Protein AF-A0AAF0DR30-F1 (afdb_monomer_lite)

Structure (mmCIF, N/CA/C/O backbone):
data_AF-A0AAF0DR30-F1
#
_entry.id   AF-A0AAF0DR30-F1
#
loop_
_atom_site.group_PDB
_atom_site.id
_atom_site.type_symbol
_atom_site.label_atom_id
_atom_site.label_alt_id
_atom_site.label_comp_id
_atom_site.label_asym_id
_atom_site.label_entity_id
_atom_site.label_seq_id
_atom_site.pdbx_PDB_ins_code
_atom_site.Cartn_x
_atom_site.Cartn_y
_atom_site.Cartn_z
_atom_site.occupancy
_atom_site.B_iso_or_equiv
_atom_site.auth_seq_id
_atom_site.auth_comp_id
_atom_site.auth_asym_id
_atom_site.auth_atom_id
_atom_site.pdbx_PDB_model_num
ATOM 1 N N . MET A 1 1 ? -73.013 -29.302 33.902 1.00 30.89 1 MET A N 1
ATOM 2 C CA . MET A 1 1 ? -73.041 -30.742 34.226 1.00 30.89 1 MET A CA 1
ATOM 3 C C . MET A 1 1 ? -72.125 -30.954 35.414 1.00 30.89 1 MET A C 1
ATOM 5 O O . MET A 1 1 ? -71.038 -30.400 35.420 1.00 30.89 1 MET A O 1
ATOM 9 N N . SER A 1 2 ? -72.616 -31.635 36.446 1.00 33.06 2 SER A N 1
ATOM 10 C CA . SER A 1 2 ? -71.866 -31.968 37.660 1.00 33.06 2 SER A CA 1
ATOM 11 C C . SER A 1 2 ? -70.740 -32.944 37.306 1.00 33.06 2 SER A C 1
ATOM 13 O O . SER A 1 2 ? -71.018 -34.083 36.943 1.00 33.06 2 SER A O 1
ATOM 15 N N . GLY A 1 3 ? -69.491 -32.479 37.360 1.00 29.33 3 GLY A N 1
ATOM 16 C CA . GLY A 1 3 ? -68.295 -33.319 37.367 1.00 29.33 3 GLY A CA 1
ATOM 17 C C . GLY A 1 3 ? -67.741 -33.325 38.786 1.00 29.33 3 GLY A C 1
ATOM 18 O O . GLY A 1 3 ? -67.396 -32.271 39.313 1.00 29.33 3 GLY A O 1
ATOM 19 N N . GLY A 1 4 ? -67.761 -34.481 39.445 1.00 30.45 4 GLY A N 1
ATOM 20 C CA . GLY A 1 4 ? -67.255 -34.628 40.805 1.00 30.45 4 GLY A CA 1
ATOM 21 C C . GLY A 1 4 ? -65.745 -34.409 40.849 1.00 30.45 4 GLY A C 1
ATOM 22 O O . GLY A 1 4 ? -65.004 -35.081 40.142 1.00 30.45 4 GLY A O 1
ATOM 23 N N . VAL A 1 5 ? -65.296 -33.489 41.701 1.00 34.53 5 VAL A N 1
ATOM 24 C CA . VAL A 1 5 ? -63.887 -33.377 42.085 1.00 34.53 5 VAL A CA 1
ATOM 25 C C . VAL A 1 5 ? -63.547 -34.632 42.885 1.00 34.53 5 VAL A C 1
ATOM 27 O O . VAL A 1 5 ? -64.049 -34.812 43.998 1.00 34.53 5 VAL A O 1
ATOM 30 N N . ALA A 1 6 ? -62.746 -35.525 42.306 1.00 36.72 6 ALA A N 1
ATOM 31 C CA . ALA A 1 6 ? -62.194 -36.666 43.021 1.00 36.72 6 ALA A CA 1
ATOM 32 C C . ALA A 1 6 ? -61.318 -36.129 44.163 1.00 36.72 6 ALA A C 1
ATOM 34 O O . ALA A 1 6 ? -60.255 -35.557 43.933 1.00 36.72 6 ALA A O 1
ATOM 35 N N . ARG A 1 7 ? -61.800 -36.241 45.406 1.00 40.59 7 ARG A N 1
ATOM 36 C CA . ARG A 1 7 ? -60.987 -35.933 46.583 1.00 40.59 7 ARG A CA 1
ATOM 37 C C . ARG A 1 7 ? -59.874 -36.966 46.664 1.00 40.59 7 ARG A C 1
ATOM 39 O O . ARG A 1 7 ? -60.142 -38.161 46.701 1.00 40.59 7 ARG A O 1
ATOM 46 N N . PHE A 1 8 ? -58.644 -36.477 46.692 1.00 44.00 8 PHE A N 1
ATOM 47 C CA . PHE A 1 8 ? -57.459 -37.284 46.914 1.00 44.00 8 PHE A CA 1
ATOM 48 C C . PHE A 1 8 ? -57.500 -37.841 48.348 1.00 44.00 8 PHE A C 1
ATOM 50 O O . PHE A 1 8 ? -57.301 -37.095 49.307 1.00 44.00 8 PHE A O 1
ATOM 57 N N . GLU A 1 9 ? -57.830 -39.123 48.521 1.00 47.66 9 GLU A N 1
ATOM 58 C CA . GLU A 1 9 ? -57.750 -39.804 49.818 1.00 47.66 9 GLU A CA 1
ATOM 59 C C . GLU A 1 9 ? -56.450 -40.608 49.888 1.00 47.66 9 GLU A C 1
ATOM 61 O O . GLU A 1 9 ? -56.255 -41.584 49.169 1.00 47.66 9 GLU A O 1
ATOM 66 N N . VAL A 1 10 ? -55.539 -40.169 50.756 1.00 53.50 10 VAL A N 1
ATOM 67 C CA . VAL A 1 10 ? -54.255 -40.836 51.002 1.00 53.50 10 VAL A CA 1
ATOM 68 C C . VAL A 1 10 ? -54.504 -42.143 51.770 1.00 53.50 10 VAL A C 1
ATOM 70 O O . VAL A 1 10 ? -55.245 -42.118 52.762 1.00 53.50 10 VAL A O 1
ATOM 73 N N . PRO A 1 11 ? -53.892 -43.279 51.380 1.00 56.31 11 PRO A N 1
ATOM 74 C CA . PRO A 1 11 ? -54.056 -44.540 52.097 1.00 56.31 11 PRO A CA 1
ATOM 75 C C . PRO A 1 11 ? -53.540 -44.419 53.541 1.00 56.31 11 PRO A C 1
ATOM 77 O O . PRO A 1 11 ? -52.452 -43.904 53.791 1.00 56.31 11 PRO A O 1
ATOM 80 N N . ARG A 1 12 ? -54.328 -44.871 54.524 1.00 55.47 12 ARG A N 1
ATOM 81 C CA . ARG A 1 12 ? -53.966 -44.868 55.953 1.00 55.47 12 ARG A CA 1
ATOM 82 C C . ARG A 1 12 ? -53.625 -46.290 56.390 1.00 55.47 12 ARG A C 1
ATOM 84 O O . ARG A 1 12 ? -54.527 -47.117 56.458 1.00 55.47 12 ARG A O 1
ATOM 91 N N . TYR A 1 13 ? -52.358 -46.556 56.697 1.00 64.31 13 TYR A N 1
ATOM 92 C CA . TYR A 1 13 ? -51.909 -47.834 57.254 1.00 64.31 13 TYR A CA 1
ATOM 93 C C . TYR A 1 13 ? -51.649 -47.697 58.753 1.00 64.31 13 TYR A C 1
ATOM 95 O O . TYR A 1 13 ? -51.146 -46.676 59.226 1.00 64.31 13 TYR A O 1
ATOM 103 N N . THR A 1 14 ? -51.995 -48.731 59.508 1.00 63.53 14 THR A N 1
ATOM 104 C CA . THR A 1 14 ? -51.695 -48.811 60.940 1.00 63.53 14 THR A CA 1
ATOM 105 C C . THR A 1 14 ? -50.257 -49.284 61.178 1.00 63.53 14 THR A C 1
ATOM 107 O O . THR A 1 14 ? -49.627 -49.907 60.323 1.00 63.53 14 THR A O 1
ATOM 110 N N . LEU A 1 15 ? -49.711 -48.998 62.364 1.00 51.44 15 LEU A N 1
ATOM 111 C CA . LEU A 1 15 ? -48.322 -49.325 62.710 1.00 51.44 15 LEU A CA 1
ATOM 112 C C . LEU A 1 15 ? -48.035 -50.841 62.681 1.00 51.44 15 LEU A C 1
ATOM 114 O O . LEU A 1 15 ? -46.914 -51.259 62.392 1.00 51.44 15 LEU A O 1
ATOM 118 N N . GLU A 1 16 ? -49.047 -51.665 62.958 1.00 56.34 16 GLU A N 1
ATOM 119 C CA . GLU A 1 16 ? -48.952 -53.128 62.879 1.00 56.34 16 GLU A CA 1
ATOM 120 C C . GLU A 1 16 ? -48.874 -53.619 61.423 1.00 56.34 16 GLU A C 1
ATOM 122 O O . GLU A 1 16 ? -48.091 -54.520 61.122 1.00 56.34 16 GLU A O 1
ATOM 127 N N . GLU A 1 17 ? -49.595 -52.978 60.498 1.00 55.78 17 GLU A N 1
ATOM 128 C CA . GLU A 1 17 ? -49.573 -53.307 59.065 1.00 55.78 17 GLU A CA 1
ATOM 129 C C . GLU A 1 17 ? -48.248 -52.914 58.401 1.00 55.78 17 GLU A C 1
ATOM 131 O O . GLU A 1 17 ? -47.719 -53.667 57.584 1.00 55.78 17 GLU A O 1
ATOM 136 N N . LEU A 1 18 ? -47.672 -51.773 58.788 1.00 57.28 18 LEU A N 1
ATOM 137 C CA . LEU A 1 18 ? -46.373 -51.316 58.282 1.00 57.28 18 LEU A CA 1
ATOM 138 C C . LEU A 1 18 ? -45.200 -52.156 58.808 1.00 57.28 18 LEU A C 1
ATOM 140 O O . LEU A 1 18 ? -44.188 -52.291 58.125 1.00 57.28 18 LEU A O 1
ATOM 144 N N . ARG A 1 19 ? -45.330 -52.762 59.998 1.00 50.75 19 ARG A N 1
ATOM 145 C CA . ARG A 1 19 ? -44.341 -53.724 60.516 1.00 50.75 19 ARG A CA 1
ATOM 146 C C . ARG A 1 19 ? -44.406 -55.076 59.806 1.00 50.75 19 ARG A C 1
ATOM 148 O O . ARG A 1 19 ? -43.373 -55.727 59.677 1.00 50.75 19 ARG A O 1
ATOM 155 N N . ALA A 1 20 ? -45.592 -55.500 59.370 1.00 56.09 20 ALA A N 1
ATOM 156 C CA . ALA A 1 20 ? -45.780 -56.757 58.648 1.00 56.09 20 ALA A CA 1
ATOM 157 C C . ALA A 1 20 ? -45.328 -56.664 57.180 1.00 56.09 20 ALA A C 1
ATOM 159 O O . ALA A 1 20 ? -44.703 -57.592 56.671 1.00 56.09 20 ALA A O 1
ATOM 160 N N . GLU A 1 21 ? -45.601 -55.538 56.514 1.00 59.81 21 GLU A N 1
ATOM 161 C CA . GLU A 1 21 ? -45.215 -55.287 55.121 1.00 59.81 21 GLU A CA 1
ATOM 162 C C . GLU A 1 21 ? -44.540 -53.907 54.975 1.00 59.81 21 GLU A C 1
ATOM 164 O O . GLU A 1 21 ? -45.190 -52.925 54.602 1.00 59.81 21 GLU A O 1
ATOM 169 N N . PRO A 1 22 ? -43.217 -53.811 55.213 1.00 54.94 22 PRO A N 1
ATOM 170 C CA . PRO A 1 22 ? -42.495 -52.535 55.193 1.00 54.94 22 PRO A CA 1
ATOM 171 C C . PRO A 1 22 ? -42.439 -51.881 53.804 1.00 54.94 22 PRO A C 1
ATOM 173 O O . PRO A 1 22 ? -42.227 -50.678 53.700 1.00 54.94 22 PRO A O 1
ATOM 176 N N . GLN A 1 23 ? -42.694 -52.634 52.729 1.00 49.94 23 GLN A N 1
ATOM 177 C CA . GLN A 1 23 ? -42.765 -52.102 51.361 1.00 49.94 23 GLN A CA 1
ATOM 178 C C . GLN A 1 23 ? -43.919 -51.104 51.170 1.00 49.94 23 GLN A C 1
ATOM 180 O O . GLN A 1 23 ? -43.841 -50.240 50.300 1.00 49.94 23 GLN A O 1
ATOM 185 N N . ARG A 1 24 ? -44.958 -51.152 52.017 1.00 58.44 24 ARG A N 1
ATOM 186 C CA . ARG A 1 24 ? -46.098 -50.221 51.955 1.00 58.44 24 ARG A CA 1
ATOM 187 C C . ARG A 1 24 ? -45.740 -48.786 52.352 1.00 58.44 24 ARG A C 1
ATOM 189 O O . ARG A 1 24 ? -46.488 -47.877 52.006 1.00 58.44 24 ARG A O 1
ATOM 196 N N . LEU A 1 25 ? -44.591 -48.553 53.000 1.00 55.22 25 LEU A N 1
ATOM 197 C CA . LEU A 1 25 ? -44.050 -47.199 53.208 1.00 55.22 25 LEU A CA 1
ATOM 198 C C . LEU A 1 25 ? -43.800 -46.473 51.879 1.00 55.22 25 LEU A C 1
ATOM 200 O O . LEU A 1 25 ? -43.984 -45.261 51.806 1.00 55.22 25 LEU A O 1
ATOM 204 N N . MET A 1 26 ? -43.476 -47.210 50.810 1.00 50.91 26 MET A N 1
ATOM 205 C CA . MET A 1 26 ? -43.267 -46.634 49.479 1.00 50.91 26 MET A CA 1
ATOM 206 C C . MET A 1 26 ? -44.543 -46.011 48.900 1.00 50.91 26 MET A C 1
ATOM 208 O O . MET A 1 26 ? -44.446 -45.087 48.102 1.00 50.91 26 MET A O 1
ATOM 212 N N . HIS A 1 27 ? -45.735 -46.430 49.344 1.00 57.84 27 HIS A N 1
ATOM 213 C CA . HIS A 1 27 ? -47.003 -45.830 48.909 1.00 57.84 27 HIS A CA 1
ATOM 214 C C . HIS A 1 27 ? -47.213 -44.407 49.454 1.00 57.84 27 HIS A C 1
ATOM 216 O O . HIS A 1 27 ? -48.002 -43.658 48.890 1.00 57.84 27 HIS A O 1
ATOM 222 N N . TYR A 1 28 ? -46.516 -44.017 50.528 1.00 52.78 28 TYR A N 1
ATOM 223 C CA . TYR A 1 28 ? -46.492 -42.626 51.003 1.00 52.78 28 TYR A CA 1
ATOM 224 C C . TYR A 1 28 ? -45.469 -41.758 50.261 1.00 52.78 28 TYR A C 1
ATOM 226 O O . TYR A 1 28 ? -45.569 -40.535 50.306 1.00 52.78 28 TYR A O 1
ATOM 234 N N . LEU A 1 29 ? -44.483 -42.386 49.613 1.00 45.81 29 LEU A N 1
ATOM 235 C CA . LEU A 1 29 ? -43.401 -41.726 48.876 1.00 45.81 29 LEU A CA 1
ATOM 236 C C . LEU A 1 29 ? -43.689 -41.619 47.372 1.00 45.81 29 LEU A C 1
ATOM 238 O O . LEU A 1 29 ? -43.042 -40.841 46.676 1.00 45.81 29 LEU A O 1
ATOM 242 N N . GLN A 1 30 ? -44.649 -42.390 46.863 1.00 45.62 30 GLN A N 1
ATOM 243 C CA . GLN A 1 30 ? -45.113 -42.285 45.486 1.00 45.62 30 GLN A CA 1
ATOM 244 C C . GLN A 1 30 ? -45.965 -41.025 45.319 1.00 45.62 30 GLN A C 1
ATOM 246 O O . GLN A 1 30 ? -46.898 -40.772 46.085 1.00 45.62 30 GLN A O 1
ATOM 251 N N . ALA A 1 31 ? -45.626 -40.219 44.311 1.00 41.88 31 ALA A N 1
ATOM 252 C CA . ALA A 1 31 ? -46.432 -39.070 43.931 1.00 41.88 31 ALA A CA 1
ATOM 253 C C . ALA A 1 31 ? -47.857 -39.525 43.549 1.00 41.88 31 ALA A C 1
ATOM 255 O O . ALA A 1 31 ? -48.016 -40.624 43.014 1.00 41.88 31 ALA A O 1
ATOM 256 N N . PRO A 1 32 ? -48.883 -38.691 43.798 1.00 41.97 32 PRO A N 1
ATOM 257 C CA . PRO A 1 32 ? -50.234 -38.914 43.308 1.00 41.97 32 PRO A CA 1
ATOM 258 C C . PRO A 1 32 ? -50.289 -39.398 41.858 1.00 41.97 32 PRO A C 1
ATOM 260 O O . PRO A 1 32 ? -49.682 -38.769 40.992 1.00 41.97 32 PRO A O 1
ATOM 263 N N . ASP A 1 33 ? -51.040 -40.472 41.600 1.00 39.34 33 ASP A N 1
ATOM 264 C CA . ASP A 1 33 ? -51.274 -41.011 40.257 1.00 39.34 33 ASP A CA 1
ATOM 265 C C . ASP A 1 33 ? -51.603 -39.895 39.246 1.00 39.34 33 ASP A C 1
ATOM 267 O O . ASP A 1 33 ? -52.500 -39.068 39.439 1.00 39.34 33 ASP A O 1
ATOM 271 N N . THR A 1 34 ? -50.864 -39.903 38.140 1.00 39.28 34 THR A N 1
ATOM 272 C CA . THR A 1 34 ? -50.725 -38.860 37.109 1.00 39.28 34 THR A CA 1
ATOM 273 C C . THR A 1 34 ? -51.947 -38.658 36.205 1.00 39.28 34 THR A C 1
ATOM 275 O O . THR A 1 34 ? -51.828 -38.118 35.108 1.00 39.28 34 THR A O 1
ATOM 278 N N . GLN A 1 35 ? -53.148 -39.057 36.630 1.00 39.78 35 GLN A N 1
ATOM 279 C CA . GLN A 1 35 ? -54.361 -38.901 35.813 1.00 39.78 35 GLN A CA 1
ATOM 280 C C . GLN A 1 35 ? -55.170 -37.630 36.114 1.00 39.78 35 GLN A C 1
ATOM 282 O O . GLN A 1 35 ? -56.075 -37.304 35.352 1.00 39.78 35 GLN A O 1
ATOM 287 N N . CYS A 1 36 ? -54.828 -36.877 37.165 1.00 36.03 36 CYS A N 1
ATOM 288 C CA . CYS A 1 36 ? -55.499 -35.614 37.520 1.00 36.03 36 CYS A CA 1
ATOM 289 C C . CYS A 1 36 ? -54.529 -34.463 37.840 1.00 36.03 36 CYS A C 1
ATOM 291 O O . CYS A 1 36 ? -54.885 -33.534 38.563 1.00 36.03 36 CYS A O 1
ATOM 293 N N . THR A 1 37 ? -53.304 -34.497 37.320 1.00 37.19 37 THR A N 1
ATOM 294 C CA . THR A 1 37 ? -52.398 -33.347 37.402 1.00 37.19 37 THR A CA 1
ATOM 295 C C . THR A 1 37 ? -52.617 -32.460 36.181 1.00 37.19 37 THR A C 1
ATOM 297 O O . THR A 1 37 ? -51.987 -32.665 35.143 1.00 37.19 37 THR A O 1
ATOM 300 N N . GLU A 1 38 ? -53.499 -31.462 36.288 1.00 40.81 38 GLU A N 1
ATOM 301 C CA . GLU A 1 38 ? -53.266 -30.243 35.504 1.00 40.81 38 GLU A CA 1
ATOM 302 C C . GLU A 1 38 ? -51.844 -29.748 35.838 1.00 40.81 38 GLU A C 1
ATOM 304 O O . GLU A 1 38 ? -51.431 -29.837 37.000 1.00 40.81 38 GLU A O 1
ATOM 309 N N . PRO A 1 39 ? -51.052 -29.346 34.829 1.00 41.47 39 PRO A N 1
ATOM 310 C CA . PRO A 1 39 ? -49.608 -29.192 34.954 1.00 41.47 39 PRO A CA 1
ATOM 311 C C . PRO A 1 39 ? -49.240 -28.250 36.102 1.00 41.47 39 PRO A C 1
ATOM 313 O O . PRO A 1 39 ? -49.689 -27.106 36.179 1.00 41.47 39 PRO A O 1
ATOM 316 N N . ASN A 1 40 ? -48.414 -28.769 37.007 1.00 34.97 40 ASN A N 1
ATOM 317 C CA . ASN A 1 40 ? -47.938 -28.063 38.183 1.00 34.97 40 ASN A CA 1
ATOM 318 C C . ASN A 1 40 ? -47.172 -26.785 37.802 1.00 34.97 40 ASN A C 1
ATOM 320 O O . ASN A 1 40 ? -46.192 -26.833 37.064 1.00 34.97 40 ASN A O 1
ATOM 324 N N . ALA A 1 41 ? -47.587 -25.682 38.426 1.00 38.81 41 ALA A N 1
ATOM 325 C CA . ALA A 1 41 ? -46.754 -24.555 38.841 1.00 38.81 41 ALA A CA 1
ATOM 326 C C . ALA A 1 41 ? -45.900 -23.863 37.755 1.00 38.81 41 ALA A C 1
ATOM 328 O O . ALA A 1 41 ? -44.675 -23.951 37.751 1.00 38.81 41 ALA A O 1
ATOM 329 N N . TYR A 1 42 ? -46.552 -23.057 36.916 1.00 45.38 42 TYR A N 1
ATOM 330 C CA . TYR A 1 42 ? -45.896 -22.005 36.133 1.00 45.38 42 TYR A CA 1
ATOM 331 C C . TYR A 1 42 ? -45.377 -20.894 37.061 1.00 45.38 42 TYR A C 1
ATOM 333 O O . TYR A 1 42 ? -46.111 -20.394 37.919 1.00 45.38 42 TYR A O 1
ATOM 341 N N . THR A 1 43 ? -44.114 -20.491 36.912 1.00 53.06 43 THR A N 1
ATOM 342 C CA . THR A 1 43 ? -43.588 -19.300 37.593 1.00 53.06 43 THR A CA 1
ATOM 343 C C . THR A 1 43 ? -44.163 -18.024 36.962 1.00 53.06 43 THR A C 1
ATOM 345 O O . THR A 1 43 ? -44.629 -18.029 35.825 1.00 53.06 43 THR A O 1
ATOM 348 N N . SER A 1 44 ? -44.120 -16.891 37.677 1.00 43.09 44 SER A N 1
ATOM 349 C CA . SER A 1 44 ? -44.564 -15.576 37.159 1.00 43.09 44 SER A CA 1
ATOM 350 C C . SER A 1 44 ? -43.913 -15.205 35.809 1.00 43.09 44 SER A C 1
ATOM 352 O O . SER A 1 44 ? -44.528 -14.534 34.982 1.00 43.09 44 SER A O 1
ATOM 354 N N . ALA A 1 45 ? -42.689 -15.690 35.566 1.00 43.62 45 ALA A N 1
ATOM 355 C CA . ALA A 1 45 ? -41.960 -15.516 34.312 1.00 43.62 45 ALA A CA 1
ATOM 356 C C . ALA A 1 45 ? -42.509 -16.384 33.163 1.00 43.62 45 ALA A C 1
ATOM 358 O O . ALA A 1 45 ? -42.490 -15.955 32.016 1.00 43.62 45 ALA A O 1
ATOM 359 N N . ASP A 1 46 ? -43.058 -17.565 33.451 1.00 45.72 46 ASP A N 1
ATOM 360 C CA . ASP A 1 46 ? -43.683 -18.420 32.432 1.00 45.72 46 ASP A CA 1
ATOM 361 C C . ASP A 1 46 ? -45.032 -17.838 31.970 1.00 45.72 46 ASP A C 1
ATOM 363 O O . ASP A 1 46 ? -45.403 -17.936 30.800 1.00 45.72 46 ASP A O 1
ATOM 367 N N . LEU A 1 47 ? -45.741 -17.145 32.871 1.00 48.56 47 LEU A N 1
ATOM 368 C CA . LEU A 1 47 ? -47.015 -16.482 32.575 1.00 48.56 47 LEU A CA 1
ATOM 369 C C . LEU A 1 47 ? -46.865 -15.246 31.670 1.00 48.56 47 LEU A C 1
ATOM 371 O O . LEU A 1 47 ? -47.779 -14.938 30.905 1.00 48.56 47 LEU A O 1
ATOM 375 N N . SER A 1 48 ? -45.728 -14.543 31.719 1.00 48.06 48 SER A N 1
ATOM 376 C CA . SER A 1 48 ? -45.453 -13.400 30.833 1.00 48.06 48 SER A CA 1
ATOM 377 C C . SER A 1 48 ? -45.001 -13.819 29.430 1.00 48.06 48 SER A C 1
ATOM 379 O O . SER A 1 48 ? -45.072 -13.012 28.502 1.00 48.06 48 SER A O 1
ATOM 381 N N . LEU A 1 49 ? -44.585 -15.079 29.264 1.00 46.72 49 LEU A N 1
ATOM 382 C CA . LEU A 1 49 ? -44.137 -15.662 27.997 1.00 46.72 49 LEU A CA 1
ATOM 383 C C . LEU A 1 49 ? -45.259 -16.370 27.220 1.00 46.72 49 LEU A C 1
ATOM 385 O O . LEU A 1 49 ? -45.121 -16.581 26.016 1.00 46.72 49 LEU A O 1
ATOM 389 N N . LEU A 1 50 ? -46.395 -16.671 27.860 1.00 45.59 50 LEU A N 1
ATOM 390 C CA . LEU A 1 50 ? -47.574 -17.282 27.224 1.00 45.59 50 LEU A CA 1
ATOM 391 C C . LEU A 1 50 ? -48.077 -16.561 25.952 1.00 45.59 50 LEU A C 1
ATOM 393 O O . LEU A 1 50 ? -48.368 -17.253 24.978 1.00 45.59 50 LEU A O 1
ATOM 397 N N . PRO A 1 51 ? -48.129 -15.213 25.874 1.00 46.97 51 PRO A N 1
ATOM 398 C CA . PRO A 1 51 ? -48.579 -14.518 24.662 1.00 46.97 51 PRO A CA 1
ATOM 399 C C . PRO A 1 51 ? -47.638 -14.682 23.460 1.00 46.97 51 PRO A C 1
ATOM 401 O O . PRO A 1 51 ? -48.035 -14.407 22.332 1.00 46.97 51 PRO A O 1
ATOM 404 N N . LEU A 1 52 ? -46.385 -15.082 23.697 1.00 46.78 52 LEU A N 1
ATOM 405 C CA . LEU A 1 52 ? -45.364 -15.268 22.662 1.00 46.78 52 LEU A CA 1
ATOM 406 C C . LEU A 1 52 ? -45.298 -16.713 22.152 1.00 46.78 52 LEU A C 1
ATOM 408 O O . LEU A 1 52 ? -44.638 -16.963 21.144 1.00 46.78 52 LEU A O 1
ATOM 412 N N . LEU A 1 53 ? -45.942 -17.657 22.847 1.00 46.50 53 LEU A N 1
ATOM 413 C CA . LEU A 1 53 ? -45.794 -19.090 22.598 1.00 46.50 53 LEU A CA 1
ATOM 414 C C . LEU A 1 53 ? -46.992 -19.748 21.905 1.00 46.50 53 LEU A C 1
ATOM 416 O O . LEU A 1 53 ? -46.827 -20.882 21.459 1.00 46.50 53 LEU A O 1
ATOM 420 N N . ASP A 1 54 ? -48.149 -19.090 21.756 1.00 44.81 54 ASP A N 1
ATOM 421 C CA . ASP A 1 54 ? -49.313 -19.774 21.179 1.00 44.81 54 ASP A CA 1
ATOM 422 C C . ASP A 1 54 ? -50.195 -18.910 20.255 1.00 44.81 54 ASP A C 1
ATOM 424 O O . ASP A 1 54 ? -50.942 -18.038 20.694 1.00 44.81 54 ASP A O 1
ATOM 428 N N . GLU A 1 55 ? -50.155 -19.205 18.950 1.00 45.38 55 GLU A N 1
ATOM 429 C CA . GLU A 1 55 ? -51.158 -18.759 17.967 1.00 45.38 55 GLU A CA 1
ATOM 430 C C . GLU A 1 55 ? -52.395 -19.694 17.929 1.00 45.38 55 GLU A C 1
ATOM 432 O O . GLU A 1 55 ? -53.266 -19.519 17.073 1.00 45.38 55 GLU A O 1
ATOM 437 N N . ARG A 1 56 ? -52.503 -20.717 18.800 1.00 43.81 56 ARG A N 1
ATOM 438 C CA . ARG A 1 56 ? -53.534 -21.774 18.708 1.00 43.81 56 ARG A CA 1
ATOM 439 C C . ARG A 1 56 ? -54.148 -22.262 20.037 1.00 43.81 56 ARG A C 1
ATOM 441 O O . ARG A 1 56 ? -54.598 -23.406 20.095 1.00 43.81 56 ARG A O 1
ATOM 448 N N . ALA A 1 57 ? -54.284 -21.427 21.068 1.00 46.53 57 ALA A N 1
ATOM 449 C CA . ALA A 1 57 ? -55.026 -21.817 22.278 1.00 46.53 57 ALA A CA 1
ATOM 450 C C . ALA A 1 57 ? -56.543 -21.527 22.173 1.00 46.53 57 ALA A C 1
ATOM 452 O O . ALA A 1 57 ? -56.960 -20.384 22.006 1.00 46.53 57 ALA A O 1
ATOM 453 N N . GLU A 1 58 ? -57.383 -22.558 22.335 1.00 46.44 58 GLU A N 1
ATOM 454 C CA . GLU A 1 58 ? -58.862 -22.507 22.310 1.00 46.44 58 GLU A CA 1
ATOM 455 C C . GLU A 1 58 ? -59.520 -22.001 23.624 1.00 46.44 58 GLU A C 1
ATOM 457 O O . GLU A 1 58 ? -60.700 -22.263 23.862 1.00 46.44 58 GLU A O 1
ATOM 462 N N . HIS A 1 59 ? -58.808 -21.270 24.495 1.00 48.22 59 HIS A N 1
ATOM 463 C CA . HIS A 1 59 ? -59.385 -20.717 25.734 1.00 48.22 59 HIS A CA 1
ATOM 464 C C . HIS A 1 59 ? -59.714 -19.215 25.612 1.00 48.22 59 HIS A C 1
ATOM 466 O O . HIS A 1 59 ? -58.863 -18.441 25.177 1.00 48.22 59 HIS A O 1
ATOM 472 N N . PRO A 1 60 ? -60.931 -18.772 26.001 1.00 48.03 60 PRO A N 1
ATOM 473 C CA . PRO A 1 60 ? -61.446 -17.452 25.632 1.00 48.03 60 PRO A CA 1
ATOM 474 C C . PRO A 1 60 ? -60.870 -16.270 26.427 1.00 48.03 60 PRO A C 1
ATOM 476 O O . PRO A 1 60 ? -61.093 -15.135 26.013 1.00 48.03 60 PRO A O 1
ATOM 479 N N . ASP A 1 61 ? -60.128 -16.489 27.520 1.00 57.41 61 ASP A N 1
ATOM 480 C CA . ASP A 1 61 ? -59.452 -15.398 28.234 1.00 57.41 61 ASP A CA 1
ATOM 481 C C . ASP A 1 61 ? -58.202 -15.900 29.002 1.00 57.41 61 ASP A C 1
ATOM 483 O O . ASP A 1 61 ? -58.327 -16.714 29.924 1.00 57.41 61 ASP A O 1
ATOM 487 N N . PRO A 1 62 ? -56.979 -15.450 28.658 1.00 52.59 62 PRO A N 1
ATOM 488 C CA . PRO A 1 62 ? -55.736 -15.916 29.285 1.00 52.59 62 PRO A CA 1
ATOM 489 C C . PRO A 1 62 ? -55.613 -15.548 30.773 1.00 52.59 62 PRO A C 1
ATOM 491 O O . PRO A 1 62 ? -54.840 -16.176 31.498 1.00 52.59 62 PRO A O 1
ATOM 494 N N . LYS A 1 63 ? -56.374 -14.558 31.262 1.00 51.59 63 LYS A N 1
ATOM 495 C CA . LYS A 1 63 ? -56.365 -14.180 32.685 1.00 51.59 63 LYS A CA 1
ATOM 496 C C . LYS A 1 63 ? -57.077 -15.187 33.584 1.00 51.59 63 LYS A C 1
ATOM 498 O O . LYS A 1 63 ? -56.557 -15.509 34.648 1.00 51.59 63 LYS A O 1
ATOM 503 N N . GLU A 1 64 ? -58.227 -15.708 33.162 1.00 55.53 64 GLU A N 1
ATOM 504 C CA . GLU A 1 64 ? -58.991 -16.672 33.969 1.00 55.53 64 GLU A CA 1
ATOM 505 C C . GLU A 1 64 ? -58.253 -18.013 34.092 1.00 55.53 64 GLU A C 1
ATOM 507 O O . GLU A 1 64 ? -58.246 -18.625 35.162 1.00 55.53 64 GLU A O 1
ATOM 512 N N . ALA A 1 65 ? -57.553 -18.434 33.033 1.00 51.91 65 ALA A N 1
ATOM 513 C CA . ALA A 1 65 ? -56.706 -19.626 33.061 1.00 51.91 65 ALA A CA 1
ATOM 514 C C . ALA A 1 65 ? -55.550 -19.491 34.074 1.00 51.91 65 ALA A C 1
ATOM 516 O O . ALA A 1 65 ? -55.255 -20.434 34.811 1.00 51.91 65 ALA A O 1
ATOM 517 N N . ALA A 1 66 ? -54.938 -18.304 34.164 1.00 50.94 66 ALA A N 1
ATOM 518 C CA . ALA A 1 66 ? -53.866 -18.029 35.119 1.00 50.94 66 ALA A CA 1
ATOM 519 C C . ALA A 1 66 ? -54.362 -18.021 36.578 1.00 50.94 66 ALA A C 1
ATOM 521 O O . ALA A 1 66 ? -53.689 -18.547 37.467 1.00 50.94 66 ALA A O 1
ATOM 522 N N . GLU A 1 67 ? -55.547 -17.464 36.839 1.00 55.44 67 GLU A N 1
ATOM 523 C CA . GLU A 1 67 ? -56.140 -17.445 38.182 1.00 55.44 67 GLU A CA 1
ATOM 524 C C . GLU A 1 67 ? -56.553 -18.848 38.652 1.00 55.44 67 GLU A C 1
ATOM 526 O O . GLU A 1 67 ? -56.280 -19.221 39.798 1.00 55.44 67 GLU A O 1
ATOM 531 N N . HIS A 1 68 ? -57.133 -19.658 37.761 1.00 56.97 68 HIS A N 1
ATOM 532 C CA . HIS A 1 68 ? -57.514 -21.038 38.067 1.00 56.97 68 HIS A CA 1
ATOM 533 C C . HIS A 1 68 ? -56.290 -21.913 38.385 1.00 56.97 68 HIS A C 1
ATOM 535 O O . HIS A 1 68 ? -56.278 -22.618 39.399 1.00 56.97 68 HIS A O 1
ATOM 541 N N . ALA A 1 69 ? -55.220 -21.790 37.592 1.00 51.00 69 ALA A N 1
ATOM 542 C CA . ALA A 1 69 ? -53.964 -22.503 37.821 1.00 51.00 69 ALA A CA 1
ATOM 543 C C . ALA A 1 69 ? -53.300 -22.108 39.155 1.00 51.00 69 ALA A C 1
ATOM 545 O O . ALA A 1 69 ? -52.797 -22.966 39.885 1.00 51.00 69 ALA A O 1
ATOM 546 N N . ASN A 1 70 ? -53.342 -20.823 39.525 1.00 52.12 70 ASN A N 1
ATOM 547 C CA . ASN A 1 70 ? -52.779 -20.354 40.793 1.00 52.12 70 ASN A CA 1
ATOM 548 C C . ASN A 1 70 ? -53.544 -20.919 42.005 1.00 52.12 70 ASN A C 1
ATOM 550 O O . ASN A 1 70 ? -52.940 -21.327 42.999 1.00 52.12 70 ASN A O 1
ATOM 554 N N . HIS A 1 71 ? -54.875 -21.008 41.915 1.00 61.38 71 HIS A N 1
ATOM 555 C CA . HIS A 1 71 ? -55.691 -21.568 42.992 1.00 61.38 71 HIS A CA 1
ATOM 556 C C . HIS A 1 71 ? -55.510 -23.089 43.143 1.00 61.38 71 HIS A C 1
ATOM 558 O O . HIS A 1 71 ? -55.413 -23.593 44.266 1.00 61.38 71 HIS A O 1
ATOM 564 N N . ALA A 1 72 ? -55.391 -23.819 42.030 1.00 55.19 72 ALA A N 1
ATOM 565 C CA . ALA A 1 72 ? -55.072 -25.246 42.040 1.00 55.19 72 ALA A CA 1
ATOM 566 C C . ALA A 1 72 ? -53.704 -25.522 42.693 1.00 55.19 72 ALA A C 1
ATOM 568 O O . ALA A 1 72 ? -53.588 -26.420 43.530 1.00 55.19 72 ALA A O 1
ATOM 569 N N . ASN A 1 73 ? -52.700 -24.689 42.396 1.00 51.53 73 ASN A N 1
ATOM 570 C CA . ASN A 1 73 ? -51.361 -24.799 42.975 1.00 51.53 73 ASN A CA 1
ATOM 571 C C . ASN A 1 73 ? -51.362 -24.576 44.501 1.00 51.53 73 ASN A C 1
ATOM 573 O O . ASN A 1 73 ? -50.773 -25.353 45.252 1.00 51.53 73 ASN A O 1
ATOM 577 N N . GLN A 1 74 ? -52.093 -23.568 44.991 1.00 56.66 74 GLN A N 1
ATOM 578 C CA . GLN A 1 74 ? -52.234 -23.326 46.435 1.00 56.66 74 GLN A CA 1
ATOM 579 C C . GLN A 1 74 ? -52.896 -24.505 47.166 1.00 56.66 74 GLN A C 1
ATOM 581 O O . GLN A 1 74 ? -52.462 -24.881 48.257 1.00 56.66 74 GLN A O 1
ATOM 586 N N . ASN A 1 75 ? -53.912 -25.125 46.557 1.00 60.69 75 ASN A N 1
ATOM 587 C CA . ASN A 1 75 ? -54.572 -26.300 47.126 1.00 60.69 75 ASN A CA 1
ATOM 588 C C . ASN A 1 75 ? -53.650 -27.530 47.149 1.00 60.69 75 ASN A C 1
ATOM 590 O O . ASN A 1 75 ? -53.625 -28.246 48.151 1.00 60.69 75 ASN A O 1
ATOM 594 N N . ALA A 1 76 ? -52.860 -27.760 46.095 1.00 54.09 76 ALA A N 1
ATOM 595 C CA . ALA A 1 76 ? -51.881 -28.847 46.051 1.00 54.09 76 ALA A CA 1
ATOM 596 C C . ALA A 1 76 ? -50.794 -28.682 47.129 1.00 54.09 76 ALA A C 1
ATOM 598 O O . ALA A 1 76 ? -50.478 -29.638 47.841 1.00 54.09 76 ALA A O 1
ATOM 599 N N . LEU A 1 77 ? -50.295 -27.455 47.323 1.00 53.97 77 LEU A N 1
ATOM 600 C CA . LEU A 1 77 ? -49.315 -27.136 48.364 1.00 53.97 77 LEU A CA 1
ATOM 601 C C . LEU A 1 77 ? -49.859 -27.441 49.771 1.00 53.97 77 LEU A C 1
ATOM 603 O O . LEU A 1 77 ? -49.165 -28.027 50.600 1.00 53.97 77 LEU A O 1
ATOM 607 N N . HIS A 1 78 ? -51.127 -27.105 50.021 1.00 61.22 78 HIS A N 1
ATOM 608 C CA . HIS A 1 78 ? -51.788 -27.373 51.298 1.00 61.22 78 HIS A CA 1
ATOM 609 C C . HIS A 1 78 ? -51.993 -28.879 51.554 1.00 61.22 78 HIS A C 1
ATOM 611 O O . HIS A 1 78 ? -51.879 -29.349 52.688 1.00 61.22 78 HIS A O 1
ATOM 617 N N . VAL A 1 79 ? -52.275 -29.668 50.511 1.00 61.12 79 VAL A N 1
ATOM 618 C CA . VAL A 1 79 ? -52.381 -31.133 50.628 1.00 61.12 79 VAL A CA 1
ATOM 619 C C . VAL A 1 79 ? -51.019 -31.754 50.946 1.00 61.12 79 VAL A C 1
ATOM 621 O O . VAL A 1 79 ? -50.944 -32.589 51.845 1.00 61.12 79 VAL A O 1
ATOM 624 N N . LEU A 1 80 ? -49.945 -31.311 50.287 1.00 55.62 80 LEU A N 1
ATOM 625 C CA . LEU A 1 80 ? -48.586 -31.801 50.549 1.00 55.62 80 LEU A CA 1
ATOM 626 C C . LEU A 1 80 ? -48.128 -31.494 51.982 1.00 55.62 80 LEU A C 1
ATOM 628 O O . LEU A 1 80 ? -47.644 -32.391 52.669 1.00 55.62 80 LEU A O 1
ATOM 632 N N . GLN A 1 81 ? -48.390 -30.282 52.480 1.00 60.94 81 GLN A N 1
ATOM 633 C CA . GLN A 1 81 ? -48.105 -29.912 53.874 1.00 60.94 81 GLN A CA 1
ATOM 634 C C . GLN A 1 81 ? -48.876 -30.786 54.884 1.00 60.94 81 GLN A C 1
ATOM 636 O O . GLN A 1 81 ? -48.343 -31.172 55.930 1.00 60.94 81 GLN A O 1
ATOM 641 N N . ASN A 1 82 ? -50.120 -31.163 54.572 1.00 64.69 82 ASN A N 1
ATOM 642 C CA . ASN A 1 82 ? -50.905 -32.082 55.404 1.00 64.69 82 ASN A CA 1
ATOM 643 C C . ASN A 1 82 ? -50.381 -33.528 55.373 1.00 64.69 82 ASN A C 1
ATOM 645 O O . ASN A 1 82 ? -50.493 -34.249 56.365 1.00 64.69 82 ASN A O 1
ATOM 649 N N . VAL A 1 83 ? -49.823 -33.986 54.252 1.00 62.12 83 VAL A N 1
ATOM 650 C CA . VAL A 1 83 ? -49.200 -35.317 54.160 1.00 62.12 83 VAL A CA 1
ATOM 651 C C . VAL A 1 83 ? -47.906 -35.354 54.967 1.00 62.12 83 VAL A C 1
ATOM 653 O O . VAL A 1 83 ? -47.697 -36.272 55.758 1.00 62.12 83 VAL A O 1
ATOM 656 N N . GLU A 1 84 ? -47.085 -34.317 54.837 1.00 62.16 84 GLU A N 1
ATOM 657 C CA . GLU A 1 84 ? -45.816 -34.171 55.546 1.00 62.16 84 GLU A CA 1
ATOM 658 C C . GLU A 1 84 ? -46.007 -34.137 57.073 1.00 62.16 84 GLU A C 1
ATOM 660 O O . GLU A 1 84 ? -45.319 -34.838 57.815 1.00 62.16 84 GLU A O 1
ATOM 665 N N . THR A 1 85 ? -46.996 -33.382 57.559 1.00 66.25 85 THR A N 1
ATOM 666 C CA . THR A 1 85 ? -47.336 -33.324 58.993 1.00 66.25 85 THR A CA 1
ATOM 667 C C . THR A 1 85 ? -47.849 -34.662 59.534 1.00 66.25 85 THR A C 1
ATOM 669 O O . THR A 1 85 ? -47.463 -35.061 60.634 1.00 66.25 85 THR A O 1
ATOM 672 N N . ASN A 1 86 ? -48.653 -35.402 58.764 1.00 62.47 86 ASN A N 1
ATOM 673 C CA . ASN A 1 86 ? -49.113 -36.737 59.159 1.00 62.47 86 ASN A CA 1
ATOM 674 C C . ASN A 1 86 ? -47.980 -37.776 59.162 1.00 62.47 86 ASN A C 1
ATOM 676 O O . ASN A 1 86 ? -47.910 -38.593 60.080 1.00 62.47 86 ASN A O 1
ATOM 680 N N . LEU A 1 87 ? -47.068 -37.731 58.185 1.00 61.72 87 LEU A N 1
ATOM 681 C CA . LEU A 1 87 ? -45.874 -38.584 58.155 1.00 61.72 87 LEU A CA 1
ATOM 682 C C . LEU A 1 87 ? -44.987 -38.343 59.379 1.00 61.72 87 LEU A C 1
ATOM 684 O O . LEU A 1 87 ? -44.583 -39.304 60.036 1.00 61.72 87 LEU A O 1
ATOM 688 N N . ARG A 1 88 ? -44.759 -37.075 59.746 1.00 64.06 88 ARG A N 1
ATOM 689 C CA . ARG A 1 88 ? -44.039 -36.720 60.980 1.00 64.06 88 ARG A CA 1
ATOM 690 C C . ARG A 1 88 ? -44.715 -37.287 62.230 1.00 64.06 88 ARG A C 1
ATOM 692 O O . ARG A 1 88 ? -44.029 -37.834 63.089 1.00 64.06 88 ARG A O 1
ATOM 699 N N . ALA A 1 89 ? -46.045 -37.217 62.319 1.00 65.38 89 ALA A N 1
ATOM 700 C CA . ALA A 1 89 ? -46.793 -37.756 63.458 1.00 65.38 89 ALA A CA 1
ATOM 701 C C . ALA A 1 89 ? -46.677 -39.289 63.575 1.00 65.38 89 ALA A C 1
ATOM 703 O O . ALA A 1 89 ? -46.498 -39.820 64.672 1.00 65.38 89 ALA A O 1
ATOM 704 N N . ILE A 1 90 ? -46.729 -40.009 62.448 1.00 64.31 90 ILE A N 1
ATOM 705 C CA . ILE A 1 90 ? -46.579 -41.472 62.424 1.00 64.31 90 ILE A CA 1
ATOM 706 C C . ILE A 1 90 ? -45.150 -41.873 62.809 1.00 64.31 90 ILE A C 1
ATOM 708 O O . ILE A 1 90 ? -44.977 -42.754 63.653 1.00 64.31 90 ILE A O 1
ATOM 712 N N . LEU A 1 91 ? -44.137 -41.198 62.256 1.00 61.72 91 LEU A N 1
ATOM 713 C CA . LEU A 1 91 ? -42.724 -41.439 62.570 1.00 61.72 91 LEU A CA 1
ATOM 714 C C . LEU A 1 91 ? -42.408 -41.162 64.047 1.00 61.72 91 LEU A C 1
ATOM 716 O O . LEU A 1 91 ? -41.764 -41.985 64.696 1.00 61.72 91 LEU A O 1
ATOM 720 N N . SER A 1 92 ? -42.945 -40.071 64.600 1.00 62.88 92 SER A N 1
ATOM 721 C CA . SER A 1 92 ? -42.858 -39.741 66.029 1.00 62.88 92 SER A CA 1
ATOM 722 C C . SER A 1 92 ? -43.450 -40.849 66.913 1.00 62.88 92 SER A C 1
ATOM 724 O O . SER A 1 92 ? -42.835 -41.251 67.899 1.00 62.88 92 SER A O 1
ATOM 726 N N . SER A 1 93 ? -44.600 -41.416 66.527 1.00 62.28 93 SER A N 1
ATOM 727 C CA . SER A 1 93 ? -45.228 -42.516 67.276 1.00 62.28 93 SER A CA 1
ATOM 728 C C . SER A 1 93 ? -44.464 -43.846 67.183 1.00 62.28 93 SER A C 1
ATOM 730 O O . SER A 1 93 ? -44.516 -44.656 68.108 1.00 62.28 93 SER A O 1
ATOM 732 N N . ALA A 1 94 ? -43.755 -44.082 66.074 1.00 60.12 94 ALA A N 1
ATOM 733 C CA . ALA A 1 94 ? -43.045 -45.330 65.807 1.00 60.12 94 ALA A CA 1
ATOM 734 C C . ALA A 1 94 ? -41.705 -45.435 66.549 1.00 60.12 94 ALA A C 1
ATOM 736 O O . ALA A 1 94 ? -41.288 -46.546 66.886 1.00 60.12 94 ALA A O 1
ATOM 737 N N . LEU A 1 95 ? -41.042 -44.298 66.779 1.00 61.91 95 LEU A N 1
ATOM 738 C CA . LEU A 1 95 ? -39.679 -44.228 67.314 1.00 61.91 95 LEU A CA 1
ATOM 739 C C . LEU A 1 95 ? -39.608 -43.912 68.822 1.00 61.91 95 LEU A C 1
ATOM 741 O O . LEU A 1 95 ? -38.560 -44.141 69.420 1.00 61.91 95 LEU A O 1
ATOM 745 N N . GLY A 1 96 ? -40.713 -43.502 69.462 1.00 55.62 96 GLY A N 1
ATOM 746 C CA . GLY A 1 96 ? -40.729 -43.126 70.886 1.00 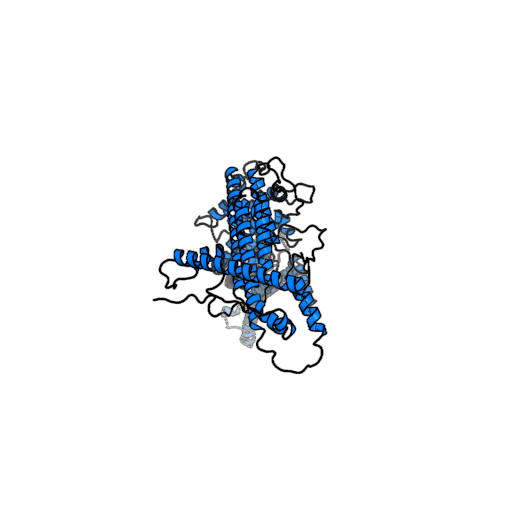55.62 96 GLY A CA 1
ATOM 747 C C . GLY A 1 96 ? -40.118 -41.738 71.147 1.00 55.62 96 GLY A C 1
ATOM 748 O O . GLY A 1 96 ? -39.368 -41.233 70.323 1.00 55.62 96 GLY A O 1
ATOM 749 N N . GLU A 1 97 ? -40.510 -41.108 72.261 1.00 48.62 97 GLU A N 1
ATOM 750 C CA . GLU A 1 97 ? -40.559 -39.646 72.486 1.00 48.62 97 GLU A CA 1
ATOM 751 C C . GLU A 1 97 ? -39.324 -38.783 72.123 1.00 48.62 97 GLU A C 1
ATOM 753 O O . GLU A 1 97 ? -38.175 -39.162 72.340 1.00 48.62 97 GLU A O 1
ATOM 758 N N . ASP A 1 98 ? -39.654 -37.567 71.651 1.00 54.19 98 ASP A N 1
ATOM 759 C CA . ASP A 1 98 ? -38.837 -36.379 71.343 1.00 54.19 98 ASP A CA 1
ATOM 760 C C . ASP A 1 98 ? -37.752 -36.510 70.263 1.00 54.19 98 ASP A C 1
ATOM 762 O O . ASP A 1 98 ? -36.552 -36.396 70.508 1.00 54.19 98 ASP A O 1
ATOM 766 N N . TYR A 1 99 ? -38.209 -36.628 69.012 1.00 47.88 99 TYR A N 1
ATOM 767 C CA . TYR A 1 99 ? -37.392 -36.413 67.817 1.00 47.88 99 TYR A CA 1
ATOM 768 C C . TYR A 1 99 ? -37.689 -35.034 67.210 1.00 47.88 99 TYR A C 1
ATOM 770 O O . TYR A 1 99 ? -38.672 -34.851 66.495 1.00 47.88 99 TYR A O 1
ATOM 778 N N . ASN A 1 100 ? -36.828 -34.065 67.511 1.00 55.88 100 ASN A N 1
ATOM 779 C CA . ASN A 1 100 ? -36.709 -32.807 66.778 1.00 55.88 100 ASN A CA 1
ATOM 780 C C . ASN A 1 100 ? -35.426 -32.904 65.951 1.00 55.88 100 ASN A C 1
ATOM 782 O O . ASN A 1 100 ? -34.338 -32.727 66.495 1.00 55.88 100 ASN A O 1
ATOM 786 N N . ASP A 1 101 ? -35.555 -33.214 64.666 1.00 54.59 101 ASP A N 1
ATOM 787 C CA . ASP A 1 101 ? -34.475 -33.001 63.706 1.00 54.59 101 ASP A CA 1
ATOM 788 C C . ASP A 1 101 ? -35.083 -32.532 62.379 1.00 54.59 101 ASP A C 1
ATOM 790 O O . ASP A 1 101 ? -36.095 -33.075 61.926 1.00 54.59 101 ASP A O 1
ATOM 794 N N . ASP A 1 102 ? -34.499 -31.482 61.803 1.00 55.12 102 ASP A N 1
ATOM 795 C CA . ASP A 1 102 ? -35.051 -30.700 60.686 1.00 55.12 102 ASP A CA 1
ATOM 796 C C . ASP A 1 102 ? -34.952 -31.409 59.319 1.00 55.12 102 ASP A C 1
ATOM 798 O O . ASP A 1 102 ? -35.401 -30.859 58.313 1.00 55.12 102 ASP A O 1
ATOM 802 N N . ASP A 1 103 ? -34.448 -32.649 59.257 1.00 62.06 103 ASP A N 1
ATOM 803 C CA . ASP A 1 103 ? -34.255 -33.376 57.997 1.00 62.06 103 ASP A CA 1
ATOM 804 C C . ASP A 1 103 ? -35.019 -34.716 57.938 1.00 62.06 103 ASP A C 1
ATOM 806 O O . ASP A 1 103 ? -34.549 -35.803 58.300 1.00 62.06 103 ASP A O 1
ATOM 810 N N . LEU A 1 104 ? -36.255 -34.636 57.428 1.00 60.12 104 LEU A N 1
ATOM 811 C CA . LEU A 1 104 ? -37.144 -35.782 57.181 1.00 60.12 104 LEU A CA 1
ATOM 812 C C . LEU A 1 104 ? -36.517 -36.803 56.209 1.00 60.12 104 LEU A C 1
ATOM 814 O O . LEU A 1 104 ? -36.801 -37.998 56.267 1.00 60.12 104 LEU A O 1
ATOM 818 N N . VAL A 1 105 ? -35.649 -36.328 55.312 1.00 56.38 105 VAL A N 1
ATOM 819 C CA . VAL A 1 105 ? -34.963 -37.147 54.305 1.00 56.38 105 VAL A CA 1
ATOM 820 C C . VAL A 1 105 ? -33.911 -38.045 54.957 1.00 56.38 105 VAL A C 1
ATOM 822 O O . VAL A 1 105 ? -33.834 -39.233 54.641 1.00 56.38 105 VAL A O 1
ATOM 825 N N . GLU A 1 106 ? -33.150 -37.517 55.916 1.00 57.12 106 GLU A N 1
ATOM 826 C CA . GLU A 1 106 ? -32.072 -38.256 56.579 1.00 57.12 106 GLU A CA 1
ATOM 827 C C . GLU A 1 106 ? -32.623 -39.343 57.522 1.00 57.12 106 GLU A C 1
ATOM 829 O O . GLU A 1 106 ? -32.093 -40.453 57.610 1.00 57.12 106 GLU A O 1
ATOM 834 N N . THR A 1 107 ? -33.750 -39.069 58.187 1.00 59.72 107 THR A N 1
ATOM 835 C CA . THR A 1 107 ? -34.458 -40.056 59.023 1.00 59.72 107 THR A CA 1
ATOM 836 C C . THR A 1 107 ? -35.079 -41.182 58.196 1.00 59.72 107 THR A C 1
ATOM 838 O O . THR A 1 107 ? -34.980 -42.348 58.590 1.00 59.72 107 THR A O 1
ATOM 841 N N . LEU A 1 108 ? -35.640 -40.870 57.022 1.00 59.81 108 LEU A N 1
ATOM 842 C CA . LEU A 1 108 ? -36.098 -41.877 56.062 1.00 59.81 108 LEU A CA 1
ATOM 843 C C . LEU A 1 108 ? -34.930 -42.713 55.520 1.00 59.81 108 LEU A C 1
ATOM 845 O O . LEU A 1 108 ? -35.046 -43.938 55.462 1.00 59.81 108 LEU A O 1
ATOM 849 N N . GLN A 1 109 ? -33.783 -42.105 55.205 1.00 57.97 109 GLN A N 1
ATOM 850 C CA . GLN A 1 109 ? -32.586 -42.835 54.770 1.00 57.97 109 GLN A CA 1
ATOM 851 C C . GLN A 1 109 ? -32.077 -43.816 55.833 1.00 57.97 109 GLN A C 1
ATOM 853 O O . GLN A 1 109 ? -31.892 -44.990 55.517 1.00 57.97 109 GLN A O 1
ATOM 858 N N . ARG A 1 110 ? -31.959 -43.406 57.105 1.00 58.50 110 ARG A N 1
ATOM 859 C CA . ARG A 1 110 ? -31.515 -44.303 58.196 1.00 58.50 110 ARG A CA 1
ATOM 860 C C . ARG A 1 110 ? -32.455 -45.496 58.409 1.00 58.50 110 ARG A C 1
ATOM 862 O O . ARG A 1 110 ? -31.995 -46.610 58.655 1.00 58.50 110 ARG A O 1
ATOM 869 N N . LEU A 1 111 ? -33.769 -45.287 58.297 1.00 58.44 111 LEU A N 1
ATOM 870 C CA . LEU A 1 111 ? -34.770 -46.362 58.378 1.00 58.44 111 LEU A CA 1
ATOM 871 C C . LEU A 1 111 ? -34.659 -47.325 57.189 1.00 58.44 111 LEU A C 1
ATOM 873 O O . LEU A 1 111 ? -34.753 -48.541 57.359 1.00 58.44 111 LEU A O 1
ATOM 877 N N . THR A 1 112 ? -34.396 -46.786 55.999 1.00 55.59 112 THR A N 1
ATOM 878 C CA . THR A 1 112 ? -34.195 -47.575 54.780 1.00 55.59 112 THR A CA 1
ATOM 879 C C . THR A 1 112 ? -32.906 -48.402 54.863 1.00 55.59 112 THR A C 1
ATOM 881 O O . THR A 1 112 ? -32.921 -49.585 54.534 1.00 55.59 112 THR A O 1
ATOM 884 N N . GLU A 1 113 ? -31.819 -47.842 55.400 1.00 54.66 113 GLU A N 1
ATOM 885 C CA . GLU A 1 113 ? -30.547 -48.546 55.628 1.00 54.66 113 GLU A CA 1
ATOM 886 C C . GLU A 1 113 ? -30.676 -49.675 56.666 1.00 54.66 113 GLU A C 1
ATOM 888 O O . GLU A 1 113 ? -30.179 -50.782 56.442 1.00 54.66 113 GLU A O 1
ATOM 893 N N . GLN A 1 114 ? -31.404 -49.457 57.769 1.00 52.25 114 GLN A N 1
ATOM 894 C CA . GLN A 1 114 ? -31.667 -50.511 58.764 1.00 52.25 114 GLN A CA 1
ATOM 895 C C . GLN A 1 114 ? -32.525 -51.659 58.204 1.00 52.25 114 GLN A C 1
ATOM 897 O O . GLN A 1 114 ? -32.337 -52.820 58.580 1.00 52.25 114 GLN A O 1
ATOM 902 N N . LEU A 1 115 ? -33.430 -51.361 57.268 1.00 51.81 115 LEU A N 1
ATOM 903 C CA . LEU A 1 115 ? -34.243 -52.361 56.572 1.00 51.81 115 LEU A CA 1
ATOM 904 C C . LEU A 1 115 ? -33.457 -53.094 55.461 1.00 51.81 115 LEU A C 1
ATOM 906 O O . LEU A 1 115 ? -33.697 -54.282 55.225 1.00 51.81 115 LEU A O 1
ATOM 910 N N . GLN A 1 116 ? -32.469 -52.446 54.830 1.00 49.53 116 GLN A N 1
ATOM 911 C CA . GLN A 1 116 ? -31.618 -53.040 53.786 1.00 49.53 116 GLN A CA 1
ATOM 912 C C . GLN A 1 116 ? -30.608 -54.077 54.318 1.00 49.53 116 GLN A C 1
ATOM 914 O O . GLN A 1 116 ? -30.321 -55.056 53.626 1.00 49.53 116 GLN A O 1
ATOM 919 N N . VAL A 1 117 ? -30.131 -53.964 55.567 1.00 44.69 117 VAL A N 1
ATOM 920 C CA . VAL A 1 117 ? -29.230 -54.977 56.175 1.00 44.69 117 VAL A CA 1
ATOM 921 C C . VAL A 1 117 ? -29.917 -56.348 56.338 1.00 44.69 117 VAL A C 1
ATOM 923 O O . VAL A 1 117 ? -29.251 -57.384 56.362 1.00 44.69 117 VAL A O 1
ATOM 926 N N . SER A 1 118 ? -31.253 -56.386 56.359 1.00 44.09 118 SER A N 1
ATOM 927 C CA . SER A 1 118 ? -32.038 -57.605 56.613 1.00 44.09 118 SER A CA 1
ATOM 928 C C . SER A 1 118 ? -32.421 -58.407 55.357 1.00 44.09 118 SER A C 1
ATOM 930 O O . SER A 1 118 ? -33.008 -59.479 55.485 1.00 44.09 118 SER A O 1
ATOM 932 N N . THR A 1 119 ? -32.097 -57.936 54.145 1.00 40.03 119 THR A N 1
ATOM 933 C CA . THR A 1 119 ? -32.598 -58.531 52.882 1.00 40.03 119 THR A CA 1
ATOM 934 C C . THR A 1 119 ? -31.514 -58.971 51.889 1.00 40.03 119 THR A C 1
ATOM 936 O O . THR A 1 119 ? -31.811 -59.317 50.745 1.00 40.03 119 THR A O 1
ATOM 939 N N . SER A 1 120 ? -30.254 -59.094 52.323 1.00 39.84 120 SER A N 1
ATOM 940 C CA . SER A 1 120 ? -29.202 -59.723 51.510 1.00 39.84 120 SER A CA 1
ATOM 941 C C . SER A 1 120 ? -29.327 -61.256 51.497 1.00 39.84 120 SER A C 1
ATOM 943 O O . SER A 1 120 ? -28.641 -61.959 52.234 1.00 39.84 120 SER A O 1
ATOM 945 N N . LYS A 1 121 ? -30.222 -61.785 50.650 1.00 38.78 121 LYS A N 1
ATOM 946 C CA . LYS A 1 121 ? -30.144 -63.126 50.024 1.00 38.78 121 LYS A CA 1
ATOM 947 C C . LYS A 1 121 ? -31.315 -63.329 49.055 1.00 38.78 121 LYS A C 1
ATOM 949 O O . LYS A 1 121 ? -32.369 -63.799 49.463 1.00 38.78 121 LYS A O 1
ATOM 954 N N . SER A 1 122 ? -31.103 -63.006 47.779 1.00 32.97 122 SER A N 1
ATOM 955 C CA . SER A 1 122 ? -31.559 -63.783 46.608 1.00 32.97 122 SER A CA 1
ATOM 956 C C . SER A 1 122 ? -31.465 -62.924 45.345 1.00 32.97 122 SER A C 1
ATOM 958 O O . SER A 1 122 ? -32.402 -62.229 44.966 1.00 32.97 122 SER A O 1
ATOM 960 N N . THR A 1 123 ? -30.322 -62.995 44.674 1.00 32.97 123 THR A N 1
ATOM 961 C CA . THR A 1 123 ? -30.152 -62.552 43.288 1.00 32.97 123 THR A CA 1
ATOM 962 C C . THR A 1 123 ? -30.830 -63.563 42.362 1.00 32.97 123 THR A C 1
ATOM 964 O O . THR A 1 123 ? -30.689 -64.764 42.599 1.00 32.97 123 THR A O 1
ATOM 967 N N . THR A 1 124 ? -31.496 -63.118 41.289 1.00 30.84 124 THR A N 1
ATOM 968 C CA . THR A 1 124 ? -31.091 -63.364 39.880 1.00 30.84 124 THR A CA 1
ATOM 969 C C . THR A 1 124 ? -32.200 -62.935 38.899 1.00 30.84 124 THR A C 1
ATOM 971 O O . THR A 1 124 ? -33.229 -63.588 38.806 1.00 30.84 124 THR A O 1
ATOM 974 N N . GLN A 1 125 ? -31.885 -61.870 38.146 1.00 37.28 125 GLN A N 1
ATOM 975 C CA . GLN A 1 125 ? -32.242 -61.558 36.748 1.00 37.28 125 GLN A CA 1
ATOM 976 C C . GLN A 1 125 ? -33.717 -61.386 36.340 1.00 37.28 125 GLN A C 1
ATOM 978 O O . GLN A 1 125 ? -34.460 -62.354 36.235 1.00 37.28 125 GLN A O 1
ATOM 983 N N . GLN A 1 126 ? -34.054 -60.154 35.931 1.00 31.98 126 GLN A N 1
ATOM 984 C CA . GLN A 1 126 ? -34.469 -59.743 34.569 1.00 31.98 126 GLN A CA 1
ATOM 985 C C . GLN A 1 126 ? -35.329 -58.471 34.670 1.00 31.98 126 GLN A C 1
ATOM 987 O O . GLN A 1 126 ? -36.424 -58.563 35.214 1.00 31.98 126 GLN A O 1
ATOM 992 N N . HIS A 1 127 ? -34.830 -57.343 34.138 1.00 34.38 127 HIS A N 1
ATOM 993 C CA . HIS A 1 127 ? -35.518 -56.142 33.603 1.00 34.38 127 HIS A CA 1
ATOM 994 C C . HIS A 1 127 ? -34.674 -54.885 33.883 1.00 34.38 127 HIS A C 1
ATOM 996 O O . HIS A 1 127 ? -34.908 -54.169 34.847 1.00 34.38 127 HIS A O 1
ATOM 1002 N N . GLU A 1 128 ? -33.696 -54.615 33.023 1.00 38.78 128 GLU A N 1
ATOM 1003 C CA . GLU A 1 128 ? -33.059 -53.299 32.890 1.00 38.78 128 GLU A CA 1
ATOM 1004 C C . GLU A 1 128 ? -33.283 -52.876 31.440 1.00 38.78 128 GLU A C 1
ATOM 1006 O O . GLU A 1 128 ? -32.548 -53.314 30.567 1.00 38.78 128 GLU A O 1
ATOM 1011 N N . GLU A 1 129 ? -34.361 -52.139 31.168 1.00 35.56 129 GLU A N 1
ATOM 1012 C CA . GLU A 1 129 ? -34.543 -51.426 29.885 1.00 35.56 129 GLU A CA 1
ATOM 1013 C C . GLU A 1 129 ? -35.666 -50.360 29.926 1.00 35.56 129 GLU A C 1
ATOM 1015 O O . GLU A 1 129 ? -35.854 -49.646 28.948 1.00 35.56 129 GLU A O 1
ATOM 1020 N N . ALA A 1 130 ? -36.400 -50.187 31.041 1.00 38.31 130 ALA A N 1
ATOM 1021 C CA . ALA A 1 130 ? -37.544 -49.260 31.120 1.00 38.31 130 ALA A CA 1
ATOM 1022 C C . ALA A 1 130 ? -37.385 -48.059 32.084 1.00 38.31 130 ALA A C 1
ATOM 1024 O O . ALA A 1 130 ? -38.263 -47.200 32.096 1.00 38.31 130 ALA A O 1
ATOM 1025 N N . ASP A 1 131 ? -36.290 -47.957 32.851 1.00 41.19 131 ASP A N 1
ATOM 1026 C CA . ASP A 1 131 ? -36.145 -46.964 33.940 1.00 41.19 131 ASP A CA 1
ATOM 1027 C C . ASP A 1 131 ? -35.301 -45.708 33.603 1.00 41.19 131 ASP A C 1
ATOM 1029 O O . ASP A 1 131 ? -35.211 -44.798 34.424 1.00 41.19 131 ASP A O 1
ATOM 1033 N N . ASP A 1 132 ? -34.729 -45.584 32.397 1.00 42.97 132 ASP A N 1
ATOM 1034 C CA . ASP A 1 132 ? -33.845 -44.447 32.038 1.00 42.97 132 ASP A CA 1
ATOM 1035 C C . ASP A 1 132 ? -34.578 -43.190 31.506 1.00 42.97 132 ASP A C 1
ATOM 1037 O O . ASP A 1 132 ? -34.042 -42.080 31.536 1.00 42.97 132 ASP A O 1
ATOM 1041 N N . ALA A 1 133 ? -35.832 -43.314 31.059 1.00 43.56 133 ALA A N 1
ATOM 1042 C CA . ALA A 1 133 ? -36.598 -42.206 30.469 1.00 43.56 133 ALA A CA 1
ATOM 1043 C C . ALA A 1 133 ? -36.917 -41.019 31.423 1.00 43.56 133 ALA A C 1
ATOM 1045 O O . ALA A 1 133 ? -36.792 -39.861 31.000 1.00 43.56 133 ALA A O 1
ATOM 1046 N N . PRO A 1 134 ? -37.319 -41.218 32.700 1.00 46.59 134 PRO A N 1
ATOM 1047 C CA . PRO A 1 134 ? -37.565 -40.095 33.611 1.00 46.59 134 PRO A CA 1
ATOM 1048 C C . PRO A 1 134 ? -36.272 -39.366 34.015 1.00 46.59 134 PRO A C 1
ATOM 1050 O O . PRO A 1 134 ? -36.307 -38.157 34.250 1.00 46.59 134 PRO A O 1
ATOM 1053 N N . SER A 1 135 ? -35.133 -40.069 34.028 1.00 57.81 135 SER A N 1
ATOM 1054 C CA . SER A 1 135 ? -33.806 -39.500 34.297 1.00 57.81 135 SER A CA 1
ATOM 1055 C C . SER A 1 135 ? -33.374 -38.534 33.188 1.00 57.81 135 SER A C 1
ATOM 1057 O O . SER A 1 135 ? -33.009 -37.388 33.455 1.00 57.81 135 SER A O 1
ATOM 1059 N N . GLU A 1 136 ? -33.537 -38.939 31.925 1.00 58.75 136 GLU A N 1
ATOM 1060 C CA . GLU A 1 136 ? -33.206 -38.100 30.768 1.00 58.75 136 GLU A CA 1
ATOM 1061 C C . GLU A 1 136 ? -34.091 -36.843 30.690 1.00 58.75 136 GLU A C 1
ATOM 1063 O O . GLU A 1 136 ? -33.613 -35.748 30.394 1.00 58.75 136 GLU A O 1
ATOM 1068 N N . THR A 1 137 ? -35.377 -36.965 31.029 1.00 63.59 137 THR A N 1
ATOM 1069 C CA . THR A 1 137 ? -36.315 -35.828 31.022 1.00 63.59 137 THR A CA 1
ATOM 1070 C C . THR A 1 137 ? -35.979 -34.802 32.115 1.00 63.59 137 THR A C 1
ATOM 1072 O O . THR A 1 137 ? -36.034 -33.593 31.881 1.00 63.59 137 THR A O 1
ATOM 1075 N N . LEU A 1 138 ? -35.578 -35.267 33.305 1.00 68.00 138 LEU A N 1
ATOM 1076 C CA . LEU A 1 138 ? -35.106 -34.405 34.392 1.00 68.00 138 LEU A CA 1
ATOM 1077 C C . LEU A 1 138 ? -33.813 -33.676 34.016 1.00 68.00 138 LEU A C 1
ATOM 1079 O O . LEU A 1 138 ? -33.718 -32.466 34.228 1.00 68.00 138 LEU A O 1
ATOM 1083 N N . GLU A 1 139 ? -32.847 -34.367 33.408 1.00 67.38 139 GLU A N 1
ATOM 1084 C CA . GLU A 1 139 ? -31.622 -33.739 32.901 1.00 67.38 139 GLU A CA 1
ATOM 1085 C C . GLU A 1 139 ? -31.930 -32.612 31.905 1.00 67.38 139 GLU A C 1
ATOM 1087 O O . GLU A 1 139 ? -31.356 -31.528 32.007 1.00 67.38 139 GLU A O 1
ATOM 1092 N N . GLN A 1 140 ? -32.879 -32.813 30.984 1.00 69.50 140 GLN A N 1
ATOM 1093 C CA . GLN A 1 140 ? -33.292 -31.780 30.026 1.00 69.50 140 GLN A CA 1
ATOM 1094 C C . GLN A 1 140 ? -33.905 -30.548 30.706 1.00 69.50 140 GLN A C 1
ATOM 1096 O O . GLN A 1 140 ? -33.634 -29.419 30.289 1.00 69.50 140 GLN A O 1
ATOM 1101 N N . LEU A 1 141 ? -34.687 -30.737 31.773 1.00 70.31 141 LEU A N 1
ATOM 1102 C CA . LEU A 1 141 ? -35.256 -29.636 32.555 1.00 70.31 141 LEU A CA 1
ATOM 1103 C C . LEU A 1 141 ? -34.189 -28.879 33.354 1.00 70.31 141 LEU A C 1
ATOM 1105 O O . LEU A 1 141 ? -34.226 -27.649 33.397 1.00 70.31 141 LEU A O 1
ATOM 1109 N N . TYR A 1 142 ? -33.208 -29.574 33.937 1.00 76.31 142 TYR A N 1
ATOM 1110 C CA . TYR A 1 142 ? -32.058 -28.922 34.576 1.00 76.31 142 TYR A CA 1
ATOM 1111 C C . TYR A 1 142 ? -31.234 -28.125 33.568 1.00 76.31 142 TYR A C 1
ATOM 1113 O O . TYR A 1 142 ? -30.835 -26.995 33.848 1.00 76.31 142 TYR A O 1
ATOM 1121 N N . ILE A 1 143 ? -31.031 -28.681 32.373 1.00 74.00 143 ILE A N 1
ATOM 1122 C CA . ILE A 1 143 ? -30.359 -27.996 31.272 1.00 74.00 143 ILE A CA 1
ATOM 1123 C C . ILE A 1 143 ? -31.110 -26.719 30.900 1.00 74.00 143 ILE A C 1
ATOM 1125 O O . ILE A 1 143 ? -30.500 -25.651 30.847 1.00 74.00 143 ILE A O 1
ATOM 1129 N N . ALA A 1 144 ? -32.429 -26.816 30.718 1.00 75.12 144 ALA A N 1
ATOM 1130 C CA . ALA A 1 144 ? -33.270 -25.678 30.384 1.00 75.12 144 ALA A CA 1
ATOM 1131 C C . ALA A 1 144 ? -33.250 -24.602 31.478 1.00 75.12 144 ALA A C 1
ATOM 1133 O O . ALA A 1 144 ? -33.046 -23.427 31.183 1.00 75.12 144 ALA A O 1
ATOM 1134 N N . ARG A 1 145 ? -33.368 -25.001 32.748 1.00 79.19 145 ARG A N 1
ATOM 1135 C CA . ARG A 1 145 ? -33.271 -24.090 33.894 1.00 79.19 145 ARG A CA 1
ATOM 1136 C C . ARG A 1 145 ? -31.924 -23.373 33.951 1.00 79.19 145 ARG A C 1
ATOM 1138 O O . ARG A 1 145 ? -31.877 -22.178 34.222 1.00 79.19 145 ARG A O 1
ATOM 1145 N N . ASN A 1 146 ? -30.832 -24.082 33.685 1.00 80.50 146 ASN A N 1
ATOM 1146 C CA . ASN A 1 146 ? -29.510 -23.470 33.685 1.00 80.50 146 ASN A CA 1
ATOM 1147 C C . ASN A 1 146 ? -29.376 -22.449 32.547 1.00 80.50 146 ASN A C 1
ATOM 1149 O O . ASN A 1 146 ? -28.879 -21.352 32.788 1.00 80.50 146 ASN A O 1
ATOM 1153 N N . CYS A 1 147 ? -29.850 -22.736 31.323 1.00 79.38 147 CYS A N 1
ATOM 1154 C CA . CYS A 1 147 ? -29.757 -21.719 30.270 1.00 79.38 147 CYS A CA 1
ATOM 1155 C C . CYS A 1 147 ? -30.710 -20.534 30.498 1.00 79.38 147 CYS A C 1
ATOM 1157 O O . CYS A 1 147 ? -30.349 -19.420 30.132 1.00 79.38 147 CYS A O 1
ATOM 1159 N N . THR A 1 148 ? -31.891 -20.721 31.107 1.00 80.50 148 THR A N 1
ATOM 1160 C CA . THR A 1 148 ? -32.759 -19.580 31.458 1.00 80.50 148 THR A CA 1
ATOM 1161 C C . THR A 1 148 ? -32.137 -18.703 32.540 1.00 80.50 148 THR A C 1
ATOM 1163 O O . THR A 1 148 ? -32.234 -17.484 32.443 1.00 80.50 148 THR A O 1
ATOM 1166 N N . GLN A 1 149 ? -31.436 -19.290 33.516 1.00 85.06 149 GLN A N 1
ATOM 1167 C CA . GLN A 1 149 ? -30.655 -18.535 34.501 1.00 85.06 149 GLN A CA 1
ATOM 1168 C C . GLN A 1 149 ? -29.542 -17.717 33.836 1.00 85.06 149 GLN A C 1
ATOM 1170 O O . GLN A 1 149 ? -29.450 -16.520 34.085 1.00 85.06 149 GLN A O 1
ATOM 1175 N N . LEU A 1 150 ? -28.766 -18.315 32.924 1.00 85.00 150 LEU A N 1
ATOM 1176 C CA . LEU A 1 150 ? -27.719 -17.595 32.186 1.00 85.00 150 LEU A CA 1
ATOM 1177 C C . LEU A 1 150 ? -28.280 -16.441 31.335 1.00 85.00 150 LEU A C 1
ATOM 1179 O O . LEU A 1 150 ? -27.652 -15.389 31.230 1.00 85.00 150 LEU A O 1
ATOM 1183 N N . LEU A 1 151 ? -29.462 -16.615 30.733 1.00 84.94 151 LEU A N 1
ATOM 1184 C CA . LEU A 1 151 ? -30.137 -15.551 29.981 1.00 84.94 151 LEU A CA 1
ATOM 1185 C C . LEU A 1 151 ? -30.643 -14.424 30.896 1.00 84.94 151 LEU A C 1
ATOM 1187 O O . LEU A 1 151 ? -30.491 -13.256 30.545 1.00 84.94 151 LEU A O 1
ATOM 1191 N N . ALA A 1 152 ? -31.178 -14.755 32.074 1.00 84.06 152 ALA A N 1
ATOM 1192 C CA . ALA A 1 152 ? -31.588 -13.761 33.065 1.00 84.06 152 ALA A CA 1
ATOM 1193 C C . ALA A 1 152 ? -30.385 -12.969 33.612 1.00 84.06 152 ALA A C 1
ATOM 1195 O O . ALA A 1 152 ? -30.442 -11.746 33.720 1.00 84.06 152 ALA A O 1
ATOM 1196 N N . GLU A 1 153 ? -29.260 -13.640 33.881 1.00 88.56 153 GLU A N 1
ATOM 1197 C CA . GLU A 1 153 ? -28.008 -12.975 34.262 1.00 88.56 153 GLU A CA 1
ATOM 1198 C C . GLU A 1 153 ? -27.500 -12.040 33.154 1.00 88.56 153 GLU A C 1
ATOM 1200 O O . GLU A 1 153 ? -27.011 -10.945 33.439 1.00 88.56 153 GLU A O 1
ATOM 1205 N N . ALA A 1 154 ? -27.649 -12.428 31.883 1.00 86.56 154 ALA A N 1
ATOM 1206 C CA . ALA A 1 154 ? -27.307 -11.563 30.759 1.00 86.56 154 ALA A CA 1
ATOM 1207 C C . ALA A 1 154 ? -28.188 -10.300 30.703 1.00 86.56 154 ALA A C 1
ATOM 1209 O O . ALA A 1 154 ? -27.648 -9.214 30.484 1.00 86.56 154 ALA A O 1
ATOM 1210 N N . ASP A 1 155 ? -29.500 -10.412 30.955 1.00 85.94 155 ASP A N 1
ATOM 1211 C CA . ASP A 1 155 ? -30.409 -9.254 31.037 1.00 85.94 155 ASP A CA 1
ATOM 1212 C C . ASP A 1 155 ? -29.965 -8.270 32.135 1.00 85.94 155 ASP A C 1
ATOM 1214 O O . ASP A 1 155 ? -29.930 -7.054 31.925 1.00 85.94 155 ASP A O 1
ATOM 1218 N N . GLU A 1 156 ? -29.574 -8.782 33.306 1.00 87.44 156 GLU A N 1
ATOM 1219 C CA . GLU A 1 156 ? -29.084 -7.950 34.409 1.00 87.44 156 GLU A CA 1
ATOM 1220 C C . GLU A 1 156 ? -27.767 -7.243 34.066 1.00 87.44 156 GLU A C 1
ATOM 1222 O O . GLU A 1 156 ? -27.600 -6.056 34.367 1.00 87.44 156 GLU A O 1
ATOM 1227 N N . VAL A 1 157 ? -26.828 -7.951 33.431 1.00 86.56 157 VAL A N 1
ATOM 1228 C CA . VAL A 1 157 ? -25.531 -7.394 33.020 1.00 86.56 157 VAL A CA 1
ATOM 1229 C C . VAL A 1 157 ? -25.714 -6.286 31.981 1.00 86.56 157 VAL A C 1
ATOM 1231 O O . VAL A 1 157 ? -25.103 -5.221 32.112 1.00 86.56 157 VAL A O 1
ATOM 1234 N N . GLU A 1 158 ? -26.576 -6.489 30.985 1.00 83.12 158 GLU A N 1
ATOM 1235 C CA . GLU A 1 158 ? -26.891 -5.469 29.981 1.00 83.12 158 GLU A CA 1
ATOM 1236 C C . GLU A 1 158 ? -27.587 -4.257 30.600 1.00 83.12 158 GLU A C 1
ATOM 1238 O O . GLU A 1 158 ? -27.185 -3.118 30.345 1.00 83.12 158 GLU A O 1
ATOM 1243 N N . ALA A 1 159 ? -28.571 -4.477 31.477 1.00 82.88 159 ALA A N 1
ATOM 1244 C CA . ALA A 1 159 ? -29.257 -3.398 32.180 1.00 82.88 159 ALA A CA 1
ATOM 1245 C C . ALA A 1 159 ? -28.283 -2.562 33.029 1.00 82.88 159 ALA A C 1
ATOM 1247 O O . ALA A 1 159 ? -28.360 -1.331 33.039 1.00 82.88 159 ALA A O 1
ATOM 1248 N N . GLN A 1 160 ? -27.321 -3.203 33.700 1.00 80.69 160 GLN A N 1
ATOM 1249 C CA . GLN A 1 160 ? -26.281 -2.518 34.472 1.00 80.69 160 GLN A CA 1
ATOM 1250 C C . GLN A 1 160 ? -25.324 -1.714 33.579 1.00 80.69 160 GLN A C 1
ATOM 1252 O O . GLN A 1 160 ? -24.972 -0.582 33.927 1.00 80.69 160 GLN A O 1
ATOM 1257 N N . ALA A 1 161 ? -24.932 -2.262 32.424 1.00 78.62 161 ALA A N 1
ATOM 1258 C CA . ALA A 1 161 ? -24.095 -1.571 31.443 1.00 78.62 161 ALA A CA 1
ATOM 1259 C C . ALA A 1 161 ? -24.804 -0.344 30.846 1.00 78.62 161 ALA A C 1
ATOM 1261 O O . ALA A 1 161 ? -24.193 0.715 30.687 1.00 78.62 161 ALA A O 1
ATOM 1262 N N . MET A 1 162 ? -26.104 -0.473 30.562 1.00 74.81 162 MET A N 1
ATOM 1263 C CA . MET A 1 162 ? -26.941 0.606 30.038 1.00 74.81 162 MET A CA 1
ATOM 1264 C C . MET A 1 162 ? -27.248 1.681 31.083 1.00 74.81 162 MET A C 1
ATOM 1266 O O . MET A 1 162 ? -27.287 2.858 30.739 1.00 74.81 162 MET A O 1
ATOM 1270 N N . ALA A 1 163 ? -27.428 1.315 32.353 1.00 79.88 163 ALA A N 1
ATOM 1271 C CA . ALA A 1 163 ? -27.673 2.279 33.425 1.00 79.88 163 ALA A CA 1
ATOM 1272 C C . ALA A 1 163 ? -26.436 3.140 33.737 1.00 79.88 163 ALA A C 1
ATOM 1274 O O . ALA A 1 163 ? -26.564 4.307 34.105 1.00 79.88 163 ALA A O 1
ATOM 1275 N N . ARG A 1 164 ? -25.228 2.579 33.588 1.00 78.69 164 ARG A N 1
ATOM 1276 C CA . ARG A 1 164 ? -23.954 3.279 33.815 1.00 78.69 164 ARG A CA 1
ATOM 1277 C C . ARG A 1 164 ? -23.331 3.712 32.496 1.00 78.69 164 ARG A C 1
ATOM 1279 O O . ARG A 1 164 ? -22.258 3.255 32.105 1.00 78.69 164 ARG A O 1
ATOM 1286 N N . THR A 1 165 ? -24.002 4.631 31.806 1.00 74.81 165 THR A N 1
ATOM 1287 C CA . THR A 1 165 ? -23.557 5.108 30.492 1.00 74.81 165 THR A CA 1
ATOM 1288 C C . THR A 1 165 ? -22.173 5.752 30.515 1.00 74.81 165 THR A C 1
ATOM 1290 O O . THR A 1 165 ? -21.503 5.721 29.487 1.00 74.81 165 THR A O 1
ATOM 1293 N N . ASP A 1 166 ? -21.733 6.310 31.639 1.00 75.88 166 ASP A N 1
ATOM 1294 C CA . ASP A 1 166 ? -20.506 7.118 31.701 1.00 75.88 166 ASP A CA 1
ATOM 1295 C C . ASP A 1 166 ? -19.294 6.340 32.244 1.00 75.88 166 ASP A C 1
ATOM 1297 O O . ASP A 1 166 ? -18.162 6.833 32.211 1.00 75.88 166 ASP A O 1
ATOM 1301 N N . ASP A 1 167 ? -19.512 5.101 32.695 1.00 85.19 167 ASP A N 1
ATOM 1302 C CA . ASP A 1 167 ? -18.477 4.232 33.250 1.00 85.19 167 ASP A CA 1
ATOM 1303 C C . ASP A 1 167 ? -18.016 3.190 32.221 1.00 85.19 167 ASP A C 1
ATOM 1305 O O . ASP A 1 167 ? -18.610 2.125 32.041 1.00 85.19 167 ASP A O 1
ATOM 1309 N N . VAL A 1 168 ? -16.908 3.505 31.554 1.00 85.75 168 VAL A N 1
ATOM 1310 C CA . VAL A 1 168 ? -16.272 2.637 30.553 1.00 85.75 168 VAL A CA 1
ATOM 1311 C C . VAL A 1 168 ? -15.800 1.325 31.171 1.00 85.75 168 VAL A C 1
ATOM 1313 O O . VAL A 1 168 ? -15.921 0.283 30.535 1.00 85.75 168 VAL A O 1
ATOM 1316 N N . HIS A 1 169 ? -15.332 1.330 32.425 1.00 85.00 169 HIS A N 1
ATOM 1317 C CA . HIS A 1 169 ? -14.902 0.097 33.085 1.00 85.00 169 HIS A CA 1
ATOM 1318 C C . HIS A 1 169 ? -16.098 -0.827 33.332 1.00 85.00 169 HIS A C 1
ATOM 1320 O O . HIS A 1 169 ? -15.994 -2.030 33.108 1.00 85.00 169 HIS A O 1
ATOM 1326 N N . ALA A 1 170 ? -17.251 -0.284 33.741 1.00 86.81 170 ALA A N 1
ATOM 1327 C CA . ALA A 1 170 ? -18.480 -1.069 33.860 1.00 86.81 170 ALA A CA 1
ATOM 1328 C C . ALA A 1 170 ? -18.925 -1.653 32.510 1.00 86.81 170 ALA A C 1
ATOM 1330 O O . ALA A 1 170 ? -19.319 -2.815 32.458 1.00 86.81 170 ALA A O 1
ATOM 1331 N N . GLN A 1 171 ? -18.807 -0.886 31.422 1.00 89.69 171 GLN A N 1
ATOM 1332 C CA . GLN A 1 171 ? -19.146 -1.343 30.069 1.00 89.69 171 GLN A CA 1
ATOM 1333 C C . GLN A 1 171 ? -18.198 -2.448 29.571 1.00 89.69 171 GLN A C 1
ATOM 1335 O O . GLN A 1 171 ? -18.673 -3.458 29.053 1.00 89.69 171 GLN A O 1
ATOM 1340 N N . MET A 1 172 ? -16.882 -2.318 29.794 1.00 89.94 172 MET A N 1
ATOM 1341 C CA . MET A 1 172 ? -15.912 -3.378 29.473 1.00 89.94 172 MET A CA 1
ATOM 1342 C C . MET A 1 172 ? -16.154 -4.638 30.314 1.00 89.94 172 MET A C 1
ATOM 1344 O O . MET A 1 172 ? -16.171 -5.744 29.780 1.00 89.94 172 MET A O 1
ATOM 1348 N N . ASN A 1 173 ? -16.414 -4.483 31.617 1.00 89.75 173 ASN A N 1
ATOM 1349 C CA . ASN A 1 173 ? -16.725 -5.604 32.508 1.00 89.75 173 ASN A CA 1
ATOM 1350 C C . ASN A 1 173 ? -18.015 -6.326 32.098 1.00 89.75 173 ASN A C 1
ATOM 1352 O O . ASN A 1 173 ? -18.086 -7.549 32.193 1.00 89.75 173 ASN A O 1
ATOM 1356 N N . ALA A 1 174 ? -19.035 -5.595 31.642 1.00 89.75 174 ALA A N 1
ATOM 1357 C CA . ALA A 1 174 ? -20.265 -6.195 31.136 1.00 89.75 174 ALA A CA 1
ATOM 1358 C C . ALA A 1 174 ? -20.005 -7.044 29.885 1.00 89.75 174 ALA A C 1
ATOM 1360 O O . ALA A 1 174 ? -20.480 -8.174 29.804 1.00 89.75 174 ALA A O 1
ATOM 1361 N N . LEU A 1 175 ? -19.178 -6.547 28.959 1.00 91.50 175 LEU A N 1
ATOM 1362 C CA . LEU A 1 175 ? -18.769 -7.296 27.773 1.00 91.50 175 LEU A CA 1
ATOM 1363 C C . LEU A 1 175 ? -17.999 -8.577 28.141 1.00 91.50 175 LEU A C 1
ATOM 1365 O O . LEU A 1 175 ? -18.303 -9.649 27.623 1.00 91.50 175 LEU A O 1
ATOM 1369 N N . GLN A 1 176 ? -17.052 -8.488 29.081 1.00 92.00 176 GLN A N 1
ATOM 1370 C CA . GLN A 1 176 ? -16.316 -9.651 29.590 1.00 92.00 176 GLN A CA 1
ATOM 1371 C C . GLN A 1 176 ? -17.252 -10.676 30.246 1.00 92.00 176 GLN A C 1
ATOM 1373 O O . GLN A 1 176 ? -17.140 -11.870 29.976 1.00 92.00 176 GLN A O 1
ATOM 1378 N N . ARG A 1 177 ? -18.208 -10.222 31.067 1.00 90.88 177 ARG A N 1
ATOM 1379 C CA . ARG A 1 177 ? -19.213 -11.092 31.697 1.00 90.88 177 ARG A CA 1
ATOM 1380 C C . ARG A 1 177 ? -20.091 -11.795 30.667 1.00 90.88 177 ARG A C 1
ATOM 1382 O O . ARG A 1 177 ? -20.277 -12.999 30.787 1.00 90.88 177 ARG A O 1
ATOM 1389 N N . LEU A 1 178 ? -20.575 -11.090 29.643 1.00 89.94 178 LEU A N 1
ATOM 1390 C CA . LEU A 1 178 ? -21.349 -11.712 28.563 1.00 89.94 178 LEU A CA 1
ATOM 1391 C C . LEU A 1 178 ? -20.538 -12.788 27.829 1.00 89.94 178 LEU A C 1
ATOM 1393 O O . LEU A 1 178 ? -21.076 -13.853 27.538 1.00 89.94 178 LEU A O 1
ATOM 1397 N N . THR A 1 179 ? -19.242 -12.568 27.585 1.00 90.75 179 THR A N 1
ATOM 1398 C CA . THR A 1 179 ? -18.371 -13.606 27.007 1.00 90.75 179 THR A CA 1
ATOM 1399 C C . THR A 1 179 ? -18.236 -14.821 27.930 1.00 90.75 179 THR A C 1
ATOM 1401 O O . THR A 1 179 ? -18.382 -15.947 27.464 1.00 90.75 179 THR A O 1
ATOM 1404 N N . ILE A 1 180 ? -18.059 -14.614 29.240 1.00 90.00 180 ILE A N 1
ATOM 1405 C CA . ILE A 1 180 ? -18.019 -15.711 30.224 1.00 90.00 180 ILE A CA 1
ATOM 1406 C C . ILE A 1 180 ? -19.336 -16.505 30.220 1.00 90.00 180 ILE A C 1
ATOM 1408 O O . ILE A 1 180 ? -19.308 -17.733 30.273 1.00 90.00 180 ILE A O 1
ATOM 1412 N N . LEU A 1 181 ? -20.488 -15.832 30.113 1.00 88.19 181 LEU A N 1
ATOM 1413 C CA . LEU A 1 181 ? -21.795 -16.493 30.017 1.00 88.19 181 LEU A CA 1
ATOM 1414 C C . LEU A 1 181 ? -21.924 -17.324 28.729 1.00 88.19 181 LEU A C 1
ATOM 1416 O O . LEU A 1 181 ? -22.418 -18.450 28.780 1.00 88.19 181 LEU A O 1
ATOM 1420 N N . VAL A 1 182 ? -21.437 -16.817 27.587 1.00 86.75 182 VAL A N 1
ATOM 1421 C CA . VAL A 1 182 ? -21.374 -17.572 26.318 1.00 86.75 182 VAL A CA 1
ATOM 1422 C C . VAL A 1 182 ? -20.530 -18.842 26.475 1.00 86.75 182 VAL A C 1
ATOM 1424 O O . VAL A 1 182 ? -20.938 -19.923 26.034 1.00 86.75 182 VAL A O 1
ATOM 1427 N N . ASP A 1 183 ? -19.373 -18.736 27.127 1.00 84.19 183 ASP A N 1
ATOM 1428 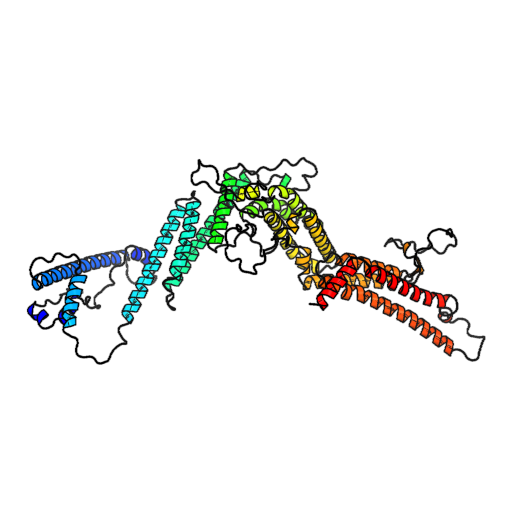C CA . ASP A 1 183 ? -18.482 -19.873 27.363 1.00 84.19 183 ASP A CA 1
ATOM 1429 C C . ASP A 1 183 ? -19.079 -20.875 28.366 1.00 84.19 183 ASP A C 1
ATOM 1431 O O . ASP A 1 183 ? -18.932 -22.087 28.186 1.00 84.19 183 ASP A O 1
ATOM 1435 N N . GLY A 1 184 ? -19.851 -20.400 29.348 1.00 77.12 184 GLY A N 1
ATOM 1436 C CA . GLY A 1 184 ? -20.560 -21.222 30.335 1.00 77.12 184 GLY A CA 1
ATOM 1437 C C . GLY A 1 184 ? -21.569 -22.210 29.732 1.00 77.12 184 GLY A C 1
ATOM 1438 O O . GLY A 1 184 ? -21.731 -23.319 30.250 1.00 77.12 184 GLY A O 1
ATOM 1439 N N . VAL A 1 185 ? -22.178 -21.874 28.587 1.00 72.38 185 VAL A N 1
ATOM 1440 C CA . VAL A 1 185 ? -23.066 -22.792 27.839 1.00 72.38 185 VAL A CA 1
ATOM 1441 C C . VAL A 1 185 ? -22.275 -23.916 27.147 1.00 72.38 185 VAL A C 1
ATOM 1443 O O . VAL A 1 185 ? -22.809 -24.989 26.872 1.00 72.38 185 VAL A O 1
ATOM 1446 N N . SER A 1 186 ? -20.982 -23.703 26.878 1.00 61.62 186 SER A N 1
ATOM 1447 C CA . SER A 1 186 ? -20.135 -24.628 26.106 1.00 61.62 186 SER A CA 1
ATOM 1448 C C . SER A 1 186 ? -19.654 -25.841 26.899 1.00 61.62 186 SER A C 1
ATOM 1450 O O . SER A 1 186 ? -19.376 -26.877 26.302 1.00 61.62 186 SER A O 1
ATOM 1452 N N . LEU A 1 187 ? -19.535 -25.720 28.223 1.00 52.47 187 LEU A N 1
ATOM 1453 C CA . LEU A 1 187 ? -18.853 -26.713 29.062 1.00 52.47 187 LEU A CA 1
ATOM 1454 C C . LEU A 1 187 ? -19.790 -27.731 29.725 1.00 52.47 187 LEU A C 1
ATOM 1456 O O . LEU A 1 187 ? -19.321 -28.768 30.180 1.00 52.47 187 LEU A O 1
ATOM 1460 N N . SER A 1 188 ? -21.096 -27.467 29.787 1.00 51.94 188 SER A N 1
ATOM 1461 C CA . SER A 1 188 ? -22.016 -28.258 30.617 1.00 51.94 188 SER A CA 1
ATOM 1462 C C . SER A 1 188 ? -22.993 -29.153 29.839 1.00 51.94 188 SER A C 1
ATOM 1464 O O . SER A 1 188 ? -23.669 -29.969 30.461 1.00 51.94 188 SER A O 1
ATOM 1466 N N . GLN A 1 189 ? -23.136 -28.997 28.510 1.00 53.69 189 GLN A N 1
ATOM 1467 C CA . GLN A 1 189 ? -24.358 -29.447 27.806 1.00 53.69 189 GLN A CA 1
ATOM 1468 C C . GLN A 1 189 ? -24.159 -29.936 26.355 1.00 53.69 189 GLN A C 1
ATOM 1470 O O . GLN A 1 189 ? -25.095 -29.911 25.554 1.00 53.69 189 GLN A O 1
ATOM 1475 N N . GLN A 1 190 ? -22.967 -30.415 25.984 1.00 51.34 190 GLN A N 1
ATOM 1476 C CA . GLN A 1 190 ? -22.751 -31.071 24.684 1.00 51.34 190 GLN A CA 1
ATOM 1477 C C . GLN A 1 190 ? -23.244 -32.532 24.701 1.00 51.34 190 GLN A C 1
ATOM 1479 O O . GLN A 1 190 ? -22.457 -33.467 24.603 1.00 51.34 190 GLN A O 1
ATOM 1484 N N . LYS A 1 191 ? -24.561 -32.740 24.826 1.00 54.06 191 LYS A N 1
ATOM 1485 C CA . LYS A 1 191 ? -25.207 -33.973 24.344 1.00 54.06 191 LYS A CA 1
ATOM 1486 C C . LYS A 1 191 ? -25.796 -33.678 22.963 1.00 54.06 191 LYS A C 1
ATOM 1488 O O . LYS A 1 191 ? -26.585 -32.742 22.802 1.00 54.06 191 LYS A O 1
ATOM 1493 N N . ASP A 1 192 ? -25.377 -34.444 21.958 1.00 46.03 192 ASP A N 1
ATOM 1494 C CA . ASP A 1 192 ? -25.879 -34.333 20.588 1.00 46.03 192 ASP A CA 1
ATOM 1495 C C . ASP A 1 192 ? -27.400 -34.562 20.564 1.00 46.03 192 ASP A C 1
ATOM 1497 O O . ASP A 1 192 ? -27.874 -35.668 20.790 1.00 46.03 192 ASP A O 1
ATOM 1501 N N . GLY A 1 193 ? -28.174 -33.497 20.317 1.00 55.47 193 GLY A N 1
ATOM 1502 C CA . GLY A 1 193 ? -29.633 -33.573 20.137 1.00 55.47 193 GLY A CA 1
ATOM 1503 C C . GLY A 1 193 ? -30.441 -32.409 20.722 1.00 55.47 193 GLY A C 1
ATOM 1504 O O . GLY A 1 193 ? -31.518 -32.100 20.214 1.00 55.47 193 GLY A O 1
ATOM 1505 N N . LEU A 1 194 ? -29.925 -31.699 21.732 1.00 62.34 194 LEU A N 1
ATOM 1506 C CA . LEU A 1 194 ? -30.686 -30.657 22.440 1.00 62.34 194 LEU A CA 1
ATOM 1507 C C . LEU A 1 194 ? -30.619 -29.287 21.736 1.00 62.34 194 LEU A C 1
ATOM 1509 O O . LEU A 1 194 ? -29.552 -28.691 21.588 1.00 62.34 194 LEU A O 1
ATOM 1513 N N . GLN A 1 195 ? -31.777 -28.765 21.304 1.00 68.44 195 GLN A N 1
ATOM 1514 C CA . GLN A 1 195 ? -31.883 -27.465 20.614 1.00 68.44 195 GLN A CA 1
ATOM 1515 C C . GLN A 1 195 ? -31.792 -26.258 21.561 1.00 68.44 195 GLN A C 1
ATOM 1517 O O . GLN A 1 195 ? -31.325 -25.197 21.156 1.00 68.44 195 GLN A O 1
ATOM 1522 N N . PHE A 1 196 ? -32.239 -26.404 22.809 1.00 72.62 196 PHE A N 1
ATOM 1523 C CA . PHE A 1 196 ? -32.318 -25.308 23.778 1.00 72.62 196 PHE A CA 1
ATOM 1524 C C . PHE A 1 196 ? -30.958 -24.667 24.129 1.00 72.62 196 PHE A C 1
ATOM 1526 O O . PHE A 1 196 ? -30.839 -23.454 23.955 1.00 72.62 196 PHE A O 1
ATOM 1533 N N . PRO A 1 197 ? -29.903 -25.420 24.511 1.00 77.25 197 PRO A N 1
ATOM 1534 C CA . PRO A 1 197 ? -28.588 -24.832 24.790 1.00 77.25 197 PRO A CA 1
ATOM 1535 C C . PRO A 1 197 ? -27.958 -24.172 23.560 1.00 77.25 197 PRO A C 1
ATOM 1537 O O . PRO A 1 197 ? -27.301 -23.139 23.677 1.00 77.25 197 PRO A O 1
ATOM 1540 N N . LYS A 1 198 ? -28.207 -24.713 22.358 1.00 79.88 198 LYS A N 1
ATOM 1541 C CA . LYS A 1 198 ? -27.767 -24.092 21.101 1.00 79.88 198 LYS A CA 1
ATOM 1542 C C . LYS A 1 198 ? -28.425 -22.723 20.905 1.00 79.88 198 LYS A C 1
ATOM 1544 O O . LYS A 1 198 ? -27.714 -21.746 20.698 1.00 79.88 198 LYS A O 1
ATOM 1549 N N . ARG A 1 199 ? -29.752 -22.632 21.063 1.00 82.31 199 ARG A N 1
ATOM 1550 C CA . ARG A 1 199 ? -30.497 -21.363 20.962 1.00 82.31 199 ARG A CA 1
ATOM 1551 C C . ARG A 1 199 ? -30.087 -20.356 22.036 1.00 82.31 199 ARG A C 1
ATOM 1553 O O . ARG A 1 199 ? -29.936 -19.179 21.730 1.00 82.31 199 ARG A O 1
ATOM 1560 N N . ALA A 1 200 ? -29.879 -20.806 23.273 1.00 83.50 200 ALA A N 1
ATOM 1561 C CA . ALA A 1 200 ? -29.423 -19.938 24.355 1.00 83.50 200 ALA A CA 1
ATOM 1562 C C . ALA A 1 200 ? -28.021 -19.377 24.075 1.00 83.50 200 ALA A C 1
ATOM 1564 O O . ALA A 1 200 ? -27.800 -18.178 24.225 1.00 83.50 200 ALA A O 1
ATOM 1565 N N . ARG A 1 201 ? -27.090 -20.209 23.588 1.00 86.69 201 ARG A N 1
ATOM 1566 C CA . ARG A 1 201 ? -25.767 -19.746 23.146 1.00 86.69 201 ARG A CA 1
ATOM 1567 C C . ARG A 1 201 ? -25.869 -18.744 21.997 1.00 86.69 201 ARG A C 1
ATOM 1569 O O . ARG A 1 201 ? -25.195 -17.722 22.038 1.00 86.69 201 ARG A O 1
ATOM 1576 N N . GLU A 1 202 ? -26.675 -19.034 20.978 1.00 87.44 202 GLU A N 1
ATOM 1577 C CA . GLU A 1 202 ? -26.893 -18.130 19.840 1.00 87.44 202 GLU A CA 1
ATOM 1578 C C . GLU A 1 202 ? -27.432 -16.768 20.294 1.00 87.44 202 GLU A C 1
ATOM 1580 O O . GLU A 1 202 ? -26.974 -15.735 19.808 1.00 87.44 202 GLU A O 1
ATOM 1585 N N . GLU A 1 203 ? -28.362 -16.756 21.251 1.00 88.94 203 GLU A N 1
ATOM 1586 C CA . GLU A 1 203 ? -28.903 -15.527 21.830 1.00 88.94 203 GLU A CA 1
ATOM 1587 C C . GLU A 1 203 ? -27.854 -14.764 22.651 1.00 88.94 203 GLU A C 1
ATOM 1589 O O . GLU A 1 203 ? -27.697 -13.561 22.463 1.00 88.94 203 GLU A O 1
ATOM 1594 N N . LEU A 1 204 ? -27.074 -15.442 23.498 1.00 89.12 204 LEU A N 1
ATOM 1595 C CA . LEU A 1 204 ? -25.994 -14.805 24.263 1.00 89.12 204 LEU A CA 1
ATOM 1596 C C . LEU A 1 204 ? -24.897 -14.228 23.352 1.00 89.12 204 LEU A C 1
ATOM 1598 O O . LEU A 1 204 ? -24.413 -13.124 23.596 1.00 89.12 204 LEU A O 1
ATOM 1602 N N . VAL A 1 205 ? -24.535 -14.934 22.273 1.00 91.44 205 VAL A N 1
ATOM 1603 C CA . VAL A 1 205 ? -23.601 -14.429 21.251 1.00 91.44 205 VAL A CA 1
ATOM 1604 C C . VAL A 1 205 ? -24.185 -13.196 20.565 1.00 91.44 205 VAL A C 1
ATOM 1606 O O . VAL A 1 205 ? -23.510 -12.173 20.480 1.00 91.44 205 VAL A O 1
ATOM 1609 N N . ARG A 1 206 ? -25.455 -13.253 20.143 1.00 92.44 206 ARG A N 1
ATOM 1610 C CA . ARG A 1 206 ? -26.157 -12.118 19.525 1.00 92.44 206 ARG A CA 1
ATOM 1611 C C . ARG A 1 206 ? -26.151 -10.892 20.435 1.00 92.44 206 ARG A C 1
ATOM 1613 O O . ARG A 1 206 ? -25.878 -9.794 19.962 1.00 92.44 206 ARG A O 1
ATOM 1620 N N . ARG A 1 207 ? -26.437 -11.081 21.721 1.00 91.12 207 ARG A N 1
ATOM 1621 C CA . ARG A 1 207 ? -26.454 -10.041 22.759 1.00 91.12 207 ARG A CA 1
ATOM 1622 C C . ARG A 1 207 ? -25.085 -9.407 22.979 1.00 91.12 207 ARG A C 1
ATOM 1624 O O . ARG A 1 207 ? -24.936 -8.194 22.847 1.00 91.12 207 ARG A O 1
ATOM 1631 N N . ARG A 1 208 ? -24.056 -10.232 23.185 1.00 93.12 208 ARG A N 1
ATOM 1632 C CA . ARG A 1 208 ? -22.655 -9.798 23.299 1.00 93.12 208 ARG A CA 1
ATOM 1633 C C . ARG A 1 208 ? -22.210 -8.984 22.082 1.00 93.12 208 ARG A C 1
ATOM 1635 O O . ARG A 1 208 ? -21.665 -7.892 22.241 1.00 93.12 208 ARG A O 1
ATOM 1642 N N . ASP A 1 209 ? -22.462 -9.492 20.879 1.00 93.50 209 ASP A N 1
ATOM 1643 C CA . ASP A 1 209 ? -22.049 -8.842 19.632 1.00 93.50 209 ASP A CA 1
ATOM 1644 C C . ASP A 1 209 ? -22.847 -7.546 19.392 1.00 93.50 209 ASP A C 1
ATOM 1646 O O . ASP A 1 209 ? -22.297 -6.542 18.930 1.00 93.50 209 ASP A O 1
ATOM 1650 N N . ALA A 1 210 ? -24.129 -7.520 19.775 1.00 92.62 210 ALA A N 1
ATOM 1651 C CA . ALA A 1 210 ? -24.954 -6.317 19.742 1.00 92.62 210 ALA A CA 1
ATOM 1652 C C . ALA A 1 210 ? -24.448 -5.245 20.719 1.00 92.62 210 ALA A C 1
ATOM 1654 O O . ALA A 1 210 ? -24.370 -4.076 20.331 1.00 92.62 210 ALA A O 1
ATOM 1655 N N . LEU A 1 211 ? -24.073 -5.619 21.949 1.00 91.75 211 LEU A N 1
ATOM 1656 C CA . LEU A 1 211 ? -23.481 -4.701 22.923 1.00 91.75 211 LEU A CA 1
ATOM 1657 C C . LEU A 1 211 ? -22.151 -4.144 22.403 1.00 91.75 211 LEU A C 1
ATOM 1659 O O . LEU A 1 211 ? -21.961 -2.927 22.403 1.00 91.75 211 LEU A O 1
ATOM 1663 N N . TYR A 1 212 ? -21.266 -5.005 21.891 1.00 94.38 212 TYR A N 1
ATOM 1664 C CA . TYR A 1 212 ? -19.995 -4.586 21.296 1.00 94.38 212 TYR A CA 1
ATOM 1665 C C . TYR A 1 212 ? -20.207 -3.568 20.165 1.00 94.38 212 TYR A C 1
ATOM 1667 O O . TYR A 1 212 ? -19.654 -2.469 20.210 1.00 94.38 212 TYR A O 1
ATOM 1675 N N . GLY A 1 213 ? -21.091 -3.867 19.207 1.00 94.38 213 GLY A N 1
ATOM 1676 C CA . GLY A 1 213 ? -21.393 -2.963 18.092 1.00 94.38 213 GLY A CA 1
ATOM 1677 C C . GLY A 1 213 ? -22.119 -1.670 18.501 1.00 94.38 213 GLY A C 1
ATOM 1678 O O . GLY A 1 213 ? -22.077 -0.670 17.777 1.00 94.38 213 GLY A O 1
ATOM 1679 N N . GLN A 1 214 ? -22.814 -1.645 19.642 1.00 92.75 214 GLN A N 1
ATOM 1680 C CA . GLN A 1 214 ? -23.356 -0.408 20.221 1.00 92.75 214 GLN A CA 1
ATOM 1681 C C . GLN A 1 214 ? -22.248 0.455 20.838 1.00 92.75 214 GLN A C 1
ATOM 1683 O O . GLN A 1 214 ? -22.190 1.655 20.553 1.00 92.75 214 GLN A O 1
ATOM 1688 N N . LEU A 1 215 ? -21.357 -0.147 21.633 1.00 93.62 215 LEU A N 1
ATOM 1689 C CA . LEU A 1 215 ? -20.218 0.543 22.248 1.00 93.62 215 LEU A CA 1
ATOM 1690 C C . LEU A 1 215 ? -19.260 1.097 21.190 1.00 93.62 215 LEU A C 1
ATOM 1692 O O . LEU A 1 215 ? -18.861 2.257 21.277 1.00 93.62 215 LEU A O 1
ATOM 1696 N N . GLU A 1 216 ? -18.976 0.319 20.145 1.00 95.44 216 GLU A N 1
ATOM 1697 C CA . GLU A 1 216 ? -18.140 0.732 19.018 1.00 95.44 216 GLU A CA 1
ATOM 1698 C C . GLU A 1 216 ? -18.694 2.000 18.354 1.00 95.44 216 GLU A C 1
ATOM 1700 O O . GLU A 1 216 ? -18.017 3.028 18.278 1.00 95.44 216 GLU A O 1
ATOM 1705 N N . ARG A 1 217 ? -19.969 1.977 17.942 1.00 95.56 217 ARG A N 1
ATOM 1706 C CA . ARG A 1 217 ? -20.627 3.145 17.335 1.00 95.56 217 ARG A CA 1
ATOM 1707 C C . ARG A 1 217 ? -20.599 4.359 18.256 1.00 95.56 217 ARG A C 1
ATOM 1709 O O . ARG A 1 217 ? -20.353 5.471 17.781 1.00 95.56 217 ARG A O 1
ATOM 1716 N N . ARG A 1 218 ? -20.826 4.155 19.554 1.00 94.25 218 ARG A N 1
ATOM 1717 C CA . ARG A 1 218 ? -20.833 5.226 20.550 1.00 94.25 218 ARG A CA 1
ATOM 1718 C C . ARG A 1 218 ? -19.456 5.867 20.696 1.00 94.25 218 ARG A C 1
ATOM 1720 O O . ARG A 1 218 ? -19.348 7.080 20.533 1.00 94.25 218 ARG A O 1
ATOM 1727 N N . TYR A 1 219 ? -18.412 5.087 20.965 1.00 95.56 219 TYR A N 1
ATOM 1728 C CA . TYR A 1 219 ? -17.068 5.630 21.172 1.00 95.56 219 TYR A CA 1
ATOM 1729 C C . TYR A 1 219 ? -16.469 6.199 19.887 1.00 95.56 219 TYR A C 1
ATOM 1731 O O . TYR A 1 219 ? -15.815 7.238 19.926 1.00 95.56 219 TYR A O 1
ATOM 1739 N N . HIS A 1 220 ? -16.758 5.600 18.728 1.00 97.12 220 HIS A N 1
ATOM 1740 C CA . HIS A 1 220 ? -16.352 6.170 17.443 1.00 97.12 220 HIS A CA 1
ATOM 1741 C C . HIS A 1 220 ? -17.002 7.532 17.199 1.00 97.12 220 HIS A C 1
ATOM 1743 O O . HIS A 1 220 ? -16.349 8.448 16.704 1.00 97.12 220 HIS A O 1
ATOM 1749 N N . THR A 1 221 ? -18.286 7.676 17.532 1.00 97.00 221 THR A N 1
ATOM 1750 C CA . THR A 1 221 ? -18.993 8.959 17.414 1.00 97.00 221 THR A CA 1
ATOM 1751 C C . THR A 1 221 ? -18.420 9.988 18.382 1.00 97.00 221 THR A C 1
ATOM 1753 O O . THR A 1 221 ? -18.061 11.074 17.940 1.00 97.00 221 THR A O 1
ATOM 1756 N N . ALA A 1 222 ? -18.210 9.617 19.647 1.00 95.88 222 ALA A N 1
ATOM 1757 C CA . ALA A 1 222 ? -17.616 10.499 20.650 1.00 95.88 222 ALA A CA 1
ATOM 1758 C C . ALA A 1 222 ? -16.208 10.983 20.253 1.00 95.88 222 ALA A C 1
ATOM 1760 O O . ALA A 1 222 ? -15.895 12.163 20.394 1.00 95.88 222 ALA A O 1
ATOM 1761 N N . LEU A 1 223 ? -15.368 10.101 19.693 1.00 97.31 223 LEU A N 1
ATOM 1762 C CA . LEU A 1 223 ? -14.044 10.484 19.197 1.00 97.31 223 LEU A CA 1
ATOM 1763 C C . LEU A 1 223 ? -14.140 11.451 18.010 1.00 97.31 223 LEU A C 1
ATOM 1765 O O . LEU A 1 223 ? -13.410 12.439 17.966 1.00 97.31 223 LEU A O 1
ATOM 1769 N N . ARG A 1 224 ? -15.059 11.214 17.065 1.00 97.31 224 ARG A N 1
ATOM 1770 C CA . ARG A 1 224 ? -15.287 12.145 15.946 1.00 97.31 224 ARG A CA 1
ATOM 1771 C C . ARG A 1 224 ? -15.785 13.504 16.425 1.00 97.31 224 ARG A C 1
ATOM 1773 O O . ARG A 1 224 ? -15.303 14.514 15.926 1.00 97.31 224 ARG A O 1
ATOM 1780 N N . GLU A 1 225 ? -16.703 13.540 17.384 1.00 96.56 225 GLU A N 1
ATOM 1781 C CA . GLU A 1 225 ? -17.210 14.782 17.975 1.00 96.56 225 GLU A CA 1
ATOM 1782 C C . GLU A 1 225 ? -16.102 15.552 18.706 1.00 96.56 225 GLU A C 1
ATOM 1784 O O . GLU A 1 225 ? -15.978 16.761 18.518 1.00 96.56 225 GLU A O 1
ATOM 1789 N N . ALA A 1 226 ? -15.237 14.865 19.462 1.00 95.88 226 ALA A N 1
ATOM 1790 C CA . ALA A 1 226 ? -14.086 15.484 20.124 1.00 95.88 226 ALA A CA 1
ATOM 1791 C C . ALA A 1 226 ? -13.094 16.091 19.114 1.00 95.88 226 ALA A C 1
ATOM 1793 O O . ALA A 1 226 ? -12.633 17.222 19.287 1.00 95.88 226 ALA A O 1
ATOM 1794 N N . LEU A 1 227 ? -12.810 15.374 18.021 1.00 94.88 227 LEU A N 1
ATOM 1795 C CA . LEU A 1 227 ? -11.982 15.876 16.920 1.00 94.88 227 LEU A CA 1
ATOM 1796 C C . LEU A 1 227 ? -12.635 17.087 16.232 1.00 94.88 227 LEU A C 1
ATOM 1798 O O . LEU A 1 227 ? -11.968 18.093 15.989 1.00 94.88 227 LEU A O 1
ATOM 1802 N N . GLN A 1 228 ? -13.943 17.039 15.971 1.00 93.44 228 GLN A N 1
ATOM 1803 C CA . GLN A 1 228 ? -14.688 18.152 15.374 1.00 93.44 228 GLN A CA 1
ATOM 1804 C C . GLN A 1 228 ? -14.716 19.390 16.276 1.00 93.44 228 GLN A C 1
ATOM 1806 O O . GLN A 1 228 ? -14.513 20.498 15.785 1.00 93.44 228 GLN A O 1
ATOM 1811 N N . ALA A 1 229 ? -14.903 19.224 17.588 1.00 94.00 229 ALA A N 1
ATOM 1812 C CA . ALA A 1 229 ? -14.871 20.325 18.553 1.00 94.00 229 ALA A CA 1
ATOM 1813 C C . ALA A 1 229 ? -13.506 21.038 18.568 1.00 94.00 229 ALA A C 1
ATOM 1815 O O . ALA A 1 229 ? -13.424 22.256 18.734 1.00 94.00 229 ALA A O 1
ATOM 1816 N N . MET A 1 230 ? -12.430 20.289 18.319 1.00 91.75 230 MET A N 1
ATOM 1817 C CA . MET A 1 230 ? -11.077 20.819 18.144 1.00 91.75 230 MET A CA 1
ATOM 1818 C C . MET A 1 230 ? -10.799 21.407 16.757 1.00 91.75 230 MET A C 1
ATOM 1820 O O . MET A 1 230 ? -9.702 21.915 16.538 1.00 91.75 230 MET A O 1
ATOM 1824 N N . HIS A 1 231 ? -11.762 21.356 15.833 1.00 90.12 231 HIS A N 1
ATOM 1825 C CA . HIS A 1 231 ? -11.568 21.712 14.426 1.00 90.12 231 HIS A CA 1
ATOM 1826 C C . HIS A 1 231 ? -10.432 20.899 13.782 1.00 90.12 231 HIS A C 1
ATOM 1828 O O . HIS A 1 231 ? -9.635 21.423 13.005 1.00 90.12 231 HIS A O 1
ATOM 1834 N N . TRP A 1 232 ? -10.333 19.616 14.143 1.00 90.69 232 TRP A N 1
ATOM 1835 C CA . TRP A 1 232 ? -9.370 18.697 13.553 1.00 90.69 232 TRP A CA 1
ATOM 1836 C C . TRP A 1 232 ? -9.820 18.244 12.157 1.00 90.69 232 TRP A C 1
ATOM 1838 O O . TRP A 1 232 ? -10.993 17.891 11.988 1.00 90.69 232 TRP A O 1
ATOM 1848 N N . PRO A 1 233 ? -8.895 18.139 11.190 1.00 89.94 233 PRO A N 1
ATOM 1849 C CA . PRO A 1 233 ? -7.484 18.496 11.255 1.00 89.94 233 PRO A CA 1
ATOM 1850 C C . PRO A 1 233 ? -7.280 19.978 10.903 1.00 89.94 233 PRO A C 1
ATOM 1852 O O . PRO A 1 233 ? -8.064 20.562 10.154 1.00 89.94 233 PRO A O 1
ATOM 1855 N N . PRO A 1 234 ? -6.219 20.613 11.421 1.00 85.44 234 PRO A N 1
ATOM 1856 C CA . PRO A 1 234 ? -5.861 21.957 10.992 1.00 85.44 234 PRO A CA 1
ATOM 1857 C C . PRO A 1 234 ? -5.583 21.976 9.472 1.00 85.44 234 PRO A C 1
ATOM 1859 O O . PRO A 1 234 ? -5.029 21.003 8.947 1.00 85.44 234 PRO A O 1
ATOM 1862 N N . PRO A 1 235 ? -5.914 23.068 8.751 1.00 79.00 235 PRO A N 1
ATOM 1863 C CA . PRO A 1 235 ? -5.766 23.144 7.292 1.00 79.00 235 PRO A CA 1
ATOM 1864 C C . PRO A 1 235 ? -4.350 22.843 6.786 1.00 79.00 235 PRO A C 1
ATOM 1866 O O . PRO A 1 235 ? -4.171 22.389 5.654 1.00 79.00 235 PRO A O 1
ATOM 1869 N N . GLU A 1 236 ? -3.340 23.099 7.618 1.00 75.88 236 GLU A N 1
ATOM 1870 C CA . GLU A 1 236 ? -1.946 22.771 7.349 1.00 75.88 236 GLU A CA 1
ATOM 1871 C C . GLU A 1 236 ? -1.746 21.263 7.167 1.00 75.88 236 GLU A C 1
ATOM 1873 O O . GLU A 1 236 ? -1.051 20.877 6.235 1.00 75.88 236 GLU A O 1
ATOM 1878 N N . LEU A 1 237 ? -2.392 20.421 7.986 1.00 77.25 237 LEU A N 1
ATOM 1879 C CA . LEU A 1 237 ? -2.268 18.960 7.919 1.00 77.25 237 LEU A CA 1
ATOM 1880 C C . LEU A 1 237 ? -3.084 18.326 6.782 1.00 77.25 237 LEU A C 1
ATOM 1882 O O . LEU A 1 237 ? -2.778 17.212 6.359 1.00 77.25 237 LEU A O 1
ATOM 1886 N N . GLU A 1 238 ? -4.091 19.023 6.251 1.00 73.69 238 GLU A N 1
ATOM 1887 C CA . GLU A 1 238 ? -4.846 18.559 5.078 1.00 73.69 238 GLU A CA 1
ATOM 1888 C C . GLU A 1 238 ? -4.132 18.862 3.762 1.00 73.69 238 GLU A C 1
ATOM 1890 O O . GLU A 1 238 ? -4.316 18.147 2.776 1.00 73.69 238 GLU A O 1
ATOM 1895 N N . ASN A 1 239 ? -3.368 19.958 3.704 1.00 79.19 239 ASN A N 1
ATOM 1896 C CA . ASN A 1 239 ? -2.831 20.478 2.455 1.00 79.19 239 ASN A CA 1
ATOM 1897 C C . ASN A 1 239 ? -1.299 20.617 2.475 1.00 79.19 239 ASN A C 1
ATOM 1899 O O . ASN A 1 239 ? -0.786 21.716 2.719 1.00 79.19 239 ASN A O 1
ATOM 1903 N N . PRO A 1 240 ? -0.565 19.558 2.087 1.00 74.75 240 PRO A N 1
ATOM 1904 C CA . PRO A 1 240 ? 0.894 19.604 2.012 1.00 74.75 240 PRO A CA 1
ATOM 1905 C C . PRO A 1 240 ? 1.439 20.641 1.010 1.00 74.75 240 PRO A C 1
ATOM 1907 O O . PRO A 1 240 ? 2.596 21.046 1.095 1.00 74.75 240 PRO A O 1
ATOM 1910 N N . ASP A 1 241 ? 0.631 21.114 0.053 1.00 69.31 241 ASP A N 1
ATOM 1911 C CA . ASP A 1 241 ? 1.064 22.138 -0.906 1.00 69.31 241 ASP A CA 1
ATOM 1912 C C . ASP A 1 241 ? 1.001 23.564 -0.327 1.00 69.31 241 ASP A C 1
ATOM 1914 O O . ASP A 1 241 ? 1.702 24.461 -0.804 1.00 69.31 241 ASP A O 1
ATOM 1918 N N . ALA A 1 242 ? 0.178 23.797 0.703 1.00 61.75 242 ALA A N 1
ATOM 1919 C CA . ALA A 1 242 ? 0.049 25.106 1.348 1.00 61.75 242 ALA A CA 1
ATOM 1920 C C . ALA A 1 242 ? 1.178 25.389 2.353 1.00 61.75 242 ALA A C 1
ATOM 1922 O O . ALA A 1 242 ? 1.538 26.551 2.564 1.00 61.75 242 ALA A O 1
ATOM 1923 N N . THR A 1 243 ? 1.760 24.343 2.939 1.00 56.56 243 THR A N 1
ATOM 1924 C CA . THR A 1 243 ? 2.775 24.430 3.999 1.00 56.56 243 THR A CA 1
ATOM 1925 C C . THR A 1 243 ? 4.170 24.789 3.486 1.00 56.56 243 THR A C 1
ATOM 1927 O O . THR A 1 243 ? 4.941 25.395 4.219 1.00 56.56 243 THR A O 1
ATOM 1930 N N . LYS A 1 244 ? 4.471 24.602 2.190 1.00 57.31 244 LYS A N 1
ATOM 1931 C CA . LYS A 1 244 ? 5.736 25.064 1.567 1.00 57.31 244 LYS A CA 1
ATOM 1932 C C . LYS A 1 244 ? 5.986 26.580 1.675 1.00 57.31 244 LYS A C 1
ATOM 1934 O O . LYS A 1 244 ? 7.081 27.039 1.367 1.00 57.31 244 LYS A O 1
ATOM 1939 N N . LYS A 1 245 ? 4.972 27.372 2.048 1.00 50.91 245 LYS A N 1
ATOM 1940 C CA . LYS A 1 245 ? 5.023 28.845 2.100 1.00 50.91 245 LYS A CA 1
ATOM 1941 C C . LYS A 1 245 ? 4.864 29.436 3.509 1.00 50.91 245 LYS A C 1
ATOM 1943 O O . LYS A 1 245 ? 4.891 30.659 3.632 1.00 50.91 245 LYS A O 1
ATOM 1948 N N . ARG A 1 246 ? 4.663 28.627 4.558 1.00 53.06 246 ARG A N 1
ATOM 1949 C CA . ARG A 1 246 ? 4.424 29.102 5.936 1.00 53.06 246 ARG A CA 1
ATOM 1950 C C . ARG A 1 246 ? 5.130 28.211 6.954 1.00 53.06 246 ARG A C 1
ATOM 1952 O O . ARG A 1 246 ? 5.127 26.998 6.799 1.00 53.06 246 ARG A O 1
ATOM 1959 N N . GLU A 1 247 ? 5.673 28.814 8.011 1.00 54.25 247 GLU A N 1
ATOM 1960 C CA . GLU A 1 247 ? 6.115 28.077 9.200 1.00 54.25 247 GLU A CA 1
ATOM 1961 C C . GLU A 1 247 ? 4.924 27.294 9.773 1.00 54.25 247 GLU A C 1
ATOM 1963 O O . GLU A 1 247 ? 3.914 27.883 10.172 1.00 54.25 247 GLU A O 1
ATOM 1968 N N . VAL A 1 248 ? 5.018 25.963 9.761 1.00 58.44 248 VAL A N 1
ATOM 1969 C CA . VAL A 1 248 ? 3.992 25.083 10.327 1.00 58.44 248 VAL A CA 1
ATOM 1970 C C . VAL A 1 248 ? 4.147 25.126 11.840 1.00 58.44 248 VAL A C 1
ATOM 1972 O O . VAL A 1 248 ? 5.179 24.732 12.379 1.00 58.44 248 VAL A O 1
ATOM 1975 N N . LYS A 1 249 ? 3.136 25.640 12.545 1.00 64.81 249 LYS A N 1
ATOM 1976 C CA . LYS A 1 249 ? 3.125 25.571 14.009 1.00 64.81 249 LYS A CA 1
ATOM 1977 C C . LYS A 1 249 ? 2.996 24.105 14.431 1.00 64.81 249 LYS A C 1
ATOM 1979 O O . LYS A 1 249 ? 2.177 23.402 13.836 1.00 64.81 249 LYS A O 1
ATOM 1984 N N . PRO A 1 250 ? 3.737 23.653 15.459 1.00 67.25 250 PRO A N 1
ATOM 1985 C CA . PRO A 1 250 ? 3.582 22.302 15.973 1.00 67.25 250 PRO A CA 1
ATOM 1986 C C . PRO A 1 250 ? 2.137 22.121 16.436 1.00 67.25 250 PRO A C 1
ATOM 1988 O O . PRO A 1 250 ? 1.632 22.867 17.279 1.00 67.25 250 PRO A O 1
ATOM 1991 N N . VAL A 1 251 ? 1.449 21.162 15.825 1.00 77.62 251 VAL A N 1
ATOM 1992 C CA . VAL A 1 251 ? 0.057 20.852 16.140 1.00 77.62 251 VAL A CA 1
ATOM 1993 C C . VAL A 1 251 ? 0.044 20.143 17.480 1.00 77.62 251 VAL A C 1
ATOM 1995 O O . VAL A 1 251 ? 0.684 19.111 17.593 1.00 77.62 251 VAL A O 1
ATOM 1998 N N . HIS A 1 252 ? -0.652 20.669 18.485 1.00 83.88 252 HIS A N 1
ATOM 1999 C CA . HIS A 1 252 ? -0.720 20.062 19.815 1.00 83.88 252 HIS A CA 1
ATOM 2000 C C . HIS A 1 252 ? -2.141 19.549 20.087 1.00 83.88 252 HIS A C 1
ATOM 2002 O O . HIS A 1 252 ? -3.063 20.344 20.250 1.00 83.88 252 HIS A O 1
ATOM 2008 N N . ILE A 1 253 ? -2.319 18.228 20.109 1.00 88.88 253 ILE A N 1
ATOM 2009 C CA . ILE A 1 253 ? -3.582 17.535 20.404 1.00 88.88 253 ILE A CA 1
ATOM 2010 C C . ILE A 1 253 ? -3.672 17.044 21.854 1.00 88.88 253 ILE A C 1
ATOM 2012 O O . ILE A 1 253 ? -4.770 16.792 22.343 1.00 88.88 253 ILE A O 1
ATOM 2016 N N . LEU A 1 254 ? -2.541 16.935 22.559 1.00 88.12 254 LEU A N 1
ATOM 2017 C CA . LEU A 1 254 ? -2.523 16.592 23.985 1.00 88.12 254 LEU A CA 1
ATOM 2018 C C . LEU A 1 254 ? -3.088 17.740 24.842 1.00 88.12 254 LEU A C 1
ATOM 2020 O O . LEU A 1 254 ? -3.016 18.911 24.464 1.00 88.12 254 LEU A O 1
ATOM 2024 N N . GLY A 1 255 ? -3.627 17.415 26.017 1.00 84.62 255 GLY A N 1
ATOM 2025 C CA . GLY A 1 255 ? -4.195 18.374 26.969 1.00 84.62 255 GLY A CA 1
ATOM 2026 C C . GLY A 1 255 ? -5.684 18.674 26.775 1.00 84.62 255 GLY A C 1
ATOM 2027 O O . GLY A 1 255 ? -6.268 19.383 27.594 1.00 84.62 255 GLY A O 1
ATOM 2028 N N . ASN A 1 256 ? -6.323 18.130 25.733 1.00 90.31 256 ASN A N 1
ATOM 2029 C CA . ASN A 1 256 ? -7.778 18.149 25.616 1.00 90.31 256 ASN A CA 1
ATOM 2030 C C . ASN A 1 256 ? -8.375 16.900 26.279 1.00 90.31 256 ASN A C 1
ATOM 2032 O O . ASN A 1 256 ? -8.333 15.810 25.711 1.00 90.31 256 ASN A O 1
ATOM 2036 N N . SER A 1 257 ? -8.989 17.077 27.449 1.00 88.94 257 SER A N 1
ATOM 2037 C CA . SER A 1 257 ? -9.571 15.980 28.232 1.00 88.94 257 SER A CA 1
ATOM 2038 C C . SER A 1 257 ? -10.666 15.200 27.495 1.00 88.94 257 SER A C 1
ATOM 2040 O O . SER A 1 257 ? -10.805 13.998 27.719 1.00 88.94 257 SER A O 1
ATOM 2042 N N . GLN A 1 258 ? -11.422 15.844 26.596 1.00 91.50 258 GLN A N 1
ATOM 2043 C CA . GLN A 1 258 ? -12.447 15.168 25.794 1.00 91.50 258 GLN A CA 1
ATOM 2044 C C . GLN A 1 258 ? -11.816 14.235 24.759 1.00 91.50 258 GLN A C 1
ATOM 2046 O O . GLN A 1 258 ? -12.255 13.094 24.621 1.00 91.50 258 GLN A O 1
ATOM 2051 N N . LEU A 1 259 ? -10.766 14.693 24.068 1.00 94.38 259 LEU A N 1
ATOM 2052 C CA . LEU A 1 259 ? -10.036 13.869 23.103 1.00 94.38 259 LEU A CA 1
ATOM 2053 C C . LEU A 1 259 ? -9.291 12.732 23.804 1.00 94.38 259 LEU A C 1
ATOM 2055 O O . LEU A 1 259 ? -9.390 11.590 23.372 1.00 94.38 259 LEU A O 1
ATOM 2059 N N . GLU A 1 260 ? -8.575 13.027 24.890 1.00 94.00 260 GLU A N 1
ATOM 2060 C CA . GLU A 1 260 ? -7.837 12.027 25.670 1.00 94.00 260 GLU A CA 1
ATOM 2061 C C . GLU A 1 260 ? -8.771 10.939 26.219 1.00 94.00 260 GLU A C 1
ATOM 2063 O O . GLU A 1 260 ? -8.445 9.750 26.155 1.00 94.00 260 GLU A O 1
ATOM 2068 N N . GLY A 1 261 ? -9.956 11.335 26.698 1.00 92.88 261 GLY A N 1
ATOM 2069 C CA . GLY A 1 261 ? -11.010 10.423 27.133 1.00 92.88 261 GLY A CA 1
ATOM 2070 C C . GLY A 1 261 ? -11.520 9.550 25.990 1.00 92.88 261 GLY A C 1
ATOM 2071 O O . GLY A 1 261 ? -11.398 8.331 26.059 1.00 92.88 261 GLY A O 1
ATOM 2072 N N . ALA A 1 262 ? -12.017 10.163 24.911 1.00 94.69 262 ALA A N 1
ATOM 2073 C CA . ALA A 1 262 ? -12.585 9.428 23.781 1.00 94.69 262 ALA A CA 1
ATOM 2074 C C . ALA A 1 262 ? -11.559 8.513 23.087 1.00 94.69 262 ALA A C 1
ATOM 2076 O O . ALA A 1 262 ? -11.886 7.394 22.699 1.00 94.69 262 ALA A O 1
ATOM 2077 N N . TRP A 1 263 ? -10.303 8.956 22.965 1.00 95.69 263 TRP A N 1
ATOM 2078 C CA . TRP A 1 263 ? -9.207 8.143 22.435 1.00 95.69 263 TRP A CA 1
ATOM 2079 C C . TRP A 1 263 ? -8.946 6.916 23.311 1.00 95.69 263 TRP A C 1
ATOM 2081 O O . TRP A 1 263 ? -8.845 5.798 22.798 1.00 95.69 263 TRP A O 1
ATOM 2091 N N . SER A 1 264 ? -8.857 7.122 24.630 1.00 93.75 264 SER A N 1
ATOM 2092 C CA . SER A 1 264 ? -8.651 6.040 25.597 1.00 93.75 264 SER A CA 1
ATOM 2093 C C . SER A 1 264 ? -9.778 5.009 25.523 1.00 93.75 264 SER A C 1
ATOM 2095 O O . SER A 1 264 ? -9.494 3.817 25.521 1.00 93.75 264 SER A O 1
ATOM 2097 N N . ASP A 1 265 ? -11.034 5.446 25.402 1.00 93.94 265 ASP A N 1
ATOM 2098 C CA . ASP A 1 265 ? -12.194 4.548 25.355 1.00 93.94 265 ASP A CA 1
ATOM 2099 C C . ASP A 1 265 ? -12.197 3.665 24.100 1.00 93.94 265 ASP A C 1
ATOM 2101 O O . ASP A 1 265 ? -12.453 2.464 24.187 1.00 93.94 265 ASP A O 1
ATOM 2105 N N . VAL A 1 266 ? -11.865 4.236 22.935 1.00 96.00 266 VAL A N 1
ATOM 2106 C CA . VAL A 1 266 ? -11.742 3.471 21.681 1.00 96.00 266 VAL A CA 1
ATOM 2107 C C . VAL A 1 266 ? -10.609 2.448 21.783 1.00 96.00 266 VAL A C 1
ATOM 2109 O O . VAL A 1 266 ? -10.785 1.298 21.382 1.00 96.00 266 VAL A O 1
ATOM 2112 N N . CYS A 1 267 ? -9.462 2.841 22.346 1.00 94.06 267 CYS A N 1
ATOM 2113 C CA . CYS A 1 267 ? -8.332 1.929 22.526 1.00 94.06 267 CYS A CA 1
ATOM 2114 C C . CYS A 1 267 ? -8.671 0.792 23.500 1.00 94.06 267 CYS A C 1
ATOM 2116 O O . CYS A 1 267 ? -8.362 -0.361 23.216 1.00 94.06 267 CYS A O 1
ATOM 2118 N N . GLU A 1 268 ? -9.322 1.093 24.625 1.00 91.88 268 GLU A N 1
ATOM 2119 C CA . GLU A 1 268 ? -9.727 0.083 25.607 1.00 91.88 268 GLU A CA 1
ATOM 2120 C C . GLU A 1 268 ? -10.780 -0.875 25.048 1.00 91.88 268 GLU A C 1
ATOM 2122 O O . GLU A 1 268 ? -10.661 -2.080 25.264 1.00 91.88 268 GLU A O 1
ATOM 2127 N N . LEU A 1 269 ? -11.755 -0.386 24.272 1.00 94.69 269 LEU A N 1
ATOM 2128 C CA . LEU A 1 269 ? -12.726 -1.253 23.603 1.00 94.69 269 LEU A CA 1
ATOM 2129 C C . LEU A 1 269 ? -12.052 -2.191 22.597 1.00 94.69 269 LEU A C 1
ATOM 2131 O O . LEU A 1 269 ? -12.372 -3.377 22.570 1.00 94.69 269 LEU A O 1
ATOM 2135 N N . GLN A 1 270 ? -11.123 -1.686 21.779 1.00 94.94 270 GLN A N 1
ATOM 2136 C CA . GLN A 1 270 ? -10.427 -2.511 20.788 1.00 94.94 270 GLN A CA 1
ATOM 2137 C C . GLN A 1 270 ? -9.527 -3.558 21.456 1.00 94.94 270 GLN A C 1
ATOM 2139 O O . GLN A 1 270 ? -9.527 -4.716 21.048 1.00 94.94 270 GLN A O 1
ATOM 2144 N N . LEU A 1 271 ? -8.791 -3.176 22.503 1.00 91.38 271 LEU A N 1
ATOM 2145 C CA . LEU A 1 271 ? -7.953 -4.101 23.268 1.00 91.38 271 LEU A CA 1
ATOM 2146 C C . LEU A 1 271 ? -8.792 -5.175 23.969 1.00 91.38 271 LEU A C 1
ATOM 2148 O O . LEU A 1 271 ? -8.494 -6.357 23.837 1.00 91.38 271 LEU A O 1
ATOM 2152 N N . THR A 1 272 ? -9.880 -4.779 24.635 1.00 91.50 272 THR A N 1
ATOM 2153 C CA . THR A 1 272 ? -10.802 -5.716 25.295 1.00 91.50 272 THR A CA 1
ATOM 2154 C C . THR A 1 272 ? -11.471 -6.633 24.271 1.00 91.50 272 THR A C 1
ATOM 2156 O O . THR A 1 272 ? -11.565 -7.837 24.479 1.00 91.50 272 THR A O 1
ATOM 2159 N N . GLY A 1 273 ? -11.899 -6.093 23.127 1.00 92.94 273 GLY A N 1
ATOM 2160 C CA . GLY A 1 273 ? -12.466 -6.879 22.033 1.00 92.94 273 GLY A CA 1
ATOM 2161 C C . GLY A 1 273 ? -11.479 -7.906 21.476 1.00 92.94 273 GLY A C 1
ATOM 2162 O O . GLY A 1 273 ? -11.879 -9.034 21.202 1.00 92.94 273 GLY A O 1
ATOM 2163 N N . ALA A 1 274 ? -10.196 -7.555 21.366 1.00 91.88 274 ALA A N 1
ATOM 2164 C CA . ALA A 1 274 ? -9.154 -8.474 20.924 1.00 91.88 274 ALA A CA 1
ATOM 2165 C C . ALA A 1 274 ? -8.868 -9.579 21.951 1.00 91.88 274 ALA A C 1
ATOM 2167 O O . ALA A 1 274 ? -8.771 -10.745 21.576 1.00 91.88 274 ALA A O 1
ATOM 2168 N N . GLU A 1 275 ? -8.799 -9.236 23.241 1.00 90.62 275 GLU A N 1
ATOM 2169 C CA . GLU A 1 275 ? -8.652 -10.209 24.336 1.00 90.62 275 GLU A CA 1
ATOM 2170 C C . GLU A 1 275 ? -9.825 -11.204 24.385 1.00 90.62 275 GLU A C 1
ATOM 2172 O O . GLU A 1 275 ? -9.628 -12.380 24.681 1.00 90.62 275 GLU A O 1
ATOM 2177 N N . LEU A 1 276 ? -11.036 -10.751 24.044 1.00 90.31 276 LEU A N 1
ATOM 2178 C CA . LEU A 1 276 ? -12.255 -11.567 23.997 1.00 90.31 276 LEU A CA 1
ATOM 2179 C C . LEU A 1 276 ? -12.486 -12.280 22.650 1.00 90.31 276 LEU A C 1
ATOM 2181 O O . LEU A 1 276 ? -13.490 -12.976 22.500 1.00 90.31 276 LEU A O 1
ATOM 2185 N N . GLY A 1 277 ? -11.610 -12.098 21.656 1.00 89.62 277 GLY A N 1
ATOM 2186 C CA . GLY A 1 277 ? -11.751 -12.701 20.324 1.00 89.62 277 GLY A CA 1
ATOM 2187 C C . GLY A 1 277 ? -12.882 -12.124 19.457 1.00 89.62 277 GLY A C 1
ATOM 2188 O O . GLY A 1 277 ? -13.322 -12.778 18.514 1.00 89.62 277 GLY A O 1
ATOM 2189 N N . LEU A 1 278 ? -13.365 -10.915 19.765 1.00 89.88 278 LEU A N 1
ATOM 2190 C CA . LEU A 1 278 ? -14.399 -10.193 19.005 1.00 89.88 278 LEU A CA 1
ATOM 2191 C C . LEU A 1 278 ? -13.825 -9.418 17.812 1.00 89.88 278 LEU A C 1
ATOM 2193 O O . LEU A 1 278 ? -14.511 -9.215 16.813 1.00 89.88 278 LEU A O 1
ATOM 2197 N N . CYS A 1 279 ? -12.570 -8.979 17.911 1.00 92.56 279 CYS A N 1
ATOM 2198 C CA . CYS A 1 279 ? -11.850 -8.298 16.839 1.00 92.56 279 CYS A CA 1
ATOM 2199 C C . CYS A 1 279 ? -10.373 -8.720 16.808 1.00 92.56 279 CYS A C 1
ATOM 2201 O O . CYS A 1 279 ? -9.877 -9.367 17.726 1.00 92.56 279 CYS A O 1
ATOM 2203 N N . GLY A 1 280 ? -9.650 -8.350 15.749 1.00 88.56 280 GLY A N 1
ATOM 2204 C CA . GLY A 1 280 ? -8.201 -8.558 15.692 1.00 88.56 280 GLY A CA 1
ATOM 2205 C C . GLY A 1 280 ? -7.449 -7.656 16.677 1.00 88.56 280 GLY A C 1
ATOM 2206 O O . GLY A 1 280 ? -7.863 -6.520 16.925 1.00 88.56 280 GLY A O 1
ATOM 2207 N N . ALA A 1 281 ? -6.323 -8.140 17.207 1.00 90.88 281 ALA A N 1
ATOM 2208 C CA . ALA A 1 281 ? -5.410 -7.319 17.999 1.00 90.88 281 ALA A CA 1
ATOM 2209 C C . ALA A 1 281 ? -4.701 -6.279 17.106 1.00 90.88 281 ALA A C 1
ATOM 2211 O O . ALA A 1 281 ? -4.266 -6.643 16.009 1.00 90.88 281 ALA A O 1
ATOM 2212 N N . PRO A 1 282 ? -4.548 -5.013 17.547 1.00 92.94 282 PRO A N 1
ATOM 2213 C CA . PRO A 1 282 ? -3.855 -3.990 16.765 1.00 92.94 282 PRO A CA 1
ATOM 2214 C C . PRO A 1 282 ? -2.418 -4.407 16.448 1.00 92.94 282 PRO A C 1
ATOM 2216 O O . PRO A 1 282 ? -1.632 -4.684 17.354 1.00 92.94 282 PRO A O 1
ATOM 2219 N N . SER A 1 283 ? -2.053 -4.411 15.166 1.00 92.69 283 SER A N 1
ATOM 2220 C CA . SER A 1 283 ? -0.739 -4.883 14.709 1.00 92.69 283 SER A CA 1
ATOM 2221 C C . SER A 1 283 ? 0.418 -3.979 15.147 1.00 92.69 283 SER A C 1
ATOM 2223 O O . SER A 1 283 ? 1.558 -4.433 15.194 1.00 92.69 283 SER A O 1
ATOM 2225 N N . CYS A 1 284 ? 0.154 -2.713 15.486 1.00 90.19 284 CYS A N 1
ATOM 2226 C CA . CYS A 1 284 ? 1.175 -1.812 16.020 1.00 90.19 284 CYS A CA 1
ATOM 2227 C C . CYS A 1 284 ? 1.567 -2.101 17.472 1.00 90.19 284 CYS A C 1
ATOM 2229 O O . CYS A 1 284 ? 2.621 -1.638 17.908 1.00 90.19 284 CYS A O 1
ATOM 2231 N N . ILE A 1 285 ? 0.744 -2.823 18.238 1.00 89.19 285 ILE A N 1
ATOM 2232 C CA . ILE A 1 285 ? 1.001 -3.079 19.656 1.00 89.19 285 ILE A CA 1
ATOM 2233 C C . ILE A 1 285 ? 1.895 -4.308 19.778 1.00 89.19 285 ILE A C 1
ATOM 2235 O O . ILE A 1 285 ? 1.482 -5.428 19.484 1.00 89.19 285 ILE A O 1
ATOM 2239 N N . LYS A 1 286 ? 3.126 -4.098 20.246 1.00 80.00 286 LYS A N 1
ATOM 2240 C CA . LYS A 1 286 ? 4.093 -5.173 20.462 1.00 80.00 286 LYS A CA 1
ATOM 2241 C C . LYS A 1 286 ? 3.952 -5.752 21.875 1.00 80.00 286 LYS A C 1
ATOM 2243 O O . LYS A 1 286 ? 3.796 -4.982 22.833 1.00 80.00 286 LYS A O 1
ATOM 2248 N N . PRO A 1 287 ? 4.021 -7.087 22.038 1.00 67.88 287 PRO A N 1
ATOM 2249 C CA . PRO A 1 287 ? 4.020 -7.705 23.355 1.00 67.88 287 PRO A CA 1
ATOM 2250 C C . PRO A 1 287 ? 5.257 -7.275 24.154 1.00 67.88 287 PRO A C 1
ATOM 2252 O O . PRO A 1 287 ? 6.337 -7.039 23.612 1.00 67.88 287 PRO A O 1
ATOM 2255 N N . LEU A 1 288 ? 5.088 -7.158 25.470 1.00 59.69 288 LEU A N 1
ATOM 2256 C CA . LEU A 1 288 ? 6.183 -6.855 26.387 1.00 59.69 288 LEU A CA 1
ATOM 2257 C C . LEU A 1 288 ? 7.154 -8.048 26.450 1.00 59.69 288 LEU A C 1
ATOM 2259 O O . LEU A 1 288 ? 6.690 -9.161 26.699 1.00 59.69 288 LEU A O 1
ATOM 2263 N N . PRO A 1 289 ? 8.483 -7.837 26.345 1.00 51.78 289 PRO A N 1
ATOM 2264 C CA . PRO A 1 289 ? 9.477 -8.920 26.305 1.00 51.78 289 PRO A CA 1
ATOM 2265 C C . PRO A 1 289 ? 9.460 -9.876 27.511 1.00 51.78 289 PRO A C 1
ATOM 2267 O O . PRO A 1 289 ? 10.065 -10.941 27.465 1.00 51.78 289 PRO A O 1
ATOM 2270 N N . LEU A 1 290 ? 8.814 -9.486 28.617 1.00 47.84 290 LEU A N 1
ATOM 2271 C CA . LEU A 1 290 ? 8.778 -10.249 29.866 1.00 47.84 290 LEU A CA 1
ATOM 2272 C C . LEU A 1 290 ? 7.682 -11.325 29.912 1.00 47.84 290 LEU A C 1
ATOM 2274 O O . LEU A 1 290 ? 7.714 -12.180 30.794 1.00 47.84 290 LEU A O 1
ATOM 2278 N N . VAL A 1 291 ? 6.698 -11.274 29.010 1.00 43.81 291 VAL A N 1
ATOM 2279 C CA . VAL A 1 291 ? 5.611 -12.254 28.971 1.00 43.81 291 VAL A CA 1
ATOM 2280 C C . VAL A 1 291 ? 5.971 -13.293 27.922 1.00 43.81 291 VAL A C 1
ATOM 2282 O O . VAL A 1 291 ? 5.747 -13.103 26.732 1.00 43.81 291 VAL A O 1
ATOM 2285 N N . SER A 1 292 ? 6.541 -14.406 28.380 1.00 37.56 292 SER A N 1
ATOM 2286 C CA . SER A 1 292 ? 6.724 -15.629 27.598 1.00 37.56 292 SER A CA 1
ATOM 2287 C C . SER A 1 292 ? 5.369 -16.281 27.293 1.00 37.56 292 SER A C 1
ATOM 2289 O O . SER A 1 292 ? 5.091 -17.403 27.706 1.00 37.56 292 SER A O 1
ATOM 2291 N N . THR A 1 293 ? 4.481 -15.580 26.594 1.00 37.56 293 THR A N 1
ATOM 2292 C CA . THR A 1 293 ? 3.428 -16.240 25.830 1.00 37.56 293 THR A CA 1
ATOM 2293 C C . THR A 1 293 ? 4.115 -16.850 24.632 1.00 37.56 293 THR A C 1
ATOM 2295 O O . THR A 1 293 ? 4.693 -16.115 23.841 1.00 37.56 293 THR A O 1
ATOM 2298 N N . SER A 1 294 ? 4.095 -18.182 24.561 1.00 39.06 294 SER A N 1
ATOM 2299 C CA . SER A 1 294 ? 4.457 -18.989 23.398 1.00 39.06 294 SER A CA 1
ATOM 2300 C C . SER A 1 294 ? 4.158 -18.231 22.103 1.00 39.06 294 SER A C 1
ATOM 2302 O O . SER A 1 294 ? 3.017 -18.242 21.640 1.00 39.06 294 SER A O 1
ATOM 2304 N N . GLU A 1 295 ? 5.158 -17.556 21.529 1.00 39.47 295 GLU A N 1
ATOM 2305 C CA . GLU A 1 295 ? 5.076 -17.091 20.153 1.00 39.47 295 GLU A CA 1
ATOM 2306 C C . GLU A 1 295 ? 4.743 -18.336 19.344 1.00 39.47 295 GLU A C 1
ATOM 2308 O O . GLU A 1 295 ? 5.465 -19.331 19.421 1.00 39.47 295 GLU A O 1
ATOM 2313 N N . ILE A 1 296 ? 3.605 -18.339 18.651 1.00 41.81 296 ILE A N 1
ATOM 2314 C CA . ILE A 1 296 ? 3.330 -19.387 17.675 1.00 41.81 296 ILE A CA 1
ATOM 2315 C C . ILE A 1 296 ? 4.497 -19.303 16.685 1.00 41.81 296 ILE A C 1
ATOM 2317 O O . ILE A 1 296 ? 4.609 -18.281 15.997 1.00 41.81 296 ILE A O 1
ATOM 2321 N N . PRO A 1 297 ? 5.394 -20.304 16.624 1.00 34.34 297 PRO A N 1
ATOM 2322 C CA . PRO A 1 297 ? 6.570 -20.215 15.778 1.00 34.34 297 PRO A CA 1
ATOM 2323 C C . PRO A 1 297 ? 6.081 -20.195 14.327 1.00 34.34 297 PRO A C 1
ATOM 2325 O O . PRO A 1 297 ? 5.598 -21.209 13.828 1.00 34.34 297 PRO A O 1
ATOM 2328 N N . GLY A 1 298 ? 6.126 -19.030 13.672 1.00 47.59 298 GLY A N 1
ATOM 2329 C CA . GLY A 1 298 ? 5.749 -18.880 12.260 1.00 47.59 298 GLY A CA 1
ATOM 2330 C C . GLY A 1 298 ? 4.730 -17.790 11.908 1.00 47.59 298 GLY A C 1
ATOM 2331 O O . GLY A 1 298 ? 4.475 -17.606 10.719 1.00 47.59 298 GLY A O 1
ATOM 2332 N N . SER A 1 299 ? 4.163 -17.036 12.860 1.00 59.09 299 SER A N 1
ATOM 2333 C CA . SER A 1 299 ? 3.299 -15.893 12.506 1.00 59.09 299 SER A CA 1
ATOM 2334 C C . SER A 1 299 ? 4.140 -14.722 11.995 1.00 59.09 299 SER A C 1
ATOM 2336 O O . SER A 1 299 ? 4.715 -13.966 12.773 1.00 59.09 299 SER A O 1
ATOM 2338 N N . THR A 1 300 ? 4.225 -14.557 10.677 1.00 72.00 300 THR A N 1
ATOM 2339 C CA . THR A 1 300 ? 4.911 -13.411 10.075 1.00 72.00 300 THR A CA 1
ATOM 2340 C C . THR A 1 300 ? 4.190 -12.103 10.415 1.00 72.00 300 THR A C 1
ATOM 2342 O O . THR A 1 300 ? 2.980 -12.030 10.180 1.00 72.00 300 THR A O 1
ATOM 2345 N N . PRO A 1 301 ? 4.887 -11.064 10.912 1.00 81.88 301 PRO A N 1
ATOM 2346 C CA . PRO A 1 301 ? 4.247 -9.805 11.272 1.00 81.88 301 PRO A CA 1
ATOM 2347 C C . PRO A 1 301 ? 3.625 -9.153 10.033 1.00 81.88 301 PRO A C 1
ATOM 2349 O O . PRO A 1 301 ? 4.244 -9.091 8.964 1.00 81.88 301 PRO A O 1
ATOM 2352 N N . ALA A 1 302 ? 2.388 -8.676 10.174 1.00 90.12 302 ALA A N 1
ATOM 2353 C CA . ALA A 1 302 ? 1.661 -8.036 9.087 1.00 90.12 302 ALA A CA 1
ATOM 2354 C C . ALA A 1 302 ? 2.338 -6.719 8.683 1.00 90.12 302 ALA A C 1
ATOM 2356 O O . ALA A 1 302 ? 2.711 -5.918 9.540 1.00 90.12 302 ALA A O 1
ATOM 2357 N N . GLN A 1 303 ? 2.490 -6.478 7.380 1.00 93.75 303 GLN A N 1
ATOM 2358 C CA . GLN A 1 303 ? 3.115 -5.258 6.862 1.00 93.75 303 GLN A CA 1
ATOM 2359 C C . GLN A 1 303 ? 2.110 -4.095 6.809 1.00 93.75 303 GLN A C 1
ATOM 2361 O O . GLN A 1 303 ? 0.974 -4.301 6.360 1.00 93.75 303 GLN A O 1
ATOM 2366 N N . PRO A 1 304 ? 2.499 -2.863 7.186 1.00 95.62 304 PRO A N 1
ATOM 2367 C CA . PRO A 1 304 ? 1.690 -1.672 6.969 1.00 95.62 304 PRO A CA 1
ATOM 2368 C C . PRO A 1 304 ? 1.269 -1.548 5.507 1.00 95.62 304 PRO A C 1
ATOM 2370 O O . PRO A 1 304 ? 2.082 -1.720 4.600 1.00 95.62 304 PRO A O 1
ATOM 2373 N N . GLY A 1 305 ? -0.010 -1.255 5.285 1.00 95.31 305 GLY A N 1
ATOM 2374 C CA . GLY A 1 305 ? -0.612 -1.191 3.954 1.00 95.31 305 GLY A CA 1
ATOM 2375 C C . GLY A 1 305 ? -1.138 -2.524 3.409 1.00 95.31 305 GLY A C 1
ATOM 2376 O O . GLY A 1 305 ? -1.833 -2.490 2.397 1.00 95.31 305 GLY A O 1
ATOM 2377 N N . SER A 1 306 ? -0.880 -3.669 4.056 1.00 95.50 306 SER A N 1
ATOM 2378 C CA . SER A 1 306 ? -1.443 -4.979 3.668 1.00 95.50 306 SER A CA 1
ATOM 2379 C C . SER A 1 306 ? -2.857 -5.208 4.227 1.00 95.50 306 SER A C 1
ATOM 2381 O O . SER A 1 306 ? -3.274 -4.524 5.159 1.00 95.50 306 SER A O 1
ATOM 2383 N N . ASP A 1 307 ? -3.592 -6.186 3.678 1.00 94.38 307 ASP A N 1
ATOM 2384 C CA . ASP A 1 307 ? -4.903 -6.612 4.212 1.00 94.38 307 ASP A CA 1
ATOM 2385 C C . ASP A 1 307 ? -4.796 -7.375 5.545 1.00 94.38 307 ASP A C 1
ATOM 2387 O O . ASP A 1 307 ? -5.773 -7.459 6.280 1.00 94.38 307 ASP A O 1
ATOM 2391 N N . ALA A 1 308 ? -3.619 -7.924 5.866 1.00 93.31 308 ALA A N 1
ATOM 2392 C CA . ALA A 1 308 ? -3.386 -8.659 7.110 1.00 93.31 308 ALA A CA 1
ATOM 2393 C C . ALA A 1 308 ? -3.151 -7.736 8.319 1.00 93.31 308 ALA A C 1
ATOM 2395 O O . ALA A 1 308 ? -3.205 -8.191 9.460 1.00 93.31 308 ALA A O 1
ATOM 2396 N N . TYR A 1 309 ? -2.848 -6.457 8.082 1.00 94.88 309 TYR A N 1
ATOM 2397 C CA . TYR A 1 309 ? -2.565 -5.499 9.144 1.00 94.88 309 TYR A CA 1
ATOM 2398 C C . TYR A 1 309 ? -3.865 -5.019 9.783 1.00 94.88 309 TYR A C 1
ATOM 2400 O O . TYR A 1 309 ? -4.742 -4.491 9.100 1.00 94.88 309 TYR A O 1
ATOM 2408 N N . VAL A 1 310 ? -3.962 -5.163 11.102 1.00 95.56 310 VAL A N 1
ATOM 2409 C CA . VAL A 1 310 ? -5.097 -4.691 11.896 1.00 95.56 310 VAL A CA 1
ATOM 2410 C C . VAL A 1 310 ? -4.762 -3.302 12.444 1.00 95.56 310 VAL A C 1
ATOM 2412 O O . VAL A 1 310 ? -3.889 -3.202 13.311 1.00 95.56 310 VAL A O 1
ATOM 2415 N N . PRO A 1 311 ? -5.420 -2.232 11.968 1.00 96.12 311 PRO A N 1
ATOM 2416 C CA . PRO A 1 311 ? -5.110 -0.876 12.398 1.00 96.12 311 PRO A CA 1
ATOM 2417 C C . PRO A 1 311 ? -5.614 -0.577 13.807 1.00 96.12 311 PRO A C 1
ATOM 2419 O O . PRO A 1 311 ? -6.636 -1.107 14.253 1.00 96.12 311 PRO A O 1
ATOM 2422 N N . LEU A 1 312 ? -4.945 0.352 14.484 1.00 96.31 312 LEU A N 1
ATOM 2423 C CA . LEU A 1 312 ? -5.484 0.985 15.680 1.00 96.31 312 LEU A CA 1
ATOM 2424 C C . LEU A 1 312 ? -6.668 1.878 15.287 1.00 96.31 312 LEU A C 1
ATOM 2426 O O . LEU A 1 312 ? -6.502 2.921 14.648 1.00 96.31 312 LEU A O 1
ATOM 2430 N N . THR A 1 313 ? -7.872 1.516 15.722 1.00 97.06 313 THR A N 1
ATOM 2431 C CA . THR A 1 313 ? -9.113 2.161 15.274 1.00 97.06 313 THR A CA 1
ATOM 2432 C C . THR A 1 313 ? -9.141 3.657 15.585 1.00 97.06 313 THR A C 1
ATOM 2434 O O . THR A 1 313 ? -9.585 4.458 14.760 1.00 97.06 313 THR A O 1
ATOM 2437 N N . ALA A 1 314 ? -8.604 4.061 16.741 1.00 96.75 314 ALA A N 1
ATOM 2438 C CA . ALA A 1 314 ? -8.492 5.468 17.120 1.00 96.75 314 ALA A CA 1
ATOM 2439 C C . ALA A 1 314 ? -7.610 6.268 16.140 1.00 96.75 314 ALA A C 1
ATOM 2441 O O . ALA A 1 314 ? -7.994 7.360 15.714 1.00 96.75 314 ALA A O 1
ATOM 2442 N N . ALA A 1 315 ? -6.476 5.697 15.713 1.00 96.88 315 ALA A N 1
ATOM 2443 C CA . ALA A 1 315 ? -5.598 6.310 14.719 1.00 96.88 315 ALA A CA 1
ATOM 2444 C C . ALA A 1 315 ? -6.278 6.404 13.349 1.00 96.88 315 ALA A C 1
ATOM 2446 O O . ALA A 1 315 ? -6.222 7.459 12.717 1.00 96.88 315 ALA A O 1
ATOM 2447 N N . SER A 1 316 ? -6.996 5.362 12.921 1.00 97.25 316 SER A N 1
ATOM 2448 C CA . SER A 1 316 ? -7.760 5.401 11.670 1.00 97.25 316 SER A CA 1
ATOM 2449 C C . SER A 1 316 ? -8.856 6.464 11.671 1.00 97.25 316 SER A C 1
ATOM 2451 O O . SER A 1 316 ? -9.015 7.173 10.678 1.00 97.25 316 SER A O 1
ATOM 2453 N N . ILE A 1 317 ? -9.597 6.628 12.773 1.00 97.31 317 ILE A N 1
ATOM 2454 C CA . ILE A 1 317 ? -10.620 7.680 12.897 1.00 97.31 317 ILE A CA 1
ATOM 2455 C C . ILE A 1 317 ? -9.979 9.071 12.843 1.00 97.31 317 ILE A C 1
ATOM 2457 O O . ILE A 1 317 ? -10.501 9.953 12.163 1.00 97.31 317 ILE A O 1
ATOM 2461 N N . LEU A 1 318 ? -8.838 9.263 13.508 1.00 95.69 318 LEU A N 1
ATOM 2462 C CA . LEU A 1 318 ? -8.101 10.528 13.489 1.00 95.69 318 LEU A CA 1
ATOM 2463 C C . LEU A 1 318 ? -7.529 10.858 12.102 1.00 95.69 318 LEU A C 1
ATOM 2465 O O . LEU A 1 318 ? -7.487 12.030 11.720 1.00 95.69 318 LEU A O 1
ATOM 2469 N N . PHE A 1 319 ? -7.122 9.844 11.337 1.00 95.31 319 PHE A N 1
ATOM 2470 C CA . PHE A 1 319 ? -6.524 10.016 10.011 1.00 95.31 319 PHE A CA 1
ATOM 2471 C C . PHE A 1 319 ? -7.559 10.164 8.882 1.00 95.31 319 PHE A C 1
ATOM 2473 O O . PHE A 1 319 ? -7.269 10.756 7.844 1.00 95.31 319 PHE A O 1
ATOM 2480 N N . GLN A 1 320 ? -8.793 9.684 9.072 1.00 94.12 320 GLN A N 1
ATOM 2481 C CA . GLN A 1 320 ? -9.877 9.795 8.084 1.00 94.12 320 GLN A CA 1
ATOM 2482 C C . GLN A 1 320 ? -10.109 11.234 7.579 1.00 94.12 320 GLN A C 1
ATOM 2484 O O . GLN A 1 320 ? -10.160 11.418 6.360 1.00 94.12 320 GLN A O 1
ATOM 2489 N N . PRO A 1 321 ? -10.220 12.256 8.452 1.00 92.00 321 PRO A N 1
ATOM 2490 C CA . PRO A 1 321 ? -10.334 13.643 8.020 1.00 92.00 321 PRO A CA 1
ATOM 2491 C C . PRO A 1 321 ? -9.139 14.152 7.201 1.00 92.00 321 PRO A C 1
ATOM 2493 O O . PRO A 1 321 ? -9.338 14.859 6.219 1.00 92.00 321 PRO A O 1
ATOM 2496 N N . ILE A 1 322 ? -7.909 13.733 7.530 1.00 91.88 322 ILE A N 1
ATOM 2497 C CA . ILE A 1 322 ? -6.690 14.107 6.784 1.00 91.88 322 ILE A CA 1
ATOM 2498 C C . ILE A 1 322 ? -6.780 13.615 5.331 1.00 91.88 322 ILE A C 1
ATOM 2500 O O . ILE A 1 322 ? -6.399 14.314 4.391 1.00 91.88 322 ILE A O 1
ATOM 2504 N N . LEU A 1 323 ? -7.360 12.431 5.124 1.00 92.75 323 LEU A N 1
ATOM 2505 C CA . LEU A 1 323 ? -7.563 11.852 3.798 1.00 92.75 323 LEU A CA 1
ATOM 2506 C C . LEU A 1 323 ? -8.709 12.491 3.002 1.00 92.75 323 LEU A C 1
ATOM 2508 O O . LEU A 1 323 ? -8.862 12.168 1.823 1.00 92.75 323 LEU A O 1
ATOM 2512 N N . LEU A 1 324 ? -9.522 13.389 3.572 1.00 90.31 324 LEU A N 1
ATOM 2513 C CA . LEU A 1 324 ? -10.662 13.975 2.851 1.00 90.31 324 LEU A CA 1
ATOM 2514 C C . LEU A 1 324 ? -10.224 14.724 1.596 1.00 90.31 324 LEU A C 1
ATOM 2516 O O . LEU A 1 324 ? -10.854 14.573 0.549 1.00 90.31 324 LEU A O 1
ATOM 2520 N N . ARG A 1 325 ? -9.120 15.477 1.662 1.00 86.50 325 ARG A N 1
ATOM 2521 C CA . ARG A 1 325 ? -8.575 16.180 0.494 1.00 86.50 325 ARG A CA 1
ATOM 2522 C C . ARG A 1 325 ? -8.102 15.201 -0.578 1.00 86.50 325 ARG A C 1
ATOM 2524 O O . ARG A 1 325 ? -8.408 15.408 -1.753 1.00 86.50 325 ARG A O 1
ATOM 2531 N N . PHE A 1 326 ? -7.410 14.133 -0.178 1.00 90.94 326 PHE A N 1
ATOM 2532 C CA . PHE A 1 326 ? -6.999 13.066 -1.088 1.00 90.94 326 PHE A CA 1
ATOM 2533 C C . PHE A 1 326 ? -8.221 12.467 -1.796 1.00 90.94 326 PHE A C 1
ATOM 2535 O O . PHE A 1 326 ? -8.290 12.484 -3.022 1.00 90.94 326 PHE A O 1
ATOM 2542 N N . ARG A 1 327 ? -9.239 12.044 -1.039 1.00 91.00 327 ARG A N 1
ATOM 2543 C CA . ARG A 1 327 ? -10.468 11.446 -1.585 1.00 91.00 327 ARG A CA 1
ATOM 2544 C C . ARG A 1 327 ? -11.231 12.422 -2.479 1.00 91.00 327 ARG A C 1
ATOM 2546 O O . ARG A 1 327 ? -11.698 12.057 -3.551 1.00 91.00 327 ARG A O 1
ATOM 2553 N N . PHE A 1 328 ? -11.315 13.690 -2.091 1.00 87.69 328 PHE A N 1
ATOM 2554 C CA . PHE A 1 328 ? -11.962 14.712 -2.905 1.00 87.69 328 PHE A CA 1
ATOM 2555 C C . PHE A 1 328 ? -11.248 14.919 -4.245 1.00 87.69 328 PHE A C 1
ATOM 2557 O O . PHE A 1 328 ? -11.910 15.008 -5.273 1.00 87.69 328 PHE A O 1
ATOM 2564 N N . HIS A 1 329 ? -9.918 14.991 -4.273 1.00 87.56 329 HIS A N 1
ATOM 2565 C CA . HIS A 1 329 ? -9.182 15.245 -5.514 1.00 87.56 329 HIS A CA 1
ATOM 2566 C C . HIS A 1 329 ? -8.973 14.003 -6.377 1.00 87.56 329 HIS A C 1
ATOM 2568 O O . HIS A 1 329 ? -8.875 14.139 -7.599 1.00 87.56 329 HIS A O 1
ATOM 2574 N N . PHE A 1 330 ? -8.894 12.827 -5.760 1.00 91.38 330 PHE A N 1
ATOM 2575 C CA . PHE A 1 330 ? -8.437 11.612 -6.420 1.00 91.38 330 PHE A CA 1
ATOM 2576 C C . PHE A 1 330 ? -9.460 10.475 -6.413 1.00 91.38 330 PHE A C 1
ATOM 2578 O O . PHE A 1 330 ? -9.255 9.536 -7.160 1.00 91.38 330 PHE A O 1
ATOM 2585 N N . ASP A 1 331 ? -10.575 10.551 -5.685 1.00 88.31 331 ASP A N 1
ATOM 2586 C CA . ASP A 1 331 ? -11.641 9.528 -5.737 1.00 88.31 331 ASP A CA 1
ATOM 2587 C C . ASP A 1 331 ? -12.977 10.068 -6.272 1.00 88.31 331 ASP A C 1
ATOM 2589 O O . ASP A 1 331 ? -13.971 9.347 -6.294 1.00 88.31 331 ASP A O 1
ATOM 2593 N N . SER A 1 332 ? -13.025 11.327 -6.711 1.00 85.62 332 SER A N 1
ATOM 2594 C CA . SER A 1 332 ? -14.230 11.938 -7.287 1.00 85.62 332 SER A CA 1
ATOM 2595 C C . SER A 1 332 ? -14.059 12.279 -8.770 1.00 85.62 332 SER A C 1
ATOM 2597 O O . SER A 1 332 ? -12.966 12.150 -9.326 1.00 85.62 332 SER A O 1
ATOM 2599 N N . ASP A 1 333 ? -15.122 12.787 -9.399 1.00 83.00 333 ASP A N 1
ATOM 2600 C CA . ASP A 1 333 ? -15.165 13.201 -10.814 1.00 83.00 333 ASP A CA 1
ATOM 2601 C C . ASP A 1 333 ? -14.405 14.514 -11.101 1.00 83.00 333 ASP A C 1
ATOM 2603 O O . ASP A 1 333 ? -14.713 15.269 -12.027 1.00 83.00 333 ASP A O 1
ATOM 2607 N N . ARG A 1 334 ? -13.417 14.855 -10.270 1.00 81.56 334 ARG A N 1
ATOM 2608 C CA . ARG A 1 334 ? -12.581 16.043 -10.456 1.00 81.56 334 ARG A CA 1
ATOM 2609 C C . ARG A 1 334 ? -11.573 15.809 -11.572 1.00 81.56 334 ARG A C 1
ATOM 2611 O O . ARG A 1 334 ? -11.020 14.727 -11.720 1.00 81.56 334 ARG A O 1
ATOM 2618 N N . SER A 1 335 ? -11.203 16.889 -12.259 1.00 76.81 335 SER A N 1
ATOM 2619 C CA . SER A 1 335 ? -10.147 16.884 -13.283 1.00 76.81 335 SER A CA 1
ATOM 2620 C C . SER A 1 335 ? -8.761 16.485 -12.755 1.00 76.81 335 SER A C 1
ATOM 2622 O O . SER A 1 335 ? -7.832 16.316 -13.540 1.00 76.81 335 SER A O 1
ATOM 2624 N N . THR A 1 336 ? -8.596 16.391 -11.433 1.00 81.81 336 THR A N 1
ATOM 2625 C CA . THR A 1 336 ? -7.381 15.916 -10.763 1.00 81.81 336 THR A CA 1
ATOM 2626 C C . THR A 1 336 ? -7.306 14.394 -10.645 1.00 81.81 336 THR A C 1
ATOM 2628 O O . THR A 1 336 ? -6.209 13.869 -10.475 1.00 81.81 336 THR A O 1
ATOM 2631 N N . ASN A 1 337 ? -8.425 13.676 -10.773 1.00 89.75 337 ASN A N 1
ATOM 2632 C CA . ASN A 1 337 ? -8.458 12.216 -10.763 1.00 89.75 337 ASN A CA 1
ATOM 2633 C C . ASN A 1 337 ? -8.189 11.681 -12.175 1.00 89.75 337 ASN A C 1
ATOM 2635 O O . ASN A 1 337 ? -9.104 11.387 -12.942 1.00 89.75 337 ASN A O 1
ATOM 2639 N N . ARG A 1 338 ? -6.910 11.632 -12.543 1.00 89.31 338 ARG A N 1
ATOM 2640 C CA . ARG A 1 338 ? -6.452 11.269 -13.886 1.00 89.31 338 ARG A CA 1
ATOM 2641 C C . ARG A 1 338 ? -5.681 9.958 -13.867 1.00 89.31 338 ARG A C 1
ATOM 2643 O O . ARG A 1 338 ? -4.698 9.842 -13.141 1.00 89.31 338 ARG A O 1
ATOM 2650 N N . LEU A 1 339 ? -6.083 9.016 -14.720 1.00 91.81 339 LEU A N 1
ATOM 2651 C CA . LEU A 1 339 ? -5.380 7.738 -14.891 1.00 91.81 339 LEU A CA 1
ATOM 2652 C C . LEU A 1 339 ? -3.980 7.916 -15.489 1.00 91.81 339 LEU A C 1
ATOM 2654 O O . LEU A 1 339 ? -3.077 7.164 -15.154 1.00 91.81 339 LEU A O 1
ATOM 2658 N N . ASP A 1 340 ? -3.779 8.935 -16.329 1.00 93.44 340 ASP A N 1
ATOM 2659 C CA . ASP A 1 340 ? -2.485 9.229 -16.954 1.00 93.44 340 ASP A CA 1
ATOM 2660 C C . ASP A 1 340 ? -1.513 9.996 -16.044 1.00 93.44 340 ASP A C 1
ATOM 2662 O O . ASP A 1 340 ? -0.361 10.208 -16.421 1.00 93.44 340 ASP A O 1
ATOM 2666 N N . LYS A 1 341 ? -1.971 10.430 -14.860 1.00 95.19 341 LYS A N 1
ATOM 2667 C CA . LYS A 1 341 ? -1.181 11.205 -13.893 1.00 95.19 341 LYS A CA 1
ATOM 2668 C C . LYS A 1 341 ? -1.146 10.575 -12.498 1.00 95.19 341 LYS A C 1
ATOM 2670 O O . LYS A 1 341 ? -1.507 11.245 -11.522 1.00 95.19 341 LYS A O 1
ATOM 2675 N N . PRO A 1 342 ? -0.694 9.313 -12.366 1.00 95.62 342 PRO A N 1
ATOM 2676 C CA . PRO A 1 342 ? -0.588 8.664 -11.066 1.00 95.62 342 PRO A CA 1
ATOM 2677 C C . PRO A 1 342 ? 0.373 9.390 -10.115 1.00 95.62 342 PRO A C 1
ATOM 2679 O O . PRO A 1 342 ? 0.143 9.407 -8.905 1.00 95.62 342 PRO A O 1
ATOM 2682 N N . GLU A 1 343 ? 1.376 10.099 -10.646 1.00 95.81 343 GLU A N 1
ATOM 2683 C CA . GLU A 1 343 ? 2.330 10.884 -9.857 1.00 95.81 343 GLU A CA 1
ATOM 2684 C C . GLU A 1 343 ? 1.665 11.938 -8.950 1.00 95.81 343 GLU A C 1
ATOM 2686 O O . GLU A 1 343 ? 2.217 12.315 -7.916 1.00 95.81 343 GLU A O 1
ATOM 2691 N N . TRP A 1 344 ? 0.465 12.423 -9.296 1.00 94.44 344 TRP A N 1
ATOM 2692 C CA . TRP A 1 344 ? -0.219 13.456 -8.515 1.00 94.44 344 TRP A CA 1
ATOM 2693 C C . TRP A 1 344 ? -0.710 12.933 -7.170 1.00 94.44 344 TRP A C 1
ATOM 2695 O O . TRP A 1 344 ? -0.459 13.566 -6.142 1.00 94.44 344 TRP A O 1
ATOM 2705 N N . PHE A 1 345 ? -1.390 11.785 -7.168 1.00 95.12 345 PHE A N 1
ATOM 2706 C CA . PHE A 1 345 ? -1.914 11.210 -5.933 1.00 95.12 345 PHE A CA 1
ATOM 2707 C C . PHE A 1 345 ? -0.801 10.550 -5.108 1.00 95.12 345 PHE A C 1
ATOM 2709 O O . PHE A 1 345 ? -0.841 10.622 -3.880 1.00 95.12 345 PHE A O 1
ATOM 2716 N N . LEU A 1 346 ? 0.221 9.984 -5.764 1.00 97.25 346 LEU A N 1
ATOM 2717 C CA . LEU A 1 346 ? 1.394 9.400 -5.105 1.00 97.25 346 LEU A CA 1
ATOM 2718 C C . LEU A 1 346 ? 2.190 10.468 -4.351 1.00 97.25 346 LEU A C 1
ATOM 2720 O O . LEU A 1 346 ? 2.407 10.348 -3.145 1.00 97.25 346 LEU A O 1
ATOM 2724 N N . ARG A 1 347 ? 2.540 11.574 -5.022 1.00 95.31 347 ARG A N 1
ATOM 2725 C CA . ARG A 1 347 ? 3.261 12.689 -4.391 1.00 95.31 347 ARG A CA 1
ATOM 2726 C C . ARG A 1 347 ? 2.467 13.313 -3.249 1.00 95.31 347 ARG A C 1
ATOM 2728 O O . ARG A 1 347 ? 3.047 13.687 -2.234 1.00 95.31 347 ARG A O 1
ATOM 2735 N N . HIS A 1 348 ? 1.148 13.434 -3.410 1.00 94.25 348 HIS A N 1
ATOM 2736 C CA . HIS A 1 348 ? 0.289 13.932 -2.342 1.00 94.25 348 HIS A CA 1
ATOM 2737 C C . HIS A 1 348 ? 0.346 13.021 -1.111 1.00 94.25 348 HIS A C 1
ATOM 2739 O O . HIS A 1 348 ? 0.523 13.521 -0.003 1.00 94.25 348 HIS A O 1
ATOM 2745 N N . MET A 1 349 ? 0.255 11.699 -1.296 1.00 95.69 349 MET A N 1
ATOM 2746 C CA . MET A 1 349 ? 0.314 10.753 -0.181 1.00 95.69 349 MET A CA 1
ATOM 2747 C C . MET A 1 349 ? 1.680 10.758 0.513 1.00 95.69 349 MET A C 1
ATOM 2749 O O . MET A 1 349 ? 1.733 10.786 1.740 1.00 95.69 349 MET A O 1
ATOM 2753 N N . LEU A 1 350 ? 2.780 10.804 -0.248 1.00 96.06 350 LEU A N 1
ATOM 2754 C CA . LEU A 1 350 ? 4.126 10.913 0.323 1.00 96.06 350 LEU A CA 1
ATOM 2755 C C . LEU A 1 350 ? 4.255 12.161 1.205 1.00 96.06 350 LEU A C 1
ATOM 2757 O O . LEU A 1 350 ? 4.744 12.090 2.331 1.00 96.06 350 LEU A O 1
ATOM 2761 N N . ALA A 1 351 ? 3.744 13.295 0.723 1.00 93.56 351 ALA A N 1
ATOM 2762 C CA . ALA A 1 351 ? 3.774 14.535 1.481 1.00 93.56 351 ALA A CA 1
ATOM 2763 C C . ALA A 1 351 ? 2.889 14.479 2.742 1.00 93.56 351 ALA A C 1
ATOM 2765 O O . ALA A 1 351 ? 3.270 15.036 3.770 1.00 93.56 351 ALA A O 1
ATOM 2766 N N . LEU A 1 352 ? 1.748 13.775 2.707 1.00 93.56 352 LEU A N 1
ATOM 2767 C CA . LEU A 1 352 ? 0.939 13.521 3.906 1.00 93.56 352 LEU A CA 1
ATOM 2768 C C . LEU A 1 352 ? 1.699 12.682 4.941 1.00 93.56 352 LEU A C 1
ATOM 2770 O O . LEU A 1 352 ? 1.651 13.013 6.125 1.00 93.56 352 LEU A O 1
ATOM 2774 N N . VAL A 1 353 ? 2.421 11.638 4.517 1.00 94.75 353 VAL A N 1
ATOM 2775 C CA . VAL A 1 353 ? 3.254 10.821 5.419 1.00 94.75 353 VAL A CA 1
ATOM 2776 C C . VAL A 1 353 ? 4.349 11.677 6.058 1.00 94.75 353 VAL A C 1
ATOM 2778 O O . VAL A 1 353 ? 4.475 11.697 7.279 1.00 94.75 353 VAL A O 1
ATOM 2781 N N . GLN A 1 354 ? 5.094 12.448 5.263 1.00 92.50 354 GLN A N 1
ATOM 2782 C CA . GLN A 1 354 ? 6.147 13.329 5.780 1.00 92.50 354 GLN A CA 1
ATOM 2783 C C . GLN A 1 354 ? 5.598 14.358 6.774 1.00 92.50 354 GLN A C 1
ATOM 2785 O O . GLN A 1 354 ? 6.158 14.542 7.852 1.00 92.50 354 GLN A O 1
ATOM 2790 N N . MET A 1 355 ? 4.474 14.995 6.447 1.00 90.31 355 MET A N 1
ATOM 2791 C CA . MET A 1 355 ? 3.886 16.049 7.272 1.00 90.31 355 MET A CA 1
ATOM 2792 C C . MET A 1 355 ? 3.299 15.534 8.594 1.00 90.31 355 MET A C 1
ATOM 2794 O O . MET A 1 355 ? 3.275 16.267 9.577 1.00 90.31 355 MET A O 1
ATOM 2798 N N . ASN A 1 356 ? 2.854 14.275 8.637 1.00 91.62 356 ASN A N 1
ATOM 2799 C CA . ASN A 1 356 ? 2.331 13.641 9.851 1.00 91.62 356 ASN A CA 1
ATOM 2800 C C . ASN A 1 356 ? 3.386 12.792 10.590 1.00 91.62 356 ASN A C 1
ATOM 2802 O O . ASN A 1 356 ? 3.071 12.173 11.605 1.00 91.62 356 ASN A O 1
ATOM 2806 N N . SER A 1 357 ? 4.637 12.768 10.122 1.00 92.19 357 SER A N 1
ATOM 2807 C CA . SER A 1 357 ? 5.703 11.927 10.684 1.00 92.19 357 SER A CA 1
ATOM 2808 C C . SER A 1 357 ? 5.969 12.193 12.170 1.00 92.19 357 SER A C 1
ATOM 2810 O O . SER A 1 357 ? 6.031 11.248 12.953 1.00 92.19 357 SER A O 1
ATOM 2812 N N . GLU A 1 358 ? 6.066 13.463 12.574 1.00 91.00 358 GLU A N 1
ATOM 2813 C CA . GLU A 1 358 ? 6.309 13.868 13.968 1.00 91.00 358 GLU A CA 1
ATOM 2814 C C . GLU A 1 358 ? 5.139 13.503 14.891 1.00 91.00 358 GLU A C 1
ATOM 2816 O O . GLU A 1 358 ? 5.335 13.062 16.024 1.00 91.00 358 GLU A O 1
ATOM 2821 N N . LEU A 1 359 ? 3.907 13.636 14.391 1.00 92.31 359 LEU A N 1
ATOM 2822 C CA . LEU A 1 359 ? 2.690 13.293 15.127 1.00 92.31 359 LEU A CA 1
ATOM 2823 C C . LEU A 1 359 ? 2.664 11.800 15.506 1.00 92.31 359 LEU A C 1
ATOM 2825 O O . LEU A 1 359 ? 2.254 11.445 16.615 1.00 92.31 359 LEU A O 1
ATOM 2829 N N . PHE A 1 360 ? 3.156 10.951 14.602 1.00 94.56 360 PHE A N 1
ATOM 2830 C CA . PHE A 1 360 ? 3.215 9.495 14.729 1.00 94.56 360 PHE A CA 1
ATOM 2831 C C . PHE A 1 360 ? 4.611 8.963 15.082 1.00 94.56 360 PHE A C 1
ATOM 2833 O O . PHE A 1 360 ? 4.859 7.763 14.938 1.00 94.56 360 PHE A O 1
ATOM 2840 N N . ALA A 1 361 ? 5.526 9.811 15.561 1.00 92.06 361 ALA A N 1
ATOM 2841 C CA . ALA A 1 361 ? 6.860 9.362 15.943 1.00 92.06 361 ALA A CA 1
ATOM 2842 C C . ALA A 1 361 ? 6.767 8.245 17.008 1.00 92.06 361 ALA A C 1
ATOM 2844 O O . ALA A 1 361 ? 6.082 8.425 18.020 1.00 92.06 361 ALA A O 1
ATOM 2845 N N . PRO A 1 362 ? 7.408 7.081 16.799 1.00 88.56 362 PRO A N 1
ATOM 2846 C CA . PRO A 1 362 ? 7.331 5.978 17.744 1.00 88.56 362 PRO A CA 1
ATOM 2847 C C . PRO A 1 362 ? 8.052 6.353 19.037 1.00 88.56 362 PRO A C 1
ATOM 2849 O O . PRO A 1 362 ? 9.063 7.057 19.025 1.00 88.56 362 PRO A O 1
ATOM 2852 N N . ALA A 1 363 ? 7.542 5.873 20.167 1.00 87.62 363 ALA A N 1
ATOM 2853 C CA . ALA A 1 363 ? 8.247 6.034 21.428 1.00 87.62 363 ALA A CA 1
ATOM 2854 C C . ALA A 1 363 ? 9.376 4.991 21.522 1.00 87.62 363 ALA A C 1
ATOM 2856 O O . ALA A 1 363 ? 9.095 3.800 21.358 1.00 87.62 363 ALA A O 1
ATOM 2857 N N . PRO A 1 364 ? 10.632 5.394 21.788 1.00 84.00 364 PRO A N 1
ATOM 2858 C CA . PRO A 1 364 ? 11.763 4.468 21.740 1.00 84.00 364 PRO A CA 1
ATOM 2859 C C . PRO A 1 364 ? 11.761 3.478 22.912 1.00 84.00 364 PRO A C 1
ATOM 2861 O O . PRO A 1 364 ? 12.221 2.350 22.765 1.00 84.00 364 PRO A O 1
ATOM 2864 N N . ASP A 1 365 ? 11.225 3.875 24.068 1.00 82.12 365 ASP A N 1
ATOM 2865 C CA . ASP A 1 365 ? 11.056 3.010 25.233 1.00 82.12 365 ASP A CA 1
ATOM 2866 C C . ASP A 1 365 ? 9.892 3.480 26.128 1.00 82.12 365 ASP A C 1
ATOM 2868 O O . ASP A 1 365 ? 9.123 4.376 25.773 1.00 82.12 365 ASP A O 1
ATOM 2872 N N . ALA A 1 366 ? 9.745 2.856 27.300 1.00 80.38 366 ALA A N 1
ATOM 2873 C CA . ALA A 1 366 ? 8.711 3.166 28.289 1.00 80.38 366 ALA A CA 1
ATOM 2874 C C . ALA A 1 366 ? 8.778 4.581 28.879 1.00 80.38 366 ALA A C 1
ATOM 2876 O O . ALA A 1 366 ? 7.770 5.078 29.382 1.00 80.38 366 ALA A O 1
ATOM 2877 N N . TRP A 1 367 ? 9.963 5.183 28.880 1.00 82.62 367 TRP A N 1
ATOM 2878 C CA . TRP A 1 367 ? 10.306 6.338 29.707 1.00 82.62 367 TRP A CA 1
ATOM 2879 C C . TRP A 1 367 ? 10.403 7.613 28.882 1.00 82.62 367 TRP A C 1
ATOM 2881 O O . TRP A 1 367 ? 10.090 8.699 29.369 1.00 82.62 367 TRP A O 1
ATOM 2891 N N . HIS A 1 368 ? 10.806 7.475 27.626 1.00 87.12 368 HIS A N 1
ATOM 2892 C CA . HIS A 1 368 ? 10.933 8.567 26.689 1.00 87.12 368 HIS A CA 1
ATOM 2893 C C . HIS A 1 368 ? 9.608 8.788 25.946 1.00 87.12 368 HIS A C 1
ATOM 2895 O O . HIS A 1 368 ? 8.919 7.826 25.563 1.00 87.12 368 HIS A O 1
ATOM 2901 N N . PRO A 1 369 ? 9.219 10.058 25.749 1.00 87.00 369 PRO A N 1
ATOM 2902 C CA . PRO A 1 369 ? 8.038 10.384 24.974 1.00 87.00 369 PRO A CA 1
ATOM 2903 C C . PRO A 1 369 ? 8.279 10.081 23.493 1.00 87.00 369 PRO A C 1
ATOM 2905 O O . PRO A 1 369 ? 9.369 10.311 22.967 1.00 87.00 369 PRO A O 1
ATOM 2908 N N . GLY A 1 370 ? 7.247 9.562 22.833 1.00 89.94 370 GLY A N 1
ATOM 2909 C CA . GLY A 1 370 ? 7.175 9.542 21.373 1.00 89.94 370 GLY A CA 1
ATOM 2910 C C . GLY A 1 370 ? 6.466 10.788 20.841 1.00 89.94 370 GLY A C 1
ATOM 2911 O O . GLY A 1 370 ? 6.395 11.826 21.502 1.00 89.94 370 GLY A O 1
ATOM 2912 N N . GLY A 1 371 ? 5.880 10.655 19.656 1.00 91.94 371 GLY A N 1
ATOM 2913 C CA . GLY A 1 371 ? 4.901 11.593 19.124 1.00 91.94 371 GLY A CA 1
ATOM 2914 C C . GLY A 1 371 ? 3.604 11.581 19.936 1.00 91.94 371 GLY A C 1
ATOM 2915 O O . GLY A 1 371 ? 3.369 10.729 20.797 1.00 91.94 371 GLY A O 1
ATOM 2916 N N . GLN A 1 372 ? 2.715 12.526 19.651 1.00 93.62 372 GLN A N 1
ATOM 2917 C CA . GLN A 1 372 ? 1.496 12.696 20.447 1.00 93.62 372 GLN A CA 1
ATOM 2918 C C . GLN A 1 372 ? 0.524 11.525 20.314 1.00 93.62 372 GLN A C 1
ATOM 2920 O O . GLN A 1 372 ? -0.176 11.221 21.273 1.00 93.62 372 GLN A O 1
ATOM 2925 N N . ILE A 1 373 ? 0.519 10.824 19.175 1.00 94.56 373 ILE A N 1
ATOM 2926 C CA . ILE A 1 373 ? -0.266 9.593 19.017 1.00 94.56 373 ILE A CA 1
ATOM 2927 C C . ILE A 1 373 ? 0.264 8.500 19.948 1.00 94.56 373 ILE A C 1
ATOM 2929 O O . ILE A 1 373 ? -0.525 7.835 20.617 1.00 94.56 373 ILE A O 1
ATOM 2933 N N . ALA A 1 374 ? 1.587 8.360 20.071 1.00 92.88 374 ALA A N 1
ATOM 2934 C CA . ALA A 1 374 ? 2.182 7.408 21.004 1.00 92.88 374 ALA A CA 1
ATOM 2935 C C . ALA A 1 374 ? 1.797 7.750 22.453 1.00 92.88 374 ALA A C 1
ATOM 2937 O O . ALA A 1 374 ? 1.391 6.869 23.209 1.00 92.88 374 ALA A O 1
ATOM 2938 N N . GLU A 1 375 ? 1.818 9.030 22.832 1.00 92.00 375 GLU A N 1
ATOM 2939 C CA . GLU A 1 375 ? 1.382 9.446 24.170 1.00 92.00 375 GLU A CA 1
ATOM 2940 C C . GLU A 1 375 ? -0.117 9.220 24.409 1.00 92.00 375 GLU A C 1
ATOM 2942 O O . GLU A 1 375 ? -0.476 8.696 25.462 1.00 92.00 375 GLU A O 1
ATOM 2947 N N . LEU A 1 376 ? -0.986 9.505 23.433 1.00 93.31 376 LEU A N 1
ATOM 2948 C CA . LEU A 1 376 ? -2.421 9.216 23.535 1.00 93.31 376 LEU A CA 1
ATOM 2949 C C . LEU A 1 376 ? -2.692 7.717 23.734 1.00 93.31 376 LEU A C 1
ATOM 2951 O O . LEU A 1 376 ? -3.506 7.349 24.578 1.00 93.31 376 LEU A O 1
ATOM 2955 N N . THR A 1 377 ? -1.975 6.832 23.030 1.00 92.06 377 THR A N 1
ATOM 2956 C CA . THR A 1 377 ? -2.134 5.370 23.199 1.00 92.06 377 THR A CA 1
ATOM 2957 C C . THR A 1 377 ? -1.740 4.853 24.587 1.00 92.06 377 THR A C 1
ATOM 2959 O O . THR A 1 377 ? -2.208 3.790 25.015 1.00 92.06 377 THR A O 1
ATOM 2962 N N . ARG A 1 378 ? -0.922 5.613 25.328 1.00 89.75 378 ARG A N 1
ATOM 2963 C CA . ARG A 1 378 ? -0.519 5.293 26.705 1.00 89.75 378 ARG A CA 1
ATOM 2964 C C . ARG A 1 378 ? -1.563 5.710 27.739 1.00 89.75 378 ARG A C 1
ATOM 2966 O O . ARG A 1 378 ? -1.528 5.176 28.849 1.00 89.75 378 ARG A O 1
ATOM 2973 N N . LEU A 1 379 ? -2.470 6.634 27.418 1.00 90.50 379 LEU A N 1
ATOM 2974 C CA . LEU A 1 379 ? -3.453 7.149 28.373 1.00 90.50 379 LEU A CA 1
ATOM 2975 C C . LEU A 1 379 ? -4.527 6.113 28.711 1.00 90.50 379 LEU A C 1
ATOM 2977 O O . LEU A 1 379 ? -4.857 5.233 27.913 1.00 90.50 379 LEU A O 1
ATOM 2981 N N . ARG A 1 380 ? -5.040 6.203 29.940 1.00 86.81 380 ARG A N 1
ATOM 2982 C CA . ARG A 1 380 ? -6.141 5.396 30.470 1.00 86.81 380 ARG A CA 1
ATOM 2983 C C . ARG A 1 380 ? -7.062 6.245 31.314 1.00 86.81 380 ARG A C 1
ATOM 2985 O O . ARG A 1 380 ? -6.588 7.005 32.167 1.00 86.81 380 ARG A O 1
ATOM 2992 N N . ARG A 1 381 ? -8.367 6.047 31.111 1.00 84.19 381 ARG A N 1
ATOM 2993 C CA . ARG A 1 381 ? -9.410 6.736 31.865 1.00 84.19 381 ARG A CA 1
ATOM 2994 C C . ARG A 1 381 ? -9.186 6.527 33.373 1.00 84.19 381 ARG A C 1
ATOM 2996 O O . ARG A 1 381 ? -8.933 5.395 33.809 1.00 84.19 381 ARG A O 1
ATOM 3003 N N . PRO A 1 382 ? -9.227 7.598 34.178 1.00 79.44 382 PRO A N 1
ATOM 3004 C CA . PRO A 1 382 ? -9.108 7.472 35.621 1.00 79.44 382 PRO A CA 1
ATOM 3005 C C . PRO A 1 382 ? -10.350 6.795 36.219 1.00 79.44 382 PRO A C 1
ATOM 3007 O O . PRO A 1 382 ? -11.434 6.824 35.640 1.00 79.44 382 PRO A O 1
ATOM 3010 N N . THR A 1 383 ? -10.203 6.191 37.401 1.00 74.81 383 THR A N 1
ATOM 3011 C CA . THR A 1 383 ? -11.331 5.583 38.134 1.00 74.81 383 THR A CA 1
ATOM 3012 C C . THR A 1 383 ? -12.254 6.645 38.751 1.00 74.81 383 THR A C 1
ATOM 3014 O O . THR A 1 383 ? -13.406 6.363 39.054 1.00 74.81 383 THR A O 1
ATOM 3017 N N . SER A 1 384 ? -11.755 7.872 38.932 1.00 72.25 384 SER A N 1
ATOM 3018 C CA . SER A 1 384 ? -12.500 9.030 39.434 1.00 72.25 384 SER A CA 1
ATOM 3019 C C . SER A 1 384 ? -12.206 10.254 38.556 1.00 72.25 384 SER A C 1
ATOM 3021 O O . SER A 1 384 ? -11.049 10.420 38.164 1.00 72.25 384 SER A O 1
ATOM 3023 N N . PRO A 1 385 ? -13.195 11.119 38.255 1.00 68.19 385 PRO A N 1
ATOM 3024 C CA . PRO A 1 385 ? -13.008 12.282 37.381 1.00 68.19 385 PRO A CA 1
ATOM 3025 C C . PRO A 1 385 ? -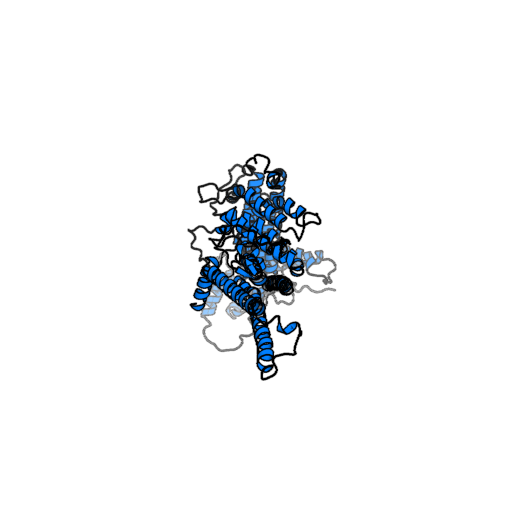11.951 13.282 37.880 1.00 68.19 385 PRO A C 1
ATOM 3027 O O . PRO A 1 385 ? -11.359 13.981 37.065 1.00 68.19 385 PRO A O 1
ATOM 3030 N N . ASP A 1 386 ? -11.670 13.319 39.186 1.00 69.94 386 ASP A N 1
ATOM 3031 C CA . ASP A 1 386 ? -10.693 14.246 39.780 1.00 69.94 386 ASP A CA 1
ATOM 3032 C C . ASP A 1 386 ? -9.232 13.762 39.671 1.00 69.94 386 ASP A C 1
ATOM 3034 O O . ASP A 1 386 ? -8.306 14.457 40.093 1.00 69.94 386 ASP A O 1
ATOM 3038 N N . GLN A 1 387 ? -8.996 12.555 39.144 1.00 77.50 387 GLN A N 1
ATOM 3039 C CA . GLN A 1 387 ? -7.655 11.981 39.019 1.00 77.50 387 GLN A CA 1
ATOM 3040 C C . GLN A 1 387 ? -7.054 12.221 37.627 1.00 77.50 387 GLN A C 1
ATOM 3042 O O . GLN A 1 387 ? -7.773 12.193 36.628 1.00 77.50 387 GLN A O 1
ATOM 3047 N N . PRO A 1 388 ? -5.723 12.391 37.524 1.00 80.50 388 PRO A N 1
ATOM 3048 C CA . PRO A 1 388 ? -5.061 12.458 36.228 1.00 80.50 388 PRO A CA 1
ATOM 3049 C C . PRO A 1 388 ? -5.153 11.115 35.491 1.00 80.50 388 PRO A C 1
ATOM 3051 O O . PRO A 1 388 ? -5.238 10.048 36.110 1.00 80.50 388 PRO A O 1
ATOM 3054 N N . PHE A 1 389 ? -5.069 11.162 34.159 1.00 81.69 389 PHE A N 1
ATOM 3055 C CA . PHE A 1 389 ? -4.956 9.958 33.337 1.00 81.69 389 PHE A CA 1
ATOM 3056 C C . PHE A 1 389 ? -3.772 9.100 33.791 1.00 81.69 389 PHE A C 1
ATOM 3058 O O . PHE A 1 389 ? -2.671 9.594 34.055 1.00 81.69 389 PHE A O 1
ATOM 3065 N N . ARG A 1 390 ? -3.993 7.786 33.846 1.00 82.25 390 ARG A N 1
ATOM 3066 C CA . ARG A 1 390 ? -2.922 6.827 34.133 1.00 82.25 390 ARG A CA 1
ATOM 3067 C C . ARG A 1 390 ? -2.176 6.512 32.840 1.00 82.25 390 ARG A C 1
ATOM 3069 O O . ARG A 1 390 ? -2.802 6.361 31.795 1.00 82.25 390 ARG A O 1
ATOM 3076 N N . LYS A 1 391 ? -0.851 6.370 32.913 1.00 80.38 391 LYS A N 1
ATOM 3077 C CA . LYS A 1 391 ? -0.033 5.914 31.782 1.00 80.38 391 LYS A CA 1
ATOM 3078 C C . LYS A 1 391 ? 0.198 4.407 31.880 1.00 80.38 391 LYS A C 1
ATOM 3080 O O . LYS A 1 391 ? 0.775 3.938 32.859 1.00 80.38 391 LYS A O 1
ATOM 3085 N N . ARG A 1 392 ? -0.238 3.650 30.871 1.00 77.38 392 ARG A N 1
ATOM 3086 C CA . ARG A 1 392 ? 0.120 2.236 30.690 1.00 77.38 392 ARG A CA 1
ATOM 3087 C C . ARG A 1 392 ? 1.370 2.160 29.824 1.00 77.38 392 ARG A C 1
ATOM 3089 O O . ARG A 1 392 ? 1.456 2.828 28.796 1.00 77.38 392 ARG A O 1
ATOM 3096 N N . HIS A 1 393 ? 2.323 1.318 30.210 1.00 78.75 393 HIS A N 1
ATOM 3097 C CA . HIS A 1 393 ? 3.428 1.007 29.318 1.00 78.75 393 HIS A CA 1
ATOM 3098 C C . HIS A 1 393 ? 2.929 0.090 28.193 1.00 78.75 393 HIS A C 1
ATOM 3100 O O . HIS A 1 393 ? 2.623 -1.078 28.426 1.00 78.75 393 HIS A O 1
ATOM 3106 N N . ILE A 1 394 ? 2.809 0.653 26.990 1.00 80.94 394 ILE A N 1
ATOM 3107 C CA . ILE A 1 394 ? 2.542 -0.065 25.743 1.00 80.94 394 ILE A CA 1
ATOM 3108 C C . ILE A 1 394 ? 3.637 0.326 24.754 1.00 80.94 394 ILE A C 1
ATOM 3110 O O . ILE A 1 394 ? 3.928 1.515 24.587 1.00 80.94 394 ILE A O 1
ATOM 3114 N N . LEU A 1 395 ? 4.241 -0.675 24.116 1.00 83.19 395 LEU A N 1
ATOM 3115 C CA . LEU A 1 395 ? 5.148 -0.475 22.997 1.00 83.19 395 LEU A CA 1
ATOM 3116 C C . LEU A 1 395 ? 4.317 -0.465 21.709 1.00 83.19 395 LEU A C 1
ATOM 3118 O O . LEU A 1 395 ? 3.971 -1.521 21.187 1.00 83.19 395 LEU A O 1
ATOM 3122 N N . ALA A 1 396 ? 3.950 0.728 21.245 1.00 88.38 396 ALA A N 1
ATOM 3123 C CA . ALA A 1 396 ? 3.189 0.918 20.015 1.00 88.38 396 ALA A CA 1
ATOM 3124 C C . ALA A 1 396 ? 4.097 1.444 18.895 1.00 88.38 396 ALA A C 1
ATOM 3126 O O . ALA A 1 396 ? 4.731 2.491 19.042 1.00 88.38 396 ALA A O 1
ATOM 3127 N N . ASP A 1 397 ? 4.131 0.741 17.765 1.00 90.56 397 ASP A N 1
ATOM 3128 C CA . ASP A 1 397 ? 4.764 1.199 16.530 1.00 90.56 397 ASP A CA 1
ATOM 3129 C C . ASP A 1 397 ? 3.820 2.158 15.788 1.00 90.56 397 ASP A C 1
ATOM 3131 O O . ASP A 1 397 ? 3.112 1.799 14.847 1.00 90.56 397 ASP A O 1
ATOM 3135 N N . THR A 1 398 ? 3.758 3.404 16.256 1.00 93.50 398 THR A N 1
ATOM 3136 C CA . THR A 1 398 ? 2.878 4.423 15.668 1.00 93.50 398 THR A CA 1
ATOM 3137 C C . THR A 1 398 ? 3.301 4.832 14.258 1.00 93.50 398 THR A C 1
ATOM 3139 O O . THR A 1 398 ? 2.465 5.288 13.481 1.00 93.50 398 THR A O 1
ATOM 3142 N N . ALA A 1 399 ? 4.565 4.624 13.883 1.00 93.88 399 ALA A N 1
ATOM 3143 C CA . ALA A 1 399 ? 5.009 4.848 12.513 1.00 93.88 399 ALA A CA 1
ATOM 3144 C C . ALA A 1 399 ? 4.375 3.836 11.546 1.00 93.88 399 ALA A C 1
ATOM 3146 O O . ALA A 1 399 ? 3.939 4.210 10.455 1.00 93.88 399 ALA A O 1
ATOM 3147 N N . ALA A 1 400 ? 4.255 2.571 11.965 1.00 94.50 400 ALA A N 1
ATOM 3148 C CA . ALA A 1 400 ? 3.511 1.554 11.227 1.00 94.50 400 ALA A CA 1
ATOM 3149 C C . ALA A 1 400 ? 2.024 1.925 11.062 1.00 94.50 400 ALA A C 1
ATOM 3151 O O . ALA A 1 400 ? 1.468 1.710 9.984 1.00 94.50 400 ALA A O 1
ATOM 3152 N N . GLU A 1 401 ? 1.401 2.546 12.072 1.00 95.50 401 GLU A N 1
ATOM 3153 C CA . GLU A 1 401 ? 0.020 3.045 11.964 1.00 95.50 401 GLU A CA 1
ATOM 3154 C C . GLU A 1 401 ? -0.112 4.152 10.916 1.00 95.50 401 GLU A C 1
ATOM 3156 O O . GLU A 1 401 ? -1.024 4.105 10.089 1.00 95.50 401 GLU A O 1
ATOM 3161 N N . LEU A 1 402 ? 0.804 5.126 10.892 1.00 96.69 402 LEU A N 1
ATOM 3162 C CA . LEU A 1 402 ? 0.806 6.165 9.857 1.00 96.69 402 LEU A CA 1
ATOM 3163 C C . LEU A 1 402 ? 0.931 5.551 8.458 1.00 96.69 402 LEU A C 1
ATOM 3165 O O . LEU A 1 402 ? 0.156 5.877 7.557 1.00 96.69 402 LEU A O 1
ATOM 3169 N N . LEU A 1 403 ? 1.883 4.630 8.291 1.00 97.62 403 LEU A N 1
ATOM 3170 C CA . LEU A 1 403 ? 2.114 3.939 7.026 1.00 97.62 403 LEU A CA 1
ATOM 3171 C C . LEU A 1 403 ? 0.886 3.148 6.588 1.00 97.62 403 LEU A C 1
ATOM 3173 O O . LEU A 1 403 ? 0.498 3.237 5.428 1.00 97.62 403 LEU A O 1
ATOM 3177 N N . HIS A 1 404 ? 0.238 2.410 7.490 1.00 97.69 404 HIS A N 1
ATOM 3178 C CA . HIS A 1 404 ? -0.956 1.652 7.138 1.00 97.69 404 HIS A CA 1
ATOM 3179 C C . HIS A 1 404 ? -2.109 2.574 6.733 1.00 97.69 404 HIS A C 1
ATOM 3181 O O . HIS A 1 404 ? -2.698 2.379 5.669 1.00 97.69 404 HIS A O 1
ATOM 3187 N N . ASN A 1 405 ? -2.394 3.609 7.529 1.00 97.25 405 ASN A N 1
ATOM 3188 C CA . ASN A 1 405 ? -3.494 4.534 7.259 1.00 97.25 405 ASN A CA 1
ATOM 3189 C C . ASN A 1 405 ? -3.294 5.346 5.963 1.00 97.25 405 ASN A C 1
ATOM 3191 O O . ASN A 1 405 ? -4.279 5.750 5.346 1.00 97.25 405 ASN A O 1
ATOM 3195 N N . ALA A 1 406 ? -2.052 5.534 5.504 1.00 96.75 406 ALA A N 1
ATOM 3196 C CA . ALA A 1 406 ? -1.738 6.149 4.214 1.00 96.75 406 ALA A CA 1
ATOM 3197 C C . ALA A 1 406 ? -1.734 5.143 3.043 1.00 96.75 406 ALA A C 1
ATOM 3199 O O . ALA A 1 406 ? -2.371 5.369 2.011 1.00 96.75 406 ALA A O 1
ATOM 3200 N N . LEU A 1 407 ? -1.029 4.018 3.188 1.00 98.00 407 LEU A N 1
ATOM 3201 C CA . LEU A 1 407 ? -0.787 3.069 2.098 1.00 98.00 407 LEU A CA 1
ATOM 3202 C C . LEU A 1 407 ? -1.988 2.181 1.800 1.00 98.00 407 LEU A C 1
ATOM 3204 O O . LEU A 1 407 ? -2.215 1.855 0.640 1.00 98.00 407 LEU A O 1
ATOM 3208 N N . TYR A 1 408 ? -2.782 1.802 2.802 1.00 97.69 408 TYR A N 1
ATOM 3209 C CA . TYR A 1 408 ? -3.950 0.951 2.588 1.00 97.69 408 TYR A CA 1
ATOM 3210 C C . TYR A 1 408 ? -4.975 1.569 1.613 1.00 97.69 408 TYR A C 1
ATOM 3212 O O . TYR A 1 408 ? -5.288 0.928 0.604 1.00 97.69 408 TYR A O 1
ATOM 3220 N N . PRO A 1 409 ? -5.479 2.806 1.820 1.00 95.88 409 PRO A N 1
ATOM 3221 C CA . PRO A 1 409 ? -6.398 3.426 0.864 1.00 95.88 409 PRO A CA 1
ATOM 3222 C C . PRO A 1 409 ? -5.738 3.692 -0.496 1.00 95.88 409 PRO A C 1
ATOM 3224 O O . PRO A 1 409 ? -6.379 3.496 -1.530 1.00 95.88 409 PRO A O 1
ATOM 3227 N N . LEU A 1 410 ? -4.455 4.072 -0.513 1.00 97.31 410 LEU A N 1
ATOM 3228 C CA . LEU A 1 410 ? -3.693 4.268 -1.747 1.00 97.31 410 LEU A CA 1
ATOM 3229 C C . LEU A 1 410 ? -3.616 2.977 -2.579 1.00 97.31 410 LEU A C 1
ATOM 3231 O O . LEU A 1 410 ? -3.891 2.994 -3.779 1.00 97.31 410 LEU A O 1
ATOM 3235 N N . ARG A 1 411 ? -3.326 1.845 -1.931 1.00 97.44 411 ARG A N 1
ATOM 3236 C CA . ARG A 1 411 ? -3.304 0.516 -2.547 1.00 97.44 411 ARG A CA 1
ATOM 3237 C C . ARG A 1 411 ? -4.668 0.160 -3.129 1.00 97.44 411 ARG A C 1
ATOM 3239 O O . ARG A 1 411 ? -4.754 -0.223 -4.292 1.00 97.44 411 ARG A O 1
ATOM 3246 N N . LYS A 1 412 ? -5.758 0.354 -2.375 1.00 96.44 412 LYS A N 1
ATOM 3247 C CA . LYS A 1 412 ? -7.121 0.095 -2.879 1.00 96.44 412 LYS A CA 1
ATOM 3248 C C . LYS A 1 412 ? -7.457 0.949 -4.107 1.00 96.44 412 LYS A C 1
ATOM 3250 O O . LYS A 1 412 ? -8.056 0.428 -5.046 1.00 96.44 412 LYS A O 1
ATOM 3255 N N . LYS A 1 413 ? -7.028 2.217 -4.147 1.00 95.44 413 LYS A N 1
ATOM 3256 C CA . LYS A 1 413 ? -7.184 3.081 -5.329 1.00 95.44 413 LYS A CA 1
ATOM 3257 C C . LYS A 1 413 ? -6.428 2.540 -6.549 1.00 95.44 413 LYS A C 1
ATOM 3259 O O . LYS A 1 413 ? -6.979 2.535 -7.652 1.00 95.44 413 LYS A O 1
ATOM 3264 N N . ILE A 1 414 ? -5.185 2.094 -6.362 1.00 97.00 414 ILE A N 1
ATOM 3265 C CA . ILE A 1 414 ? -4.375 1.500 -7.437 1.00 97.00 414 ILE A CA 1
ATOM 3266 C C . ILE A 1 414 ? -5.068 0.250 -7.977 1.00 97.00 414 ILE A C 1
ATOM 3268 O O . ILE A 1 414 ? -5.346 0.183 -9.172 1.00 97.00 414 ILE A O 1
ATOM 3272 N N . HIS A 1 415 ? -5.461 -0.677 -7.099 1.00 96.38 415 HIS A N 1
ATOM 3273 C CA . HIS A 1 415 ? -6.189 -1.895 -7.478 1.00 96.38 415 HIS A CA 1
ATOM 3274 C C . HIS A 1 415 ? -7.470 -1.598 -8.260 1.00 96.38 415 HIS A C 1
ATOM 3276 O O . HIS A 1 415 ? -7.725 -2.233 -9.279 1.00 96.38 415 HIS A O 1
ATOM 3282 N N . ALA A 1 416 ? -8.247 -0.596 -7.841 1.00 94.94 416 ALA A N 1
ATOM 3283 C CA . ALA A 1 416 ? -9.452 -0.180 -8.560 1.00 94.94 416 ALA A CA 1
ATOM 3284 C C . ALA A 1 416 ? -9.160 0.381 -9.967 1.00 94.94 416 ALA A C 1
ATOM 3286 O O . ALA A 1 416 ? -10.024 0.326 -10.840 1.00 94.94 416 ALA A O 1
ATOM 3287 N N . SER A 1 417 ? -7.951 0.903 -10.199 1.00 94.38 417 SER A N 1
ATOM 3288 C CA . SER A 1 417 ? -7.525 1.486 -11.479 1.00 94.38 417 SER A CA 1
ATOM 3289 C C . SER A 1 417 ? -6.912 0.451 -12.434 1.00 94.38 417 SER A C 1
ATOM 3291 O O . SER A 1 417 ? -6.951 0.639 -13.651 1.00 94.38 417 SER A O 1
ATOM 3293 N N . MET A 1 418 ? -6.379 -0.660 -11.909 1.00 95.94 418 MET A N 1
ATOM 3294 C CA . MET A 1 418 ? -5.664 -1.675 -12.696 1.00 95.94 418 MET A CA 1
ATOM 3295 C C . MET A 1 418 ? -6.463 -2.265 -13.871 1.00 95.94 418 MET A C 1
ATOM 3297 O O . MET A 1 418 ? -5.883 -2.368 -14.953 1.00 95.94 418 MET A O 1
ATOM 3301 N N . PRO A 1 419 ? -7.768 -2.595 -13.751 1.00 94.62 419 PRO A N 1
ATOM 3302 C CA . PRO A 1 419 ? -8.536 -3.120 -14.883 1.00 94.62 419 PRO A CA 1
ATOM 3303 C C . PRO A 1 419 ? -8.549 -2.202 -16.115 1.00 94.62 419 PRO A C 1
ATOM 3305 O O . PRO A 1 419 ? -8.615 -2.699 -17.234 1.00 94.62 419 PRO A O 1
ATOM 3308 N N . LEU A 1 420 ? -8.463 -0.880 -15.917 1.00 93.75 420 LEU A N 1
ATOM 3309 C CA . LEU A 1 420 ? -8.417 0.115 -16.996 1.00 93.75 420 LEU A CA 1
ATOM 3310 C C . LEU A 1 420 ? -6.992 0.343 -17.518 1.00 93.75 420 LEU A C 1
ATOM 3312 O O . LEU A 1 420 ? -6.800 0.621 -18.698 1.00 93.75 420 LEU A O 1
ATOM 3316 N N . LEU A 1 421 ? -5.983 0.232 -16.650 1.00 95.25 421 LEU A N 1
ATOM 3317 C CA . LEU A 1 421 ? -4.580 0.397 -17.039 1.00 95.25 421 LEU A CA 1
ATOM 3318 C C . LEU A 1 421 ? -4.098 -0.759 -17.915 1.00 95.25 421 LEU A C 1
ATOM 3320 O O . LEU A 1 421 ? -3.379 -0.536 -18.881 1.00 95.25 421 LEU A O 1
ATOM 3324 N N . VAL A 1 422 ? -4.531 -1.985 -17.619 1.00 94.38 422 VAL A N 1
ATOM 3325 C CA . VAL A 1 422 ? -4.105 -3.188 -18.351 1.00 94.38 422 VAL A CA 1
ATOM 3326 C C . VAL A 1 422 ? -4.481 -3.146 -19.837 1.00 94.38 422 VAL A C 1
ATOM 3328 O O . VAL A 1 422 ? -3.762 -3.711 -20.656 1.00 94.38 422 VAL A O 1
ATOM 3331 N N . SER A 1 423 ? -5.559 -2.451 -20.214 1.00 92.44 423 SER A N 1
ATOM 3332 C CA . SER A 1 423 ? -5.924 -2.263 -21.625 1.00 92.44 423 SER A CA 1
ATOM 3333 C C . SER A 1 423 ? -5.055 -1.247 -22.374 1.00 92.44 423 SER A C 1
ATOM 3335 O O . SER A 1 423 ? -5.096 -1.220 -23.600 1.00 92.44 423 SER A O 1
ATOM 3337 N N . GLU A 1 424 ? -4.269 -0.429 -21.669 1.00 95.38 424 GLU A N 1
ATOM 3338 C CA . GLU A 1 424 ? -3.501 0.686 -22.231 1.00 95.38 424 GLU A CA 1
ATOM 3339 C C . GLU A 1 424 ? -2.005 0.555 -21.875 1.00 95.38 424 GLU A C 1
ATOM 3341 O O . GLU A 1 424 ? -1.550 1.116 -20.873 1.00 95.38 424 GLU A O 1
ATOM 3346 N N . PRO A 1 425 ? -1.195 -0.149 -22.696 1.00 94.06 425 PRO A N 1
ATOM 3347 C CA . PRO A 1 425 ? 0.181 -0.521 -22.345 1.00 94.06 425 PRO A CA 1
ATOM 3348 C C . PRO A 1 425 ? 1.089 0.653 -21.957 1.00 94.06 425 PRO A C 1
ATOM 3350 O O . PRO A 1 425 ? 1.885 0.540 -21.029 1.00 94.06 425 PRO A O 1
ATOM 3353 N N . ALA A 1 426 ? 0.956 1.798 -22.635 1.00 92.94 426 ALA A N 1
ATOM 3354 C CA . ALA A 1 426 ? 1.758 2.985 -22.338 1.00 92.94 426 ALA A CA 1
ATOM 3355 C C . ALA A 1 426 ? 1.409 3.599 -20.969 1.00 92.94 426 ALA A C 1
ATOM 3357 O O . ALA A 1 426 ? 2.302 4.027 -20.237 1.00 92.94 426 ALA A O 1
ATOM 3358 N N . LEU A 1 427 ? 0.121 3.615 -20.603 1.00 95.94 427 LEU A N 1
ATOM 3359 C CA . LEU A 1 427 ? -0.333 4.109 -19.300 1.00 95.94 427 LEU A CA 1
ATOM 3360 C C . LEU A 1 427 ? 0.028 3.141 -18.175 1.00 95.94 427 LEU A C 1
ATOM 3362 O O . LEU A 1 427 ? 0.387 3.588 -17.085 1.00 95.94 427 LEU A O 1
ATOM 3366 N N . LEU A 1 428 ? -0.038 1.834 -18.444 1.00 96.69 428 LEU A N 1
ATOM 3367 C CA . LEU A 1 428 ? 0.405 0.799 -17.516 1.00 96.69 428 LEU A CA 1
ATOM 3368 C C . LEU A 1 428 ? 1.900 0.937 -17.210 1.00 96.69 428 LEU A C 1
ATOM 3370 O O . LEU A 1 428 ? 2.270 1.009 -16.042 1.00 96.69 428 LEU A O 1
ATOM 3374 N N . ALA A 1 429 ? 2.742 1.039 -18.244 1.00 95.38 429 ALA A N 1
ATOM 3375 C CA . ALA A 1 429 ? 4.187 1.195 -18.086 1.00 95.38 429 ALA A CA 1
ATOM 3376 C C . ALA A 1 429 ? 4.547 2.467 -17.302 1.00 95.38 429 ALA A C 1
ATOM 3378 O O . ALA A 1 429 ? 5.321 2.403 -16.346 1.00 95.38 429 ALA A O 1
ATOM 3379 N N . HIS A 1 430 ? 3.931 3.609 -17.644 1.00 96.25 430 HIS A N 1
ATOM 3380 C CA . HIS A 1 430 ? 4.102 4.856 -16.885 1.00 96.25 430 HIS A CA 1
ATOM 3381 C C . HIS A 1 430 ? 3.680 4.686 -15.422 1.00 96.25 430 HIS A C 1
ATOM 3383 O O . HIS A 1 430 ? 4.423 5.062 -14.521 1.00 96.25 430 HIS A O 1
ATOM 3389 N N . SER A 1 431 ? 2.518 4.079 -15.169 1.00 97.69 431 SER A N 1
ATOM 3390 C CA . SER A 1 431 ? 2.014 3.851 -13.809 1.00 97.69 431 SER A CA 1
ATOM 3391 C C . SER A 1 431 ? 2.948 2.985 -12.970 1.00 97.69 431 SER A C 1
ATOM 3393 O O . SER A 1 431 ? 3.259 3.363 -11.844 1.00 97.69 431 SER A O 1
ATOM 3395 N N . ILE A 1 432 ? 3.441 1.871 -13.520 1.00 97.38 432 ILE A N 1
ATOM 3396 C CA . ILE A 1 432 ? 4.380 0.975 -12.830 1.00 97.38 432 ILE A CA 1
ATOM 3397 C C . ILE A 1 432 ? 5.671 1.716 -12.479 1.00 97.38 432 ILE A C 1
ATOM 3399 O O . ILE A 1 432 ? 6.128 1.627 -11.340 1.00 97.38 432 ILE A O 1
ATOM 3403 N N . PHE A 1 433 ? 6.219 2.500 -13.413 1.00 96.31 433 PHE A N 1
ATOM 3404 C CA . PHE A 1 433 ? 7.393 3.326 -13.141 1.00 96.31 433 PHE A CA 1
ATOM 3405 C C . PHE A 1 433 ? 7.133 4.312 -11.993 1.00 96.31 433 PHE A C 1
ATOM 3407 O O . PHE A 1 433 ? 7.925 4.384 -11.058 1.00 96.31 433 PHE A O 1
ATOM 3414 N N . GLN A 1 434 ? 5.989 5.006 -11.997 1.00 97.88 434 GLN A N 1
ATOM 3415 C CA . GLN A 1 434 ? 5.634 5.916 -10.904 1.00 97.88 434 GLN A CA 1
ATOM 3416 C C . GLN A 1 434 ? 5.455 5.191 -9.558 1.00 97.88 434 GLN A C 1
ATOM 3418 O O . GLN A 1 434 ? 5.794 5.759 -8.520 1.00 97.88 434 GLN A O 1
ATOM 3423 N N . TYR A 1 435 ? 4.962 3.947 -9.543 1.00 97.94 435 TYR A N 1
ATOM 3424 C CA . TYR A 1 435 ? 4.877 3.143 -8.316 1.00 97.94 435 TYR A CA 1
ATOM 3425 C C . TYR A 1 435 ? 6.264 2.767 -7.785 1.00 97.94 435 TYR A C 1
ATOM 3427 O O . TYR A 1 435 ? 6.504 2.912 -6.588 1.00 97.94 435 TYR A O 1
ATOM 3435 N N . LEU A 1 436 ? 7.185 2.363 -8.668 1.00 97.12 436 LEU A N 1
ATOM 3436 C CA . LEU A 1 436 ? 8.578 2.067 -8.311 1.00 97.12 436 LEU A CA 1
ATOM 3437 C C . LEU A 1 436 ? 9.283 3.304 -7.740 1.00 97.12 436 LEU A C 1
ATOM 3439 O O . LEU A 1 436 ? 9.922 3.215 -6.692 1.00 97.12 436 LEU A O 1
ATOM 3443 N N . THR A 1 437 ? 9.120 4.465 -8.383 1.00 97.19 437 THR A N 1
ATOM 3444 C CA . THR A 1 437 ? 9.666 5.737 -7.888 1.00 97.19 437 THR A CA 1
ATOM 3445 C C . THR A 1 437 ? 9.088 6.093 -6.521 1.00 97.19 437 THR A C 1
ATOM 3447 O O . THR A 1 437 ? 9.844 6.368 -5.597 1.00 97.19 437 THR A O 1
ATOM 3450 N N . PHE A 1 438 ? 7.766 6.010 -6.343 1.00 98.12 438 PHE A N 1
ATOM 3451 C CA . PHE A 1 438 ? 7.138 6.275 -5.046 1.00 98.12 438 PHE A CA 1
ATOM 3452 C C . PHE A 1 438 ? 7.661 5.346 -3.942 1.00 98.12 438 PHE A C 1
ATOM 3454 O O . PHE A 1 438 ? 7.908 5.797 -2.825 1.00 98.12 438 PHE A O 1
ATOM 3461 N N . ASP A 1 439 ? 7.834 4.055 -4.235 1.00 97.31 439 ASP A N 1
ATOM 3462 C CA . ASP A 1 439 ? 8.347 3.081 -3.272 1.00 97.31 439 ASP A CA 1
ATOM 3463 C C . ASP A 1 439 ? 9.790 3.381 -2.842 1.00 97.31 439 ASP A C 1
ATOM 3465 O O . ASP A 1 439 ? 10.135 3.157 -1.674 1.00 97.31 439 ASP A O 1
ATOM 3469 N N . ALA A 1 440 ? 10.628 3.867 -3.760 1.00 95.94 440 ALA A N 1
ATOM 3470 C CA . ALA A 1 440 ? 11.980 4.323 -3.456 1.00 95.94 440 ALA A CA 1
ATOM 3471 C C . ALA A 1 440 ? 11.946 5.611 -2.616 1.00 95.94 440 ALA A C 1
ATOM 3473 O O . ALA A 1 440 ? 12.484 5.632 -1.505 1.00 95.94 440 ALA A O 1
ATOM 3474 N N . ASP A 1 441 ? 11.215 6.625 -3.084 1.00 97.25 441 ASP A N 1
ATOM 3475 C CA . ASP A 1 441 ? 11.094 7.932 -2.434 1.00 97.25 441 ASP A CA 1
ATOM 3476 C C . ASP A 1 441 ? 10.547 7.811 -1.005 1.00 97.25 441 ASP A C 1
ATOM 3478 O O . ASP A 1 441 ? 11.038 8.466 -0.090 1.00 97.25 441 ASP A O 1
ATOM 3482 N N . LEU A 1 442 ? 9.546 6.952 -0.772 1.00 97.12 442 LEU A N 1
ATOM 3483 C CA . LEU A 1 442 ? 8.970 6.736 0.558 1.00 97.12 442 LEU A CA 1
ATOM 3484 C C . LEU A 1 442 ? 10.001 6.188 1.549 1.00 97.12 442 LEU A C 1
ATOM 3486 O O . LEU A 1 442 ? 10.012 6.591 2.712 1.00 97.12 442 LEU A O 1
ATOM 3490 N N . ARG A 1 443 ? 10.860 5.267 1.105 1.00 94.75 443 ARG A N 1
ATOM 3491 C CA . ARG A 1 443 ? 11.880 4.636 1.956 1.00 94.75 443 ARG A CA 1
ATOM 3492 C C . ARG A 1 443 ? 13.044 5.567 2.247 1.00 94.75 443 ARG A C 1
ATOM 3494 O O . ARG A 1 443 ? 13.573 5.523 3.354 1.00 94.75 443 ARG A O 1
ATOM 3501 N N . GLU A 1 444 ? 13.399 6.415 1.290 1.00 95.44 444 GLU A N 1
ATOM 3502 C CA . GLU A 1 444 ? 14.396 7.466 1.481 1.00 95.44 444 GLU A CA 1
ATOM 3503 C C . GLU A 1 444 ? 13.870 8.568 2.413 1.00 95.44 444 GLU A C 1
ATOM 3505 O O . GLU A 1 444 ? 14.532 8.957 3.374 1.00 95.44 444 GLU A O 1
ATOM 3510 N N . ALA A 1 445 ? 12.645 9.036 2.173 1.00 93.31 445 ALA A N 1
ATOM 3511 C CA . ALA A 1 445 ? 12.039 10.137 2.910 1.00 93.31 445 ALA A CA 1
ATOM 3512 C C . ALA A 1 445 ? 11.564 9.764 4.321 1.00 93.31 445 ALA A C 1
ATOM 3514 O O . ALA A 1 445 ? 11.478 10.636 5.189 1.00 93.31 445 ALA A O 1
ATOM 3515 N N . TYR A 1 446 ? 11.187 8.505 4.550 1.00 94.56 446 TYR A N 1
ATOM 3516 C CA . TYR A 1 446 ? 10.597 8.054 5.806 1.00 94.56 446 TYR A CA 1
ATOM 3517 C C . TYR A 1 446 ? 11.143 6.681 6.202 1.00 94.56 446 TYR A C 1
ATOM 3519 O O . TYR A 1 446 ? 10.539 5.639 5.949 1.00 94.56 446 TYR A O 1
ATOM 3527 N N . HIS A 1 447 ? 12.283 6.693 6.898 1.00 91.88 447 HIS A N 1
ATOM 3528 C CA . HIS A 1 447 ? 13.009 5.496 7.335 1.00 91.88 447 HIS A CA 1
ATOM 3529 C C . HIS A 1 447 ? 12.152 4.412 8.033 1.00 91.88 447 HIS A C 1
ATOM 3531 O O . HIS A 1 447 ? 12.422 3.226 7.822 1.00 91.88 447 HIS A O 1
ATOM 3537 N N . PRO A 1 448 ? 11.094 4.724 8.819 1.00 92.19 448 PRO A N 1
ATOM 3538 C CA . PRO A 1 448 ? 10.221 3.681 9.360 1.00 92.19 448 PRO A CA 1
ATOM 3539 C C . PRO A 1 448 ? 9.564 2.779 8.303 1.00 92.19 448 PRO A C 1
ATOM 3541 O O . PRO A 1 448 ? 9.233 1.639 8.614 1.00 92.19 448 PRO A O 1
ATOM 3544 N N . ALA A 1 449 ? 9.446 3.218 7.044 1.00 92.31 449 ALA A N 1
ATOM 3545 C CA . ALA A 1 449 ? 8.981 2.375 5.941 1.00 92.31 449 ALA A CA 1
ATOM 3546 C C . ALA A 1 449 ? 9.901 1.169 5.661 1.00 92.31 449 ALA A C 1
ATOM 3548 O O . ALA A 1 449 ? 9.445 0.189 5.073 1.00 92.31 449 ALA A O 1
ATOM 3549 N N . LEU A 1 450 ? 11.167 1.217 6.092 1.00 90.81 450 LEU A N 1
ATOM 3550 C CA . LEU A 1 450 ? 12.114 0.099 6.038 1.00 90.81 450 LEU A CA 1
ATOM 3551 C C . LEU A 1 450 ? 12.063 -0.773 7.300 1.00 90.81 450 LEU A C 1
ATOM 3553 O O . LEU A 1 450 ? 12.225 -1.984 7.216 1.00 90.81 450 LEU A O 1
ATOM 3557 N N . MET A 1 451 ? 11.864 -0.159 8.468 1.00 87.38 451 MET A N 1
ATOM 3558 C CA . MET A 1 451 ? 12.042 -0.824 9.769 1.00 87.38 451 MET A CA 1
ATOM 3559 C C . MET A 1 451 ? 10.755 -1.413 10.359 1.00 87.38 451 MET A C 1
ATOM 3561 O O . MET A 1 451 ? 10.832 -2.254 11.256 1.00 87.38 451 MET A O 1
ATOM 3565 N N . ALA A 1 452 ? 9.582 -0.980 9.885 1.00 84.81 452 ALA A N 1
ATOM 3566 C CA . ALA A 1 452 ? 8.293 -1.486 10.352 1.00 84.81 452 ALA A CA 1
ATOM 3567 C C . ALA A 1 452 ? 8.185 -3.017 10.208 1.00 84.81 452 ALA A C 1
ATOM 3569 O O . ALA A 1 452 ? 8.877 -3.630 9.391 1.00 84.81 452 ALA A O 1
ATOM 3570 N N . SER A 1 453 ? 7.301 -3.633 10.997 1.00 81.69 453 SER A N 1
ATOM 3571 C CA . SER A 1 453 ? 7.062 -5.090 10.982 1.00 81.69 453 SER A CA 1
ATOM 3572 C C . SER A 1 453 ? 8.344 -5.909 11.143 1.00 81.69 453 SER A C 1
ATOM 3574 O O . SER A 1 453 ? 8.624 -6.818 10.361 1.00 81.69 453 SER A O 1
ATOM 3576 N N . ASP A 1 454 ? 9.138 -5.532 12.146 1.00 79.81 454 ASP A N 1
ATOM 3577 C CA . ASP A 1 454 ? 10.388 -6.191 12.537 1.00 79.81 454 ASP A CA 1
ATOM 3578 C C . ASP A 1 454 ? 11.403 -6.290 11.385 1.00 79.81 454 ASP A C 1
ATOM 3580 O O . ASP A 1 454 ? 12.028 -7.322 11.153 1.00 79.81 454 ASP A O 1
ATOM 3584 N N . GLY A 1 455 ? 11.554 -5.188 10.641 1.00 81.81 455 GLY A N 1
ATOM 3585 C CA . GLY A 1 455 ? 12.516 -5.066 9.543 1.00 81.81 455 GLY A CA 1
ATOM 3586 C C . GLY A 1 455 ? 12.016 -5.562 8.184 1.00 81.81 455 GLY A C 1
ATOM 3587 O O . GLY A 1 455 ? 12.758 -5.482 7.208 1.00 81.81 455 GLY A O 1
ATOM 3588 N N . ARG A 1 456 ? 10.766 -6.038 8.077 1.00 84.31 456 ARG A N 1
ATOM 3589 C CA . ARG A 1 456 ? 10.142 -6.349 6.774 1.00 84.31 456 ARG A CA 1
ATOM 3590 C C . ARG A 1 456 ? 9.746 -5.103 5.983 1.00 84.31 456 ARG A C 1
ATOM 3592 O O . ARG A 1 456 ? 9.570 -5.181 4.768 1.00 84.31 456 ARG A O 1
ATOM 3599 N N . GLY A 1 457 ? 9.563 -3.979 6.667 1.00 90.94 457 GLY A N 1
ATOM 3600 C CA . GLY A 1 457 ? 9.107 -2.725 6.088 1.00 90.94 457 GLY A CA 1
ATOM 3601 C C . GLY A 1 457 ? 7.630 -2.732 5.683 1.00 90.94 457 GLY A C 1
ATOM 3602 O O . GLY A 1 457 ? 6.914 -3.731 5.791 1.00 90.94 457 GLY A O 1
ATOM 3603 N N . ALA A 1 458 ? 7.171 -1.575 5.212 1.00 95.12 458 ALA A N 1
ATOM 3604 C CA . ALA A 1 458 ? 5.836 -1.402 4.650 1.00 95.12 458 ALA A CA 1
ATOM 3605 C C . ALA A 1 458 ? 5.703 -2.065 3.270 1.00 95.12 458 ALA A C 1
ATOM 3607 O O . ALA A 1 458 ? 6.703 -2.284 2.576 1.00 95.12 458 ALA A O 1
ATOM 3608 N N . VAL A 1 459 ? 4.459 -2.338 2.858 1.00 95.56 459 VAL A N 1
ATOM 3609 C CA . VAL A 1 459 ? 4.146 -2.873 1.523 1.00 95.56 459 VAL A CA 1
ATOM 3610 C C . VAL A 1 459 ? 4.748 -1.985 0.429 1.00 95.56 459 VAL A C 1
ATOM 3612 O O . VAL A 1 459 ? 4.718 -0.757 0.520 1.00 95.56 459 VAL A O 1
ATOM 3615 N N . ARG A 1 460 ? 5.299 -2.623 -0.606 1.00 95.81 460 ARG A N 1
ATOM 3616 C CA . ARG A 1 460 ? 5.718 -1.984 -1.859 1.00 95.81 460 ARG A CA 1
ATOM 3617 C C . ARG A 1 460 ? 4.542 -2.005 -2.822 1.00 95.81 460 ARG A C 1
ATOM 3619 O O . ARG A 1 460 ? 4.026 -3.081 -3.116 1.00 95.81 460 ARG A O 1
ATOM 3626 N N . LEU A 1 461 ? 4.095 -0.840 -3.276 1.00 97.00 461 LEU A N 1
ATOM 3627 C CA . LEU A 1 461 ? 2.957 -0.746 -4.194 1.00 97.00 461 LEU A CA 1
ATOM 3628 C C . LEU A 1 461 ? 3.282 -1.391 -5.544 1.00 97.00 461 LEU A C 1
ATOM 3630 O O . LEU A 1 461 ? 2.424 -2.058 -6.120 1.00 97.00 461 LEU A O 1
ATOM 3634 N N . ALA A 1 462 ? 4.517 -1.228 -6.026 1.00 96.62 462 ALA A N 1
ATOM 3635 C CA . ALA A 1 462 ? 4.965 -1.864 -7.256 1.00 96.62 462 ALA A CA 1
ATOM 3636 C C . ALA A 1 462 ? 4.970 -3.391 -7.117 1.00 96.62 462 ALA A C 1
ATOM 3638 O O . ALA A 1 462 ? 4.381 -4.070 -7.950 1.00 96.62 462 ALA A O 1
ATOM 3639 N N . ASP A 1 463 ? 5.550 -3.937 -6.046 1.00 95.19 463 ASP A N 1
ATOM 3640 C CA . ASP A 1 463 ? 5.606 -5.392 -5.858 1.00 95.19 463 ASP A CA 1
ATOM 3641 C C . ASP A 1 463 ? 4.207 -6.001 -5.656 1.00 95.19 463 ASP A C 1
ATOM 3643 O O . ASP A 1 463 ? 3.944 -7.093 -6.149 1.00 95.19 463 ASP A O 1
ATOM 3647 N N . ASP A 1 464 ? 3.287 -5.298 -4.987 1.00 95.56 464 ASP A N 1
ATOM 3648 C CA . ASP A 1 464 ? 1.890 -5.729 -4.822 1.00 95.56 464 ASP A CA 1
ATOM 3649 C C . ASP A 1 464 ? 1.148 -5.807 -6.171 1.00 95.56 464 ASP A C 1
ATOM 3651 O O . ASP A 1 464 ? 0.431 -6.771 -6.439 1.00 95.56 464 ASP A O 1
ATOM 3655 N N . VAL A 1 465 ? 1.368 -4.835 -7.064 1.00 96.69 465 VAL A N 1
ATOM 3656 C CA . VAL A 1 465 ? 0.810 -4.851 -8.427 1.00 96.69 465 VAL A CA 1
ATOM 3657 C C . VAL A 1 465 ? 1.475 -5.927 -9.287 1.00 96.69 465 VAL A C 1
ATOM 3659 O O . VAL A 1 465 ? 0.793 -6.698 -9.963 1.00 96.69 465 VAL A O 1
ATOM 3662 N N . LEU A 1 466 ? 2.805 -5.998 -9.277 1.00 96.19 466 LEU A N 1
ATOM 3663 C CA . LEU A 1 466 ? 3.575 -6.916 -10.120 1.00 96.19 466 LEU A CA 1
ATOM 3664 C C . LEU A 1 466 ? 3.543 -8.361 -9.605 1.00 96.19 466 LEU A C 1
ATOM 3666 O O . LEU A 1 466 ? 3.849 -9.281 -10.358 1.00 96.19 466 LEU A O 1
ATOM 3670 N N . GLY A 1 467 ? 3.135 -8.580 -8.354 1.00 94.94 467 GLY A N 1
ATOM 3671 C CA . GLY A 1 467 ? 2.832 -9.900 -7.803 1.00 94.94 467 GLY A CA 1
ATOM 3672 C C . GLY A 1 467 ? 1.594 -10.548 -8.430 1.00 94.94 467 GLY A C 1
ATOM 3673 O O . GLY A 1 467 ? 1.394 -11.752 -8.289 1.00 94.94 467 GLY A O 1
ATOM 3674 N N . ASN A 1 468 ? 0.769 -9.783 -9.153 1.00 96.12 468 ASN A N 1
ATOM 3675 C CA . ASN A 1 468 ? -0.285 -10.339 -9.988 1.00 96.12 468 ASN A CA 1
ATOM 3676 C C . ASN A 1 468 ? 0.278 -10.742 -11.360 1.00 96.12 468 ASN A C 1
ATOM 3678 O O . ASN A 1 468 ? 0.486 -9.895 -12.233 1.00 96.12 468 ASN A O 1
ATOM 3682 N N . ASP A 1 469 ? 0.430 -12.051 -11.576 1.00 95.00 469 ASP A N 1
ATOM 3683 C CA . ASP A 1 469 ? 0.960 -12.631 -12.817 1.00 95.00 469 ASP A CA 1
ATOM 3684 C C . ASP A 1 469 ? 0.264 -12.112 -14.080 1.00 95.00 469 ASP A C 1
ATOM 3686 O O . ASP A 1 469 ? 0.895 -11.928 -15.123 1.00 95.00 469 ASP A O 1
ATOM 3690 N N . THR A 1 470 ? -1.046 -11.852 -14.007 1.00 95.44 470 THR A N 1
ATOM 3691 C CA . THR A 1 470 ? -1.807 -11.367 -15.164 1.00 95.44 470 THR A CA 1
ATOM 3692 C C . THR A 1 470 ? -1.419 -9.941 -15.535 1.00 95.44 470 THR A C 1
ATOM 3694 O O . THR A 1 470 ? -1.251 -9.646 -16.717 1.00 95.44 470 THR A O 1
ATOM 3697 N N . TRP A 1 471 ? -1.231 -9.065 -14.548 1.00 96.81 471 TRP A N 1
ATOM 3698 C CA . TRP A 1 471 ? -0.857 -7.670 -14.772 1.00 96.81 471 TRP A CA 1
ATOM 3699 C C . TRP A 1 471 ? 0.603 -7.555 -15.189 1.00 96.81 471 TRP A C 1
ATOM 3701 O O . TRP A 1 471 ? 0.906 -6.849 -16.152 1.00 96.81 471 TRP A O 1
ATOM 3711 N N . PHE A 1 472 ? 1.487 -8.315 -14.535 1.00 97.25 472 PHE A N 1
ATOM 3712 C CA . PHE A 1 472 ? 2.895 -8.387 -14.909 1.00 97.25 472 PHE A CA 1
ATOM 3713 C C . PHE A 1 472 ? 3.069 -8.855 -16.357 1.00 97.25 472 PHE A C 1
ATOM 3715 O O . PHE A 1 472 ? 3.774 -8.213 -17.133 1.00 97.25 472 PHE A O 1
ATOM 3722 N N . LYS A 1 473 ? 2.369 -9.924 -16.758 1.00 96.19 473 LYS A N 1
ATOM 3723 C CA . LYS A 1 473 ? 2.428 -10.434 -18.131 1.00 96.19 473 LYS A CA 1
ATOM 3724 C C . LYS A 1 473 ? 1.982 -9.394 -19.161 1.00 96.19 473 LYS A C 1
ATOM 3726 O O . LYS A 1 473 ? 2.627 -9.257 -20.192 1.00 96.19 473 LYS A O 1
ATOM 3731 N N . GLN A 1 474 ? 0.908 -8.654 -18.888 1.00 96.75 474 GLN A N 1
ATOM 3732 C CA . GLN A 1 474 ? 0.408 -7.624 -19.806 1.00 96.75 474 GLN A CA 1
ATOM 3733 C C . GLN A 1 474 ? 1.392 -6.462 -19.959 1.00 96.75 474 GLN A C 1
ATOM 3735 O O . GLN A 1 474 ? 1.596 -5.970 -21.069 1.00 96.75 474 GLN A O 1
ATOM 3740 N N . TRP A 1 475 ? 2.051 -6.062 -18.870 1.00 97.31 475 TRP A N 1
ATOM 3741 C CA . TRP A 1 475 ? 3.133 -5.084 -18.945 1.00 97.31 475 TRP A CA 1
ATOM 3742 C C . TRP A 1 475 ? 4.319 -5.613 -19.759 1.00 97.31 475 TRP A C 1
ATOM 3744 O O . TRP A 1 475 ? 4.762 -4.940 -20.688 1.00 97.31 475 TRP A O 1
ATOM 3754 N N . LEU A 1 476 ? 4.777 -6.836 -19.479 1.00 97.31 476 LEU A N 1
ATOM 3755 C CA . LEU A 1 476 ? 5.892 -7.473 -20.183 1.00 97.31 476 LEU A CA 1
ATOM 3756 C C . LEU A 1 476 ? 5.623 -7.615 -21.692 1.00 97.31 476 LEU A C 1
ATOM 3758 O O . LEU A 1 476 ? 6.483 -7.289 -22.511 1.00 97.31 476 LEU A O 1
ATOM 3762 N N . ASP A 1 477 ? 4.424 -8.066 -22.068 1.00 96.62 477 ASP A N 1
ATOM 3763 C CA . ASP A 1 477 ? 4.003 -8.183 -23.467 1.00 96.62 477 ASP A CA 1
ATOM 3764 C C . ASP A 1 477 ? 3.917 -6.798 -24.136 1.00 96.62 477 ASP A C 1
ATOM 3766 O O . ASP A 1 477 ? 4.352 -6.631 -25.280 1.00 96.62 477 ASP A O 1
ATOM 3770 N N . GLY A 1 478 ? 3.420 -5.785 -23.418 1.00 95.75 478 GLY A N 1
ATOM 3771 C CA . GLY A 1 478 ? 3.395 -4.395 -23.872 1.00 95.75 478 GLY A CA 1
ATOM 3772 C C . GLY A 1 478 ? 4.790 -3.837 -24.162 1.00 95.75 478 GLY A C 1
ATOM 3773 O O . GLY A 1 478 ? 5.015 -3.276 -25.236 1.00 95.75 478 GLY A O 1
ATOM 3774 N N . GLU A 1 479 ? 5.739 -4.047 -23.248 1.00 96.31 479 GLU A N 1
ATOM 3775 C CA . GLU A 1 479 ? 7.142 -3.637 -23.393 1.00 96.31 479 GLU A CA 1
ATOM 3776 C C . GLU A 1 479 ? 7.837 -4.367 -24.543 1.00 96.31 479 GLU A C 1
ATOM 3778 O O . GLU A 1 479 ? 8.506 -3.743 -25.371 1.00 96.31 479 GLU A O 1
ATOM 3783 N N . ARG A 1 480 ? 7.609 -5.680 -24.669 1.00 96.56 480 ARG A N 1
ATOM 3784 C CA . ARG A 1 480 ? 8.100 -6.473 -25.800 1.00 96.56 480 ARG A CA 1
ATOM 3785 C C . ARG A 1 480 ? 7.624 -5.897 -27.129 1.00 96.56 480 ARG A C 1
ATOM 3787 O O . ARG A 1 480 ? 8.438 -5.656 -28.018 1.00 96.56 480 ARG A O 1
ATOM 3794 N N . VAL A 1 481 ? 6.316 -5.694 -27.280 1.00 96.38 481 VAL A N 1
ATOM 3795 C CA . VAL A 1 481 ? 5.727 -5.188 -28.528 1.00 96.38 481 VAL A CA 1
ATOM 3796 C C . VAL A 1 481 ? 6.215 -3.772 -28.824 1.00 96.38 481 VAL A C 1
ATOM 3798 O O . VAL A 1 481 ? 6.508 -3.458 -29.977 1.00 96.38 481 VAL A O 1
ATOM 3801 N N . PHE A 1 482 ? 6.328 -2.920 -27.804 1.00 94.75 482 PHE A N 1
ATOM 3802 C CA . PHE A 1 482 ? 6.842 -1.562 -27.950 1.00 94.75 482 PHE A CA 1
ATOM 3803 C C . PHE A 1 482 ? 8.294 -1.550 -28.448 1.00 94.75 482 PHE A C 1
ATOM 3805 O O . PHE A 1 482 ? 8.593 -0.895 -29.449 1.00 94.75 482 PHE A O 1
ATOM 3812 N N . ALA A 1 483 ? 9.179 -2.316 -27.804 1.00 95.62 483 ALA A N 1
ATOM 3813 C CA . ALA A 1 483 ? 10.589 -2.387 -28.172 1.00 95.62 483 ALA A CA 1
ATOM 3814 C C . ALA A 1 483 ? 10.794 -3.003 -29.567 1.00 95.62 483 ALA A C 1
ATOM 3816 O O . ALA A 1 483 ? 11.571 -2.475 -30.362 1.00 95.62 483 ALA A O 1
ATOM 3817 N N . GLN A 1 484 ? 10.046 -4.064 -29.899 1.00 95.94 484 GLN A N 1
ATOM 3818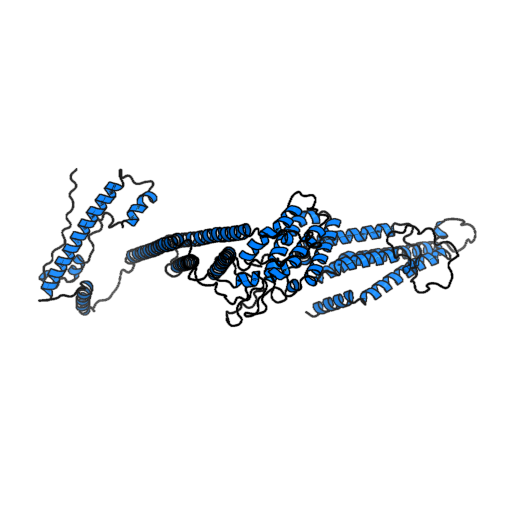 C CA . GLN A 1 484 ? 10.084 -4.698 -31.222 1.00 95.94 484 GLN A CA 1
ATOM 3819 C C . GLN A 1 484 ? 9.656 -3.733 -32.325 1.00 95.94 484 GLN A C 1
ATOM 3821 O O . GLN A 1 484 ? 10.410 -3.525 -33.267 1.00 95.94 484 GLN A O 1
ATOM 3826 N N . ARG A 1 485 ? 8.510 -3.056 -32.170 1.00 95.88 485 ARG A N 1
ATOM 3827 C CA . ARG A 1 485 ? 8.036 -2.069 -33.156 1.00 95.88 485 ARG A CA 1
ATOM 3828 C C . ARG A 1 485 ? 9.035 -0.938 -33.369 1.00 95.88 485 ARG A C 1
ATOM 3830 O O . ARG A 1 485 ? 9.241 -0.508 -34.502 1.00 95.88 485 ARG A O 1
ATOM 3837 N N . ARG A 1 486 ? 9.649 -0.446 -32.287 1.00 93.62 486 ARG A N 1
ATOM 3838 C CA . ARG A 1 486 ? 10.672 0.602 -32.368 1.00 93.62 486 ARG A CA 1
ATOM 3839 C C . ARG A 1 486 ? 11.894 0.116 -33.146 1.00 93.62 486 ARG A C 1
ATOM 3841 O O . ARG A 1 486 ? 12.425 0.864 -33.961 1.00 93.62 486 ARG A O 1
ATOM 3848 N N . PHE A 1 487 ? 12.322 -1.123 -32.924 1.00 94.94 487 PHE A N 1
ATOM 3849 C CA . PHE A 1 487 ? 13.460 -1.688 -33.637 1.00 94.94 487 PHE A CA 1
ATOM 3850 C C . PHE A 1 487 ? 13.147 -2.012 -35.107 1.00 94.94 487 PHE A C 1
ATOM 3852 O O . PHE A 1 487 ? 13.953 -1.701 -35.981 1.00 94.94 487 PHE A O 1
ATOM 3859 N N . ASP A 1 488 ? 11.957 -2.540 -35.400 1.00 94.75 488 ASP A N 1
ATOM 3860 C CA . ASP A 1 488 ? 11.471 -2.788 -36.763 1.00 94.75 488 ASP A CA 1
ATOM 3861 C C . ASP A 1 488 ? 11.495 -1.510 -37.605 1.00 94.75 488 ASP A C 1
ATOM 3863 O O . ASP A 1 488 ? 12.073 -1.492 -38.691 1.00 94.75 488 ASP A O 1
ATOM 3867 N N . ALA A 1 489 ? 10.964 -0.409 -37.063 1.00 93.25 489 ALA A N 1
ATOM 3868 C CA . ALA A 1 489 ? 10.967 0.888 -37.736 1.00 93.25 489 ALA A CA 1
ATOM 3869 C C . ALA A 1 489 ? 12.389 1.366 -38.089 1.00 93.25 489 ALA A C 1
ATOM 3871 O O . ALA A 1 489 ? 12.612 1.958 -39.146 1.00 93.25 489 ALA A O 1
ATOM 3872 N N . VAL A 1 490 ? 13.370 1.078 -37.227 1.00 91.12 490 VAL A N 1
ATOM 3873 C CA . VAL A 1 490 ? 14.780 1.396 -37.485 1.00 91.12 490 VAL A CA 1
ATOM 3874 C C . VAL A 1 490 ? 15.343 0.498 -38.578 1.00 91.12 490 VAL A C 1
ATOM 3876 O O . VAL A 1 490 ? 16.030 0.996 -39.461 1.00 91.12 490 VAL A O 1
ATOM 3879 N N . LEU A 1 491 ? 15.052 -0.804 -38.559 1.00 90.12 491 LEU A N 1
ATOM 3880 C CA . LEU A 1 491 ? 15.544 -1.755 -39.561 1.00 90.12 491 LEU A CA 1
ATOM 3881 C C . LEU A 1 491 ? 14.950 -1.533 -40.959 1.00 90.12 491 LEU A C 1
ATOM 3883 O O . LEU A 1 491 ? 15.606 -1.863 -41.953 1.00 90.12 491 LEU A O 1
ATOM 3887 N N . GLU A 1 492 ? 13.730 -1.004 -41.035 1.00 90.69 492 GLU A N 1
ATOM 3888 C CA . GLU A 1 492 ? 13.048 -0.627 -42.278 1.00 90.69 492 GLU A CA 1
ATOM 3889 C C . GLU A 1 492 ? 13.541 0.714 -42.844 1.00 90.69 492 GLU A C 1
ATOM 3891 O O . GLU A 1 492 ? 13.364 0.985 -44.034 1.00 90.69 492 GLU A O 1
ATOM 3896 N N . SER A 1 493 ? 14.208 1.538 -42.028 1.00 90.56 493 SER A N 1
ATOM 3897 C CA . SER A 1 493 ? 14.762 2.818 -42.468 1.00 90.56 493 SER A CA 1
ATOM 3898 C C . SER A 1 493 ? 15.885 2.634 -43.505 1.00 90.56 493 SER A C 1
ATOM 3900 O O . SER A 1 493 ? 16.783 1.805 -43.316 1.00 90.56 493 SER A O 1
ATOM 3902 N N . PRO A 1 494 ? 15.939 3.456 -44.573 1.00 84.12 494 PRO A N 1
ATOM 3903 C CA . PRO A 1 494 ? 17.027 3.407 -45.554 1.00 84.12 494 PRO A CA 1
ATOM 3904 C C . PRO A 1 494 ? 18.401 3.746 -44.948 1.00 84.12 494 PRO A C 1
ATOM 3906 O O . PRO A 1 494 ? 19.429 3.346 -45.494 1.00 84.12 494 PRO A O 1
ATOM 3909 N N . THR A 1 495 ? 18.434 4.451 -43.813 1.00 86.44 495 THR A N 1
ATOM 3910 C CA . THR A 1 495 ? 19.665 4.853 -43.113 1.00 86.44 495 THR A CA 1
ATOM 3911 C C . THR A 1 495 ? 20.138 3.843 -42.064 1.00 86.44 495 THR A C 1
ATOM 3913 O O . THR A 1 495 ? 21.200 4.038 -41.475 1.00 86.44 495 THR A O 1
ATOM 3916 N N . ALA A 1 496 ? 19.412 2.737 -41.854 1.00 87.06 496 ALA A N 1
ATOM 3917 C CA . ALA A 1 496 ? 19.702 1.738 -40.817 1.00 87.06 496 ALA A CA 1
ATOM 3918 C C . ALA A 1 496 ? 21.149 1.214 -40.852 1.00 87.06 496 ALA A C 1
ATOM 3920 O O . ALA A 1 496 ? 21.772 0.966 -39.820 1.00 87.06 496 ALA A O 1
ATOM 3921 N N . TRP A 1 497 ? 21.696 1.069 -42.059 1.00 87.81 497 TRP A N 1
ATOM 3922 C CA . TRP A 1 497 ? 23.020 0.498 -42.314 1.00 87.81 497 TRP A CA 1
ATOM 3923 C C . TRP A 1 497 ? 24.071 1.562 -42.631 1.00 87.81 497 TRP A C 1
ATOM 3925 O O . TRP A 1 497 ? 25.122 1.242 -43.191 1.00 87.81 497 TRP A O 1
ATOM 3935 N N . THR A 1 498 ? 23.799 2.834 -42.352 1.00 88.25 498 THR A N 1
ATOM 3936 C CA . THR A 1 498 ? 24.790 3.907 -42.486 1.00 88.25 498 THR A CA 1
ATOM 3937 C C . THR A 1 498 ? 25.803 3.805 -41.351 1.00 88.25 498 THR A C 1
ATOM 3939 O O . THR A 1 498 ? 25.432 3.503 -40.218 1.00 88.25 498 THR A O 1
ATOM 3942 N N . LEU A 1 499 ? 27.085 4.002 -41.677 1.00 87.06 499 LEU A N 1
ATOM 3943 C CA . LEU A 1 499 ? 28.156 3.999 -40.683 1.00 87.06 499 LEU A CA 1
ATOM 3944 C C . LEU A 1 499 ? 28.120 5.303 -39.890 1.00 87.06 499 LEU A C 1
ATOM 3946 O O . LEU A 1 499 ? 28.003 6.380 -40.469 1.00 87.06 499 LEU A O 1
ATOM 3950 N N . VAL A 1 500 ? 28.229 5.175 -38.578 1.00 86.00 500 VAL A N 1
ATOM 3951 C CA . VAL A 1 500 ? 28.149 6.248 -37.591 1.00 86.00 500 VAL A CA 1
ATOM 3952 C C . VAL A 1 500 ? 29.216 6.014 -36.527 1.00 86.00 500 VAL A C 1
ATOM 3954 O O . VAL A 1 500 ? 29.610 4.875 -36.271 1.00 86.00 500 VAL A O 1
ATOM 3957 N N . GLN A 1 501 ? 29.686 7.088 -35.901 1.00 83.25 501 GLN A N 1
ATOM 3958 C CA . GLN A 1 501 ? 30.490 6.992 -34.682 1.00 83.25 501 GLN A CA 1
ATOM 3959 C C . GLN A 1 501 ? 29.537 6.899 -33.488 1.00 83.25 501 GLN A C 1
ATOM 3961 O O . GLN A 1 501 ? 28.630 7.727 -33.385 1.00 83.25 501 GLN A O 1
ATOM 3966 N N . ALA A 1 502 ? 29.720 5.912 -32.609 1.00 72.31 502 ALA A N 1
ATOM 3967 C CA . ALA A 1 502 ? 28.802 5.642 -31.497 1.00 72.31 502 ALA A CA 1
ATOM 3968 C C . ALA A 1 502 ? 28.514 6.894 -30.637 1.00 72.31 502 ALA A C 1
ATOM 3970 O O . ALA A 1 502 ? 27.357 7.206 -30.364 1.00 72.31 502 ALA A O 1
ATOM 3971 N N . ASP A 1 503 ? 29.544 7.687 -30.339 1.00 67.62 503 ASP A N 1
ATOM 3972 C CA . ASP A 1 503 ? 29.461 8.876 -29.475 1.00 67.62 503 ASP A CA 1
ATOM 3973 C C . ASP A 1 503 ? 28.683 10.053 -30.093 1.00 67.62 503 ASP A C 1
ATOM 3975 O O . ASP A 1 503 ? 28.327 11.011 -29.406 1.00 67.62 503 ASP A O 1
ATOM 3979 N N . THR A 1 504 ? 28.407 10.009 -31.400 1.00 64.00 504 THR A N 1
ATOM 3980 C CA . THR A 1 504 ? 27.722 11.101 -32.117 1.00 64.00 504 THR A CA 1
ATOM 3981 C C . THR A 1 504 ? 26.194 10.998 -32.091 1.00 64.00 504 THR A C 1
ATOM 3983 O O . THR A 1 504 ? 25.522 11.931 -32.523 1.00 64.00 504 THR A O 1
ATOM 3986 N N . LEU A 1 505 ? 25.631 9.907 -31.555 1.00 61.47 505 LEU A N 1
ATOM 3987 C CA . LEU A 1 505 ? 24.188 9.616 -31.556 1.00 61.47 505 LEU A CA 1
ATOM 3988 C C . LEU A 1 505 ? 23.498 9.833 -30.198 1.00 61.47 505 LEU A C 1
ATOM 3990 O O . LEU A 1 505 ? 22.464 9.233 -29.912 1.00 61.47 505 LEU A O 1
ATOM 3994 N N . THR A 1 506 ? 24.029 10.724 -29.362 1.00 51.88 506 THR A N 1
ATOM 3995 C CA . THR A 1 506 ? 23.568 10.945 -27.978 1.00 51.88 506 THR A CA 1
ATOM 3996 C C . THR A 1 506 ? 22.170 11.569 -27.826 1.00 51.88 506 THR A C 1
ATOM 3998 O O . THR A 1 506 ? 21.715 11.725 -26.699 1.00 51.88 506 THR A O 1
ATOM 4001 N N . ASN A 1 507 ? 21.445 11.883 -28.910 1.00 47.38 507 ASN A N 1
ATOM 4002 C CA . ASN A 1 507 ? 20.088 12.438 -28.846 1.00 47.38 507 ASN A CA 1
ATOM 4003 C C . ASN A 1 507 ? 19.106 11.698 -29.769 1.00 47.38 507 ASN A C 1
ATOM 4005 O O . ASN A 1 507 ? 19.254 11.713 -30.989 1.00 47.38 507 ASN A O 1
ATOM 4009 N N . GLU A 1 508 ? 18.035 11.142 -29.190 1.00 48.12 508 GLU A N 1
ATOM 4010 C CA . GLU A 1 508 ? 16.989 10.362 -29.880 1.00 48.12 508 GLU A CA 1
ATOM 4011 C C . GLU A 1 508 ? 16.126 11.148 -30.903 1.00 48.12 508 GLU A C 1
ATOM 4013 O O . GLU A 1 508 ? 15.111 10.629 -31.351 1.00 48.12 508 GLU A O 1
ATOM 4018 N N . ASN A 1 509 ? 16.470 12.388 -31.283 1.00 40.72 509 ASN A N 1
ATOM 4019 C CA . ASN A 1 509 ? 15.596 13.258 -32.092 1.00 40.72 509 ASN A CA 1
ATOM 4020 C C . ASN A 1 509 ? 16.315 14.233 -33.048 1.00 40.72 509 ASN A C 1
ATOM 4022 O O . ASN A 1 509 ? 15.716 15.239 -33.425 1.00 40.72 509 ASN A O 1
ATOM 4026 N N . ASP A 1 510 ? 17.563 13.991 -33.461 1.00 39.25 510 ASP A N 1
ATOM 4027 C CA . ASP A 1 510 ? 18.205 14.863 -34.459 1.00 39.25 510 ASP A CA 1
ATOM 4028 C C . ASP A 1 510 ? 18.059 14.302 -35.893 1.00 39.25 510 ASP A C 1
ATOM 4030 O O . ASP A 1 510 ? 18.707 13.311 -36.237 1.00 39.25 510 ASP A O 1
ATOM 4034 N N . PRO A 1 511 ? 17.214 14.900 -36.761 1.00 39.53 511 PRO A N 1
ATOM 4035 C CA . PRO A 1 511 ? 17.087 14.509 -38.162 1.00 39.53 511 PRO A CA 1
ATOM 4036 C C . PRO A 1 511 ? 18.250 15.009 -39.039 1.00 39.53 511 PRO A C 1
ATOM 4038 O O . PRO A 1 511 ? 18.208 14.824 -40.254 1.00 39.53 511 PRO A O 1
ATOM 4041 N N . SER A 1 512 ? 19.296 15.633 -38.484 1.00 41.31 512 SER A N 1
ATOM 4042 C CA . SER A 1 512 ? 20.447 16.124 -39.257 1.00 41.31 512 SER A CA 1
ATOM 4043 C C . SER A 1 512 ? 21.472 15.032 -39.618 1.00 41.31 512 SER A C 1
ATOM 4045 O O . SER A 1 512 ? 22.682 15.210 -39.512 1.00 41.31 512 SER A O 1
ATOM 4047 N N . LEU A 1 513 ? 21.002 13.899 -40.147 1.00 46.53 513 LEU A N 1
ATOM 4048 C CA . LEU A 1 513 ? 21.867 12.871 -40.748 1.00 46.53 513 LEU A CA 1
ATOM 4049 C C . LEU A 1 513 ? 22.343 13.219 -42.177 1.00 46.53 513 LEU A C 1
ATOM 4051 O O . LEU A 1 513 ? 23.110 12.459 -42.762 1.00 46.53 513 LEU A O 1
ATOM 4055 N N . ASP A 1 514 ? 21.965 14.382 -42.718 1.00 35.41 514 ASP A N 1
ATOM 4056 C CA . ASP A 1 514 ? 22.315 14.812 -44.085 1.00 35.41 514 ASP A CA 1
ATOM 4057 C C . ASP A 1 514 ? 23.599 15.668 -44.196 1.00 35.41 514 ASP A C 1
ATOM 4059 O O . ASP A 1 514 ? 23.926 16.145 -45.283 1.00 35.41 514 ASP A O 1
ATOM 4063 N N . ALA A 1 515 ? 24.380 15.859 -43.121 1.00 37.84 515 ALA A N 1
ATOM 4064 C CA . ALA A 1 515 ? 25.528 16.785 -43.135 1.00 37.84 515 ALA A CA 1
ATOM 4065 C C . ALA A 1 515 ? 26.902 16.197 -42.741 1.00 37.84 515 ALA A C 1
ATOM 4067 O O . ALA A 1 515 ? 27.807 16.955 -42.399 1.00 37.84 515 ALA A O 1
ATOM 4068 N N . VAL A 1 516 ? 27.123 14.878 -42.839 1.00 42.41 516 VAL A N 1
ATOM 4069 C CA . VAL A 1 516 ? 28.464 14.269 -42.636 1.00 42.41 516 VAL A CA 1
ATOM 4070 C C . VAL A 1 516 ? 28.987 13.617 -43.924 1.00 42.41 516 VAL A C 1
ATOM 4072 O O . VAL A 1 516 ? 29.476 12.494 -43.944 1.00 42.41 516 VAL A O 1
ATOM 4075 N N . ALA A 1 517 ? 28.886 14.344 -45.038 1.00 36.59 517 ALA A N 1
ATOM 4076 C CA . ALA A 1 517 ? 29.561 14.014 -46.298 1.00 36.59 517 ALA A CA 1
ATOM 4077 C C . ALA A 1 517 ? 30.356 15.213 -46.857 1.00 36.59 517 ALA A C 1
ATOM 4079 O O . ALA A 1 517 ? 30.434 15.414 -48.066 1.00 36.59 517 ALA A O 1
ATOM 4080 N N . GLY A 1 518 ? 30.941 16.033 -45.975 1.00 29.86 518 GLY A N 1
ATOM 4081 C CA . GLY A 1 518 ? 31.896 17.087 -46.332 1.00 29.86 518 GLY A CA 1
ATOM 4082 C C . GLY A 1 518 ? 33.295 16.762 -45.792 1.00 29.86 518 GLY A C 1
ATOM 4083 O O . GLY A 1 518 ? 33.408 16.429 -44.611 1.00 29.86 518 GLY A O 1
ATOM 4084 N N . PRO A 1 519 ? 34.373 16.858 -46.594 1.00 38.16 519 PRO A N 1
ATOM 4085 C CA . PRO A 1 519 ? 35.728 16.556 -46.150 1.00 38.16 519 PRO A CA 1
ATOM 4086 C C . PRO A 1 519 ? 36.335 17.777 -45.450 1.00 38.16 519 PRO A C 1
ATOM 4088 O O . PRO A 1 519 ? 37.272 18.376 -45.961 1.00 38.16 519 PRO A O 1
ATOM 4091 N N . THR A 1 520 ? 35.791 18.186 -44.305 1.00 41.97 520 THR A N 1
ATOM 4092 C CA . THR A 1 520 ? 36.409 19.209 -43.444 1.00 41.97 520 THR A CA 1
ATOM 4093 C C . THR A 1 520 ? 35.988 18.997 -41.989 1.00 41.97 520 THR A C 1
ATOM 4095 O O . THR A 1 520 ? 35.070 19.653 -41.501 1.00 41.97 520 THR A O 1
ATOM 4098 N N . ARG A 1 521 ? 36.649 18.075 -41.285 1.00 40.31 521 ARG A N 1
ATOM 4099 C CA . ARG A 1 521 ? 36.769 18.127 -39.821 1.00 40.31 521 ARG A CA 1
ATOM 4100 C C . ARG A 1 521 ? 38.225 17.864 -39.466 1.00 40.31 521 ARG A C 1
ATOM 4102 O O . ARG A 1 521 ? 38.847 16.969 -40.034 1.00 40.31 521 ARG A O 1
ATOM 4109 N N . ASP A 1 522 ? 38.745 18.720 -38.599 1.00 33.66 522 ASP A N 1
ATOM 4110 C CA . ASP A 1 522 ? 40.110 18.714 -38.096 1.00 33.66 522 ASP A CA 1
ATOM 4111 C C . ASP A 1 522 ? 40.502 17.323 -37.581 1.00 33.66 522 ASP A C 1
ATOM 4113 O O . ASP A 1 522 ? 39.779 16.707 -36.799 1.00 33.66 522 ASP A O 1
ATOM 4117 N N . ALA A 1 523 ? 41.647 16.825 -38.043 1.00 42.59 523 ALA A N 1
ATOM 4118 C CA . ALA A 1 523 ? 42.102 15.446 -37.869 1.00 42.59 523 ALA A CA 1
ATOM 4119 C C . ALA A 1 523 ? 42.573 15.080 -36.443 1.00 42.59 523 ALA A C 1
ATOM 4121 O O . ALA A 1 523 ? 43.072 13.977 -36.253 1.00 42.59 523 ALA A O 1
ATOM 4122 N N . ASP A 1 524 ? 42.400 15.963 -35.453 1.00 39.31 524 ASP A N 1
ATOM 4123 C CA . ASP A 1 524 ? 42.984 15.817 -34.108 1.00 39.31 524 ASP A CA 1
ATOM 4124 C C . ASP A 1 524 ? 41.958 15.836 -32.953 1.00 39.31 524 ASP A C 1
ATOM 4126 O O . ASP A 1 524 ? 42.341 15.920 -31.786 1.00 39.31 524 ASP A O 1
ATOM 4130 N N . ALA A 1 525 ? 40.652 15.725 -33.226 1.00 42.50 525 ALA A N 1
ATOM 4131 C CA . ALA A 1 525 ? 39.628 15.646 -32.177 1.00 42.50 525 ALA A CA 1
ATOM 4132 C C . ALA A 1 525 ? 38.810 14.340 -32.247 1.00 42.50 525 ALA A C 1
ATOM 4134 O O . ALA A 1 525 ? 37.993 14.163 -33.146 1.00 42.50 525 ALA A O 1
ATOM 4135 N N . ALA A 1 526 ? 39.013 13.491 -31.229 1.00 45.19 526 ALA A N 1
ATOM 4136 C CA . ALA A 1 526 ? 38.289 12.260 -30.865 1.00 45.19 526 ALA A CA 1
ATOM 4137 C C . ALA A 1 526 ? 38.526 11.014 -31.751 1.00 45.19 526 ALA A C 1
ATOM 4139 O O . ALA A 1 526 ? 37.770 10.713 -32.670 1.00 45.19 526 ALA A O 1
ATOM 4140 N N . VAL A 1 527 ? 39.566 10.244 -31.404 1.00 48.22 527 VAL A N 1
ATOM 4141 C CA . VAL A 1 527 ? 39.936 8.951 -32.021 1.00 48.22 527 VAL A CA 1
ATOM 4142 C C . VAL A 1 527 ? 39.368 7.738 -31.244 1.00 48.22 527 VAL A C 1
ATOM 4144 O O . VAL A 1 527 ? 39.562 6.607 -31.669 1.00 48.22 527 VAL A O 1
ATOM 4147 N N . ASP A 1 528 ? 38.621 7.939 -30.151 1.00 56.47 528 ASP A N 1
ATOM 4148 C CA . ASP A 1 528 ? 38.197 6.847 -29.244 1.00 56.47 528 ASP A CA 1
ATOM 4149 C C . ASP A 1 528 ? 36.797 6.249 -29.510 1.00 56.47 528 ASP A C 1
ATOM 4151 O O . ASP A 1 528 ? 36.430 5.253 -28.892 1.00 56.47 528 ASP A O 1
ATOM 4155 N N . ALA A 1 529 ? 36.004 6.801 -30.436 1.00 65.12 529 ALA A N 1
ATOM 4156 C CA . ALA A 1 529 ? 34.632 6.336 -30.665 1.00 65.12 529 ALA A CA 1
ATOM 4157 C C . ALA A 1 529 ? 34.568 5.143 -31.637 1.00 65.12 529 ALA A C 1
ATOM 4159 O O . ALA A 1 529 ? 35.001 5.235 -32.793 1.00 65.12 529 ALA A O 1
ATOM 4160 N N . LEU A 1 530 ? 33.942 4.038 -31.216 1.00 79.12 530 LEU A N 1
ATOM 4161 C CA . LEU A 1 530 ? 33.706 2.872 -32.076 1.00 79.12 530 LEU A CA 1
ATOM 4162 C C . LEU A 1 530 ? 32.826 3.246 -33.278 1.00 79.12 530 LEU A C 1
ATOM 4164 O O . LEU A 1 530 ? 31.759 3.849 -33.140 1.00 79.12 530 LEU A O 1
ATOM 4168 N N . THR A 1 531 ? 33.260 2.860 -34.479 1.00 86.12 531 THR A N 1
ATOM 4169 C CA . THR A 1 531 ? 32.465 3.028 -35.703 1.00 86.12 531 THR A CA 1
ATOM 4170 C C . THR A 1 531 ? 31.544 1.826 -35.882 1.00 86.12 531 THR A C 1
ATOM 4172 O O . THR A 1 531 ? 32.009 0.694 -35.960 1.00 86.12 531 THR A O 1
ATOM 4175 N N . THR A 1 532 ? 30.239 2.064 -35.988 1.00 91.56 532 THR A N 1
ATOM 4176 C CA . THR A 1 532 ? 29.216 1.016 -36.121 1.00 91.56 532 THR A CA 1
ATOM 4177 C C . THR A 1 532 ? 28.101 1.455 -37.072 1.00 91.56 532 THR A C 1
ATOM 4179 O O . THR A 1 532 ? 28.224 2.483 -37.735 1.00 91.56 532 THR A O 1
ATOM 4182 N N . THR A 1 533 ? 27.024 0.679 -37.209 1.00 91.19 533 THR A N 1
ATOM 4183 C CA . THR A 1 533 ? 25.833 1.104 -37.959 1.00 91.19 533 THR A CA 1
ATOM 4184 C C . THR A 1 533 ? 24.791 1.756 -37.056 1.00 91.19 533 THR A C 1
ATOM 4186 O O . THR A 1 533 ? 24.690 1.435 -35.871 1.00 91.19 533 THR A O 1
ATOM 4189 N N . LEU A 1 534 ? 23.961 2.633 -37.631 1.00 89.44 534 LEU A N 1
ATOM 4190 C CA . LEU A 1 534 ? 22.841 3.257 -36.916 1.00 89.44 534 LEU A CA 1
ATOM 4191 C C . LEU A 1 534 ? 21.917 2.208 -36.274 1.00 89.44 534 LEU A C 1
ATOM 4193 O O . LEU A 1 534 ? 21.483 2.388 -35.139 1.00 89.44 534 LEU A O 1
ATOM 4197 N N . SER A 1 535 ? 21.651 1.095 -36.963 1.00 91.88 535 SER A N 1
ATOM 4198 C CA . SER A 1 535 ? 20.816 0.007 -36.438 1.00 91.88 535 SER A CA 1
ATOM 4199 C C . SER A 1 535 ? 21.414 -0.672 -35.202 1.00 91.88 535 SER A C 1
ATOM 4201 O O . SER A 1 535 ? 20.685 -0.912 -34.243 1.00 91.88 535 SER A O 1
ATOM 4203 N N . ALA A 1 536 ? 22.728 -0.915 -35.187 1.00 93.00 536 ALA A N 1
ATOM 4204 C CA . ALA A 1 536 ? 23.427 -1.502 -34.047 1.00 93.00 536 ALA A CA 1
ATOM 4205 C C . ALA A 1 536 ? 23.449 -0.551 -32.841 1.00 93.00 536 ALA A C 1
ATOM 4207 O O . ALA A 1 536 ? 23.125 -0.965 -31.733 1.00 93.00 536 ALA A O 1
ATOM 4208 N N . CYS A 1 537 ? 23.748 0.733 -33.065 1.00 91.56 537 CYS A N 1
ATOM 4209 C CA . CYS A 1 537 ? 23.701 1.756 -32.016 1.00 91.56 537 CYS A CA 1
ATOM 4210 C C . CYS A 1 537 ? 22.278 1.950 -31.462 1.00 91.56 537 CYS A C 1
ATOM 4212 O O . CYS A 1 537 ? 22.061 2.037 -30.256 1.00 91.56 537 CYS A O 1
ATOM 4214 N N . THR A 1 538 ? 21.267 1.946 -32.329 1.00 91.06 538 THR A N 1
ATOM 4215 C CA . THR A 1 538 ? 19.880 2.075 -31.868 1.00 91.06 538 THR A CA 1
ATOM 4216 C C . THR A 1 538 ? 19.423 0.840 -31.092 1.00 91.06 538 THR A C 1
ATOM 4218 O O . THR A 1 538 ? 18.697 0.982 -30.113 1.00 91.06 538 THR A O 1
ATOM 4221 N N . LEU A 1 539 ? 19.856 -0.365 -31.486 1.00 94.88 539 LEU A N 1
ATOM 4222 C CA . LEU A 1 539 ? 19.579 -1.594 -30.739 1.00 94.88 539 LEU A CA 1
ATOM 4223 C C . LEU A 1 539 ? 20.131 -1.511 -29.315 1.00 94.88 539 LEU A C 1
ATOM 4225 O O . LEU A 1 539 ? 19.398 -1.803 -28.374 1.00 94.88 539 LEU A O 1
ATOM 4229 N N . THR A 1 540 ? 21.384 -1.084 -29.144 1.00 94.19 540 THR A N 1
ATOM 4230 C CA . THR A 1 540 ? 21.986 -0.932 -27.812 1.00 94.19 540 THR A CA 1
ATOM 4231 C C . THR A 1 540 ? 21.255 0.125 -26.986 1.00 94.19 540 THR A C 1
ATOM 4233 O O . THR A 1 540 ? 20.993 -0.112 -25.812 1.00 94.19 540 THR A O 1
ATOM 4236 N N . ASN A 1 541 ? 20.800 1.223 -27.597 1.00 92.44 541 ASN A N 1
ATOM 4237 C CA . ASN A 1 541 ? 19.991 2.233 -26.902 1.00 92.44 541 ASN A CA 1
ATOM 4238 C C . ASN A 1 541 ? 18.617 1.689 -26.472 1.00 92.44 541 ASN A C 1
ATOM 4240 O O . ASN A 1 541 ? 18.179 1.930 -25.349 1.00 92.44 541 ASN A O 1
ATOM 4244 N N . ILE A 1 542 ? 17.940 0.915 -27.332 1.00 94.62 542 ILE A N 1
ATOM 4245 C CA . ILE A 1 542 ? 16.672 0.254 -26.980 1.00 94.62 542 ILE A CA 1
ATOM 4246 C C . ILE A 1 542 ? 16.895 -0.722 -25.826 1.00 94.62 542 ILE A C 1
ATOM 4248 O O . ILE A 1 542 ? 16.123 -0.725 -24.873 1.00 94.62 542 ILE A O 1
ATOM 4252 N N . LEU A 1 543 ? 17.940 -1.545 -25.901 1.00 95.56 543 LEU A N 1
ATOM 4253 C CA . LEU A 1 543 ? 18.259 -2.515 -24.862 1.00 95.56 543 LEU A CA 1
ATOM 4254 C C . LEU A 1 543 ? 18.585 -1.829 -23.524 1.00 95.56 543 LEU A C 1
ATOM 4256 O O . LEU A 1 543 ? 18.069 -2.280 -22.505 1.00 95.56 543 LEU A O 1
ATOM 4260 N N . ALA A 1 544 ? 19.336 -0.722 -23.532 1.00 94.00 544 ALA A N 1
ATOM 4261 C CA . ALA A 1 544 ? 19.602 0.094 -22.345 1.00 94.00 544 ALA A CA 1
ATOM 4262 C C . ALA A 1 544 ? 18.305 0.671 -21.754 1.00 94.00 544 ALA A C 1
ATOM 4264 O O . ALA A 1 544 ? 18.037 0.500 -20.568 1.00 94.00 544 ALA A O 1
ATOM 4265 N N . GLY A 1 545 ? 17.437 1.245 -22.593 1.00 93.81 545 GLY A N 1
ATOM 4266 C CA . GLY A 1 545 ? 16.135 1.759 -22.160 1.00 93.81 545 GLY A CA 1
ATOM 4267 C C . GLY A 1 545 ? 15.153 0.677 -21.692 1.00 93.81 545 GLY A C 1
ATOM 4268 O O . GLY A 1 545 ? 14.204 0.983 -20.975 1.00 93.81 545 GLY A O 1
ATOM 4269 N N . VAL A 1 546 ? 15.340 -0.590 -22.081 1.00 95.25 546 VAL A N 1
ATOM 4270 C CA . VAL A 1 546 ? 14.621 -1.730 -21.486 1.00 95.25 546 VAL A CA 1
ATOM 4271 C C . VAL A 1 546 ? 15.238 -2.087 -20.132 1.00 95.25 546 VAL A C 1
ATOM 4273 O O . VAL A 1 546 ? 14.486 -2.277 -19.179 1.00 95.25 546 VAL A O 1
ATOM 4276 N N . THR A 1 547 ? 16.572 -2.120 -20.020 1.00 95.25 547 THR A N 1
ATOM 4277 C CA . THR A 1 547 ? 17.292 -2.355 -18.753 1.00 95.25 547 THR A CA 1
ATOM 4278 C C . THR A 1 547 ? 16.860 -1.379 -17.666 1.00 95.25 547 THR A C 1
ATOM 4280 O O . THR A 1 547 ? 16.489 -1.815 -16.579 1.00 95.25 547 THR A O 1
ATOM 4283 N N . GLU A 1 548 ? 16.784 -0.084 -17.976 1.00 93.44 548 GLU A N 1
ATOM 4284 C CA . GLU A 1 548 ? 16.337 0.947 -17.029 1.00 93.44 548 GLU A CA 1
ATOM 4285 C C . GLU A 1 548 ? 14.930 0.691 -16.461 1.00 93.44 548 GLU A C 1
ATOM 4287 O O . GLU A 1 548 ? 14.643 1.072 -15.327 1.00 93.44 548 GLU A O 1
ATOM 4292 N N . ARG A 1 549 ? 14.042 0.019 -17.211 1.00 92.19 549 ARG A N 1
ATOM 4293 C CA . ARG A 1 549 ? 12.664 -0.252 -16.761 1.00 92.19 549 ARG A CA 1
ATOM 4294 C C . ARG A 1 549 ? 12.571 -1.388 -15.760 1.00 92.19 549 ARG A C 1
ATOM 4296 O O . ARG A 1 549 ? 11.738 -1.319 -14.859 1.00 92.19 549 ARG A O 1
ATOM 4303 N N . TYR A 1 550 ? 13.367 -2.444 -15.935 1.00 94.56 550 TYR A N 1
ATOM 4304 C CA . TYR A 1 550 ? 13.288 -3.628 -15.075 1.00 94.56 550 TYR A CA 1
ATOM 4305 C C . TYR A 1 550 ? 14.373 -3.670 -13.996 1.00 94.56 550 TYR A C 1
ATOM 4307 O O . TYR A 1 550 ? 14.228 -4.420 -13.033 1.00 94.56 550 TYR A O 1
ATOM 4315 N N . GLN A 1 551 ? 15.434 -2.866 -14.111 1.00 94.50 551 GLN A N 1
ATOM 4316 C CA . GLN A 1 551 ? 16.478 -2.751 -13.091 1.00 94.50 551 GLN A CA 1
ATOM 4317 C C . GLN A 1 551 ? 15.932 -2.434 -11.682 1.00 94.50 551 GLN A C 1
ATOM 4319 O O . GLN A 1 551 ? 16.416 -3.046 -10.731 1.00 94.50 551 GLN A O 1
ATOM 4324 N N . PRO A 1 552 ? 14.916 -1.561 -11.500 1.00 94.44 552 PRO A N 1
ATOM 4325 C CA . PRO A 1 552 ? 14.377 -1.260 -10.170 1.00 94.44 552 PRO A CA 1
ATOM 4326 C C . PRO A 1 552 ? 13.510 -2.372 -9.555 1.00 94.44 552 PRO A C 1
ATOM 4328 O O . PRO A 1 552 ? 13.064 -2.231 -8.418 1.00 94.44 552 PRO A O 1
ATOM 4331 N N . LEU A 1 553 ? 13.208 -3.448 -10.292 1.00 94.25 553 LEU A N 1
ATOM 4332 C CA . LEU A 1 553 ? 12.384 -4.548 -9.784 1.0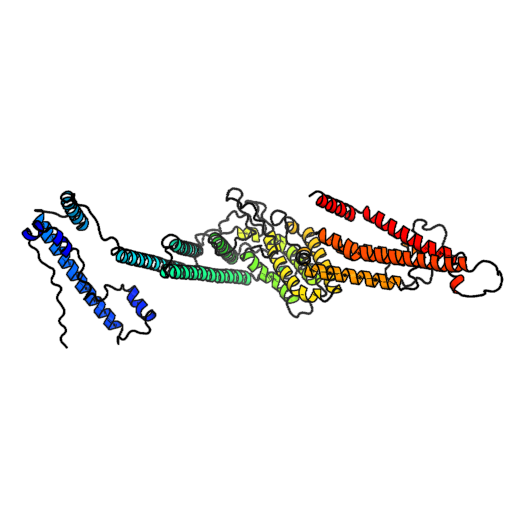0 94.25 553 LEU A CA 1
ATOM 4333 C C . LEU A 1 553 ? 13.134 -5.335 -8.708 1.00 94.25 553 LEU A C 1
ATOM 4335 O O . LEU A 1 553 ? 14.321 -5.597 -8.853 1.00 94.25 553 LEU A O 1
ATOM 4339 N N . HIS A 1 554 ? 12.435 -5.789 -7.669 1.00 89.88 554 HIS A N 1
ATOM 4340 C CA . HIS A 1 554 ? 13.047 -6.594 -6.601 1.00 89.88 554 HIS A CA 1
ATOM 4341 C C . HIS A 1 554 ? 13.032 -8.098 -6.901 1.00 89.88 554 HIS A C 1
ATOM 4343 O O . HIS A 1 554 ? 13.860 -8.849 -6.390 1.00 89.88 554 HIS A O 1
ATOM 4349 N N . SER A 1 555 ? 12.074 -8.561 -7.709 1.00 93.62 555 SER A N 1
ATOM 4350 C CA . SER A 1 555 ? 11.938 -9.979 -8.037 1.00 93.62 555 SER A CA 1
ATOM 4351 C C . SER A 1 555 ? 12.904 -10.374 -9.148 1.00 93.62 555 SER A C 1
ATOM 4353 O O . SER A 1 555 ? 12.739 -9.965 -10.299 1.00 93.62 555 SER A O 1
ATOM 4355 N N . LEU A 1 556 ? 13.867 -11.240 -8.819 1.00 93.69 556 LEU A N 1
ATOM 4356 C CA . LEU A 1 556 ? 14.808 -11.799 -9.792 1.00 93.69 556 LEU A CA 1
ATOM 4357 C C . LEU A 1 556 ? 14.082 -12.485 -10.957 1.00 93.69 556 LEU A C 1
ATOM 4359 O O . LEU A 1 556 ? 14.441 -12.289 -12.113 1.00 93.69 556 LEU A O 1
ATOM 4363 N N . ALA A 1 557 ? 13.014 -13.238 -10.675 1.00 94.06 557 ALA A N 1
ATOM 4364 C CA . ALA A 1 557 ? 12.233 -13.910 -11.712 1.00 94.06 557 ALA A CA 1
ATOM 4365 C C . ALA A 1 557 ? 11.631 -12.912 -12.718 1.00 94.06 557 ALA A C 1
ATOM 4367 O O . ALA A 1 557 ? 11.640 -13.162 -13.924 1.00 94.06 557 ALA A O 1
ATOM 4368 N N . GLN A 1 558 ? 11.152 -11.760 -12.234 1.00 95.25 558 GLN A N 1
ATOM 4369 C CA . GLN A 1 558 ? 10.620 -10.700 -13.091 1.00 95.25 558 GLN A CA 1
ATOM 4370 C C . GLN A 1 558 ? 11.732 -10.020 -13.898 1.00 95.25 558 GLN A C 1
ATOM 4372 O O . GLN A 1 558 ? 11.560 -9.814 -15.098 1.00 95.25 558 GLN A O 1
ATOM 4377 N N . GLN A 1 559 ? 12.887 -9.734 -13.286 1.00 96.19 559 GLN A N 1
ATOM 4378 C CA . GLN A 1 559 ? 14.052 -9.196 -13.998 1.00 96.19 559 GLN A CA 1
ATOM 4379 C C . GLN A 1 559 ? 14.508 -10.142 -15.125 1.00 96.19 559 GLN A C 1
ATOM 4381 O O . GLN A 1 559 ? 14.654 -9.723 -16.274 1.00 96.19 559 GLN A O 1
ATOM 4386 N N . CYS A 1 560 ? 14.651 -11.441 -14.838 1.00 95.62 560 CYS A N 1
ATOM 4387 C CA . CYS A 1 560 ? 15.011 -12.447 -15.840 1.00 95.62 560 CYS A CA 1
ATOM 4388 C C . CYS A 1 560 ? 13.971 -12.545 -16.965 1.00 95.62 560 CYS A C 1
ATOM 4390 O O . CYS A 1 560 ? 14.337 -12.735 -18.126 1.00 95.62 560 CYS A O 1
ATOM 4392 N N . ALA A 1 561 ? 12.680 -12.386 -16.657 1.00 96.69 561 ALA A N 1
ATOM 4393 C CA . ALA A 1 561 ? 11.626 -12.410 -17.665 1.00 96.69 561 ALA A CA 1
ATOM 4394 C C . ALA A 1 561 ? 11.811 -11.307 -18.724 1.00 96.69 561 ALA A C 1
ATOM 4396 O O . ALA A 1 561 ? 11.599 -11.574 -19.907 1.00 96.69 561 ALA A O 1
ATOM 4397 N N . PHE A 1 562 ? 12.278 -10.110 -18.352 1.00 97.38 562 PHE A N 1
ATOM 4398 C CA . PHE A 1 562 ? 12.605 -9.053 -19.318 1.00 97.38 562 PHE A CA 1
ATOM 4399 C C . PHE A 1 562 ? 13.782 -9.425 -20.221 1.00 97.38 562 PHE A C 1
ATOM 4401 O O . PHE A 1 562 ? 13.694 -9.281 -21.445 1.00 97.38 562 PHE A O 1
ATOM 4408 N N . VAL A 1 563 ? 14.855 -9.967 -19.647 1.00 95.75 563 VAL A N 1
ATOM 4409 C CA . VAL A 1 563 ? 16.021 -10.423 -20.420 1.00 95.75 563 VAL A CA 1
ATOM 4410 C C . VAL A 1 563 ? 15.602 -11.497 -21.436 1.00 95.75 563 VAL A C 1
ATOM 4412 O O . VAL A 1 563 ? 15.940 -11.425 -22.620 1.00 95.75 563 VAL A O 1
ATOM 4415 N N . ILE A 1 564 ? 14.794 -12.470 -21.003 1.00 96.44 564 ILE A N 1
ATOM 4416 C CA . ILE A 1 564 ? 14.380 -13.622 -21.817 1.00 96.44 564 ILE A CA 1
ATOM 4417 C C . ILE A 1 564 ? 13.327 -13.248 -22.866 1.00 96.44 564 ILE A C 1
ATOM 4419 O O . ILE A 1 564 ? 13.414 -13.707 -24.007 1.00 96.44 564 ILE A O 1
ATOM 4423 N N . HIS A 1 565 ? 12.312 -12.467 -22.494 1.00 96.94 565 HIS A N 1
ATOM 4424 C CA . HIS A 1 565 ? 11.132 -12.236 -23.331 1.00 96.94 565 HIS A CA 1
ATOM 4425 C C . HIS A 1 565 ? 11.148 -10.904 -24.085 1.00 96.94 565 HIS A C 1
ATOM 4427 O O . HIS A 1 565 ? 10.394 -10.776 -25.051 1.00 96.94 565 HIS A O 1
ATOM 4433 N N . VAL A 1 566 ? 12.004 -9.949 -23.705 1.00 96.62 566 VAL A N 1
ATOM 4434 C CA . VAL A 1 566 ? 12.133 -8.644 -24.378 1.00 96.62 566 VAL A CA 1
ATOM 4435 C C . VAL A 1 566 ? 13.494 -8.509 -25.060 1.00 96.62 566 VAL A C 1
ATOM 4437 O O . VAL A 1 566 ? 13.546 -8.397 -26.284 1.00 96.62 566 VAL A O 1
ATOM 4440 N N . GLN A 1 567 ? 14.600 -8.576 -24.310 1.00 96.06 567 GLN A N 1
ATOM 4441 C CA . GLN A 1 567 ? 15.940 -8.290 -24.847 1.00 96.06 567 GLN A CA 1
ATOM 4442 C C . GLN A 1 567 ? 16.450 -9.373 -25.807 1.00 96.06 567 GLN A C 1
ATOM 4444 O O . GLN A 1 567 ? 16.884 -9.067 -26.919 1.00 96.06 567 GLN A O 1
ATOM 4449 N N . ARG A 1 568 ? 16.355 -10.654 -25.424 1.00 96.19 568 ARG A N 1
ATOM 4450 C CA . ARG A 1 568 ? 16.816 -11.773 -26.261 1.00 96.19 568 ARG A CA 1
ATOM 4451 C C . ARG A 1 568 ? 16.138 -11.812 -27.641 1.00 96.19 568 ARG A C 1
ATOM 4453 O O . ARG A 1 568 ? 16.860 -11.977 -28.622 1.00 96.19 568 ARG A O 1
ATOM 4460 N N . PRO A 1 569 ? 14.808 -11.631 -27.782 1.00 96.50 569 PRO A N 1
ATOM 4461 C CA . PRO A 1 569 ? 14.175 -11.550 -29.096 1.00 96.50 569 PRO A CA 1
ATOM 4462 C C . PRO A 1 569 ? 14.724 -10.443 -29.999 1.00 96.50 569 PRO A C 1
ATOM 4464 O O . PRO A 1 569 ? 14.845 -10.674 -31.198 1.00 96.50 569 PRO A O 1
ATOM 4467 N N . LEU A 1 570 ? 15.077 -9.274 -29.450 1.00 96.50 570 LEU A N 1
ATOM 4468 C CA . LEU A 1 570 ? 15.670 -8.178 -30.227 1.00 96.50 570 LEU A CA 1
ATOM 4469 C C . LEU A 1 570 ? 17.067 -8.554 -30.741 1.00 96.50 570 LEU A C 1
ATOM 4471 O O . LEU A 1 570 ? 17.373 -8.347 -31.915 1.00 96.50 570 LEU A O 1
ATOM 4475 N N . LEU A 1 571 ? 17.886 -9.179 -29.889 1.00 96.56 571 LEU A N 1
ATOM 4476 C CA . LEU A 1 571 ? 19.208 -9.684 -30.271 1.00 96.56 571 LEU A CA 1
ATOM 4477 C C . LEU A 1 571 ? 19.108 -10.777 -31.343 1.00 96.56 571 LEU A C 1
ATOM 4479 O O . LEU A 1 571 ? 19.782 -10.690 -32.365 1.00 96.56 571 LEU A O 1
ATOM 4483 N N . SER A 1 572 ? 18.218 -11.759 -31.167 1.00 96.00 572 SER A N 1
ATOM 4484 C CA . SER A 1 572 ? 17.981 -12.808 -32.169 1.00 96.00 572 SER A CA 1
ATOM 4485 C C . SER A 1 572 ? 17.441 -12.244 -33.484 1.00 96.00 572 SER A C 1
ATOM 4487 O O . SER A 1 572 ? 17.800 -12.715 -34.561 1.00 96.00 572 SER A O 1
ATOM 4489 N N . GLN A 1 573 ? 16.591 -11.216 -33.431 1.00 94.94 573 GLN A N 1
ATOM 4490 C CA . GLN A 1 573 ? 16.119 -10.532 -34.631 1.00 94.94 573 GLN A CA 1
ATOM 4491 C C . GLN A 1 573 ? 17.271 -9.855 -35.382 1.00 94.94 573 GLN A C 1
ATOM 4493 O O . GLN A 1 573 ? 17.342 -9.948 -36.612 1.00 94.94 573 GLN A O 1
ATOM 4498 N N . PHE A 1 574 ? 18.179 -9.200 -34.657 1.00 95.62 574 PHE A N 1
ATOM 4499 C CA . PHE A 1 574 ? 19.347 -8.567 -35.256 1.00 95.62 574 PHE A CA 1
ATOM 4500 C C . PHE A 1 574 ? 20.332 -9.590 -35.824 1.00 95.62 574 PHE A C 1
ATOM 4502 O O . PHE A 1 574 ? 20.778 -9.428 -36.957 1.00 95.62 574 PHE A O 1
ATOM 4509 N N . GLU A 1 575 ? 20.591 -10.682 -35.103 1.00 95.50 575 GLU A N 1
ATOM 4510 C CA . GLU A 1 575 ? 21.397 -11.816 -35.567 1.00 95.50 575 GLU A CA 1
ATOM 4511 C C . GLU A 1 575 ? 20.861 -12.363 -36.895 1.00 95.50 575 GLU A C 1
ATOM 4513 O O . GLU A 1 575 ? 21.578 -12.375 -37.894 1.00 95.50 575 GLU A O 1
ATOM 4518 N N . VAL A 1 576 ? 19.569 -12.713 -36.956 1.00 94.50 576 VAL A N 1
ATOM 4519 C CA . VAL A 1 576 ? 18.925 -13.198 -38.188 1.00 94.50 576 VAL A CA 1
ATOM 4520 C C . VAL A 1 576 ? 19.062 -12.180 -39.319 1.00 94.50 576 VAL A C 1
ATOM 4522 O O . VAL A 1 576 ? 19.228 -12.554 -40.484 1.00 94.50 576 VAL A O 1
ATOM 4525 N N . ARG A 1 577 ? 18.991 -10.880 -39.012 1.00 92.00 577 ARG A N 1
ATOM 4526 C CA . ARG A 1 577 ? 19.157 -9.831 -40.019 1.00 92.00 577 ARG A CA 1
ATOM 4527 C C . ARG A 1 577 ? 20.593 -9.762 -40.534 1.00 92.00 577 ARG A C 1
ATOM 4529 O O . ARG A 1 577 ? 20.758 -9.670 -41.750 1.00 92.00 577 ARG A O 1
ATOM 4536 N N . LEU A 1 578 ? 21.591 -9.844 -39.657 1.00 91.75 578 LEU A N 1
ATOM 4537 C CA . LEU A 1 578 ? 23.009 -9.883 -40.018 1.00 91.75 578 LEU A CA 1
ATOM 4538 C C . LEU A 1 578 ? 23.340 -11.128 -40.848 1.00 91.75 578 LEU A C 1
ATOM 4540 O O . LEU A 1 578 ? 23.952 -10.996 -41.907 1.00 91.75 578 LEU A O 1
ATOM 4544 N N . SER A 1 579 ? 22.860 -12.309 -40.449 1.00 92.50 579 SER A N 1
ATOM 4545 C CA . SER A 1 579 ? 23.034 -13.545 -41.223 1.00 92.50 579 SER A CA 1
ATOM 4546 C C . SER A 1 579 ? 22.425 -13.416 -42.615 1.00 92.50 579 SER A C 1
ATOM 4548 O O . SER A 1 579 ? 23.113 -13.637 -43.602 1.00 92.50 579 SER A O 1
ATOM 4550 N N . ARG A 1 580 ? 21.184 -12.920 -42.732 1.00 89.62 580 ARG A N 1
ATOM 4551 C CA . ARG A 1 580 ? 20.550 -12.685 -44.043 1.00 89.62 580 ARG A CA 1
ATOM 4552 C C . ARG A 1 580 ? 21.313 -11.683 -44.909 1.00 89.62 580 ARG A C 1
ATOM 4554 O O . ARG A 1 580 ? 21.295 -11.804 -46.131 1.00 89.62 580 ARG A O 1
ATOM 4561 N N . HIS A 1 581 ? 21.936 -10.669 -44.307 1.00 85.31 581 HIS A N 1
ATOM 4562 C CA . HIS A 1 581 ? 22.797 -9.725 -45.030 1.00 85.31 581 HIS A CA 1
ATOM 4563 C C . HIS A 1 581 ? 24.039 -10.422 -45.588 1.00 85.31 581 HIS A C 1
ATOM 4565 O O . HIS A 1 581 ? 24.386 -10.200 -46.748 1.00 85.31 581 HIS A O 1
ATOM 4571 N N . MET A 1 582 ? 24.666 -11.291 -44.796 1.00 87.31 582 MET A N 1
ATOM 4572 C CA . MET A 1 582 ? 25.824 -12.082 -45.215 1.00 87.31 582 MET A CA 1
ATOM 4573 C C . MET A 1 582 ? 25.457 -13.128 -46.276 1.00 87.31 582 MET A C 1
ATOM 4575 O O . MET A 1 582 ? 26.117 -13.189 -47.312 1.00 87.31 582 MET A O 1
ATOM 4579 N N . ASP A 1 583 ? 24.357 -13.858 -46.095 1.00 87.50 583 ASP A N 1
ATOM 4580 C CA . ASP A 1 583 ? 23.856 -14.852 -47.052 1.00 87.50 583 ASP A CA 1
ATOM 4581 C C . ASP A 1 583 ? 23.499 -14.209 -48.397 1.00 87.50 583 ASP A C 1
ATOM 4583 O O . ASP A 1 583 ? 23.791 -14.757 -49.458 1.00 87.50 583 ASP A O 1
ATOM 4587 N N . ALA A 1 584 ? 22.891 -13.016 -48.383 1.00 84.88 584 ALA A N 1
ATOM 4588 C CA . ALA A 1 584 ? 22.599 -12.273 -49.606 1.00 84.88 584 ALA A CA 1
ATOM 4589 C C . ALA A 1 584 ? 23.891 -11.896 -50.348 1.00 84.88 584 ALA A C 1
ATOM 4591 O O . ALA A 1 584 ? 23.959 -12.017 -51.572 1.00 84.88 584 ALA A O 1
ATOM 4592 N N . MET A 1 585 ? 24.931 -11.480 -49.6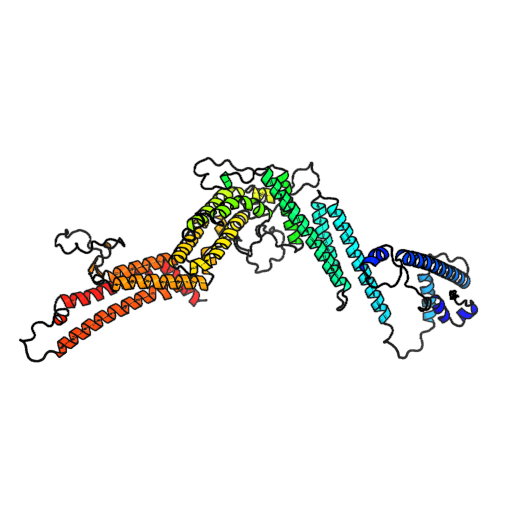21 1.00 81.00 585 MET A N 1
ATOM 4593 C CA . MET A 1 585 ? 26.248 -11.209 -50.201 1.00 81.00 585 MET A CA 1
ATOM 4594 C C . MET A 1 585 ? 26.894 -12.477 -50.775 1.00 81.00 585 MET A C 1
ATOM 4596 O O . MET A 1 585 ? 27.453 -12.435 -51.874 1.00 81.00 585 MET A O 1
ATOM 4600 N N . GLU A 1 586 ? 26.789 -13.616 -50.092 1.00 84.06 586 GLU A N 1
ATOM 4601 C CA . GLU A 1 586 ? 27.298 -14.903 -50.579 1.00 84.06 586 GLU A CA 1
ATOM 4602 C C . GLU A 1 586 ? 26.530 -15.395 -51.818 1.00 84.06 586 GLU A C 1
ATOM 4604 O O . GLU A 1 586 ? 27.123 -15.805 -52.819 1.00 84.06 586 GLU A O 1
ATOM 4609 N N . ALA A 1 587 ? 25.202 -15.281 -51.821 1.00 82.44 587 ALA A N 1
ATOM 4610 C CA . ALA A 1 587 ? 24.366 -15.623 -52.965 1.00 82.44 587 ALA A CA 1
ATOM 4611 C C . ALA A 1 587 ? 24.705 -14.752 -54.185 1.00 82.44 587 ALA A C 1
ATOM 4613 O O . ALA A 1 587 ? 24.920 -15.269 -55.282 1.00 82.44 587 ALA A O 1
ATOM 4614 N N . MET A 1 588 ? 24.828 -13.434 -54.004 1.00 74.50 588 MET A N 1
ATOM 4615 C CA . MET A 1 588 ? 25.175 -12.541 -55.108 1.00 74.50 588 MET A CA 1
ATOM 4616 C C . MET A 1 588 ? 26.619 -12.743 -55.602 1.00 74.50 588 MET A C 1
ATOM 4618 O O . MET A 1 588 ? 26.873 -12.677 -56.806 1.00 74.50 588 MET A O 1
ATOM 4622 N N . SER A 1 589 ? 27.569 -13.041 -54.710 1.00 74.69 589 SER A N 1
ATOM 4623 C CA . SER A 1 589 ? 28.965 -13.316 -55.090 1.00 74.69 589 SER A CA 1
ATOM 4624 C C . SER A 1 589 ? 29.166 -14.702 -55.721 1.00 74.69 589 SER A C 1
ATOM 4626 O O . SER A 1 589 ? 30.017 -14.854 -56.599 1.00 74.69 589 SER A O 1
ATOM 4628 N N . SER A 1 590 ? 28.358 -15.703 -55.361 1.00 71.88 590 SER A N 1
ATOM 4629 C CA . SER A 1 590 ? 28.387 -17.044 -55.968 1.00 71.88 590 SER A CA 1
ATOM 4630 C C . SER A 1 590 ? 27.699 -17.109 -57.338 1.00 71.88 590 SER A C 1
ATOM 4632 O O . SER A 1 590 ? 28.175 -17.814 -58.230 1.00 71.88 590 SER A O 1
ATOM 4634 N N . ILE A 1 591 ? 26.631 -16.330 -57.560 1.00 63.19 591 ILE A N 1
ATOM 4635 C CA . ILE A 1 591 ? 26.078 -16.091 -58.907 1.00 63.19 591 ILE A CA 1
ATOM 4636 C C . ILE A 1 591 ? 27.155 -15.460 -59.795 1.00 63.19 591 ILE A C 1
ATOM 4638 O O . ILE A 1 591 ? 27.332 -15.862 -60.945 1.00 63.19 591 ILE A O 1
ATOM 4642 N N . PHE A 1 592 ? 27.925 -14.526 -59.236 1.00 57.88 592 PHE A N 1
ATOM 4643 C CA . PHE A 1 592 ? 29.029 -13.895 -59.938 1.00 57.88 592 PHE A CA 1
ATOM 4644 C C . PHE A 1 592 ? 30.174 -14.874 -60.272 1.00 57.88 592 PHE A C 1
ATOM 4646 O O . PHE A 1 592 ? 30.654 -14.879 -61.405 1.00 57.88 592 PHE A O 1
ATOM 4653 N N . SER A 1 593 ? 30.589 -15.737 -59.337 1.00 64.62 593 SER A N 1
ATOM 4654 C CA . SER A 1 593 ? 31.675 -16.702 -59.580 1.00 64.62 593 SER A CA 1
ATOM 4655 C C . SER A 1 593 ? 31.296 -17.810 -60.570 1.00 64.62 593 SER A C 1
ATOM 4657 O O . SER A 1 593 ? 32.154 -18.270 -61.320 1.00 64.62 593 SER A O 1
ATOM 4659 N N . ARG A 1 594 ? 30.015 -18.202 -60.638 1.00 66.31 594 ARG A N 1
ATOM 4660 C CA . ARG A 1 594 ? 29.505 -19.156 -61.644 1.00 66.31 594 ARG A CA 1
ATOM 4661 C C . ARG A 1 594 ? 29.311 -18.545 -63.033 1.00 66.31 594 ARG A C 1
ATOM 4663 O O . ARG A 1 594 ? 29.276 -19.289 -64.007 1.00 66.31 594 ARG A O 1
ATOM 4670 N N . ALA A 1 595 ? 29.208 -17.222 -63.142 1.00 58.81 595 ALA A N 1
ATOM 4671 C CA . ALA A 1 595 ? 29.053 -16.516 -64.415 1.00 58.81 595 ALA A CA 1
ATOM 4672 C C . ALA A 1 595 ? 30.368 -16.363 -65.215 1.00 58.81 595 ALA A C 1
ATOM 4674 O O . ALA A 1 595 ? 30.377 -15.699 -66.249 1.00 58.81 595 ALA A O 1
ATOM 4675 N N . ILE A 1 596 ? 31.482 -16.963 -64.768 1.00 53.78 596 ILE A N 1
ATOM 4676 C CA . ILE A 1 596 ? 32.775 -16.943 -65.473 1.00 53.78 596 ILE A CA 1
ATOM 4677 C C . ILE A 1 596 ? 33.310 -18.380 -65.545 1.00 53.78 596 ILE A C 1
ATOM 4679 O O . ILE A 1 596 ? 33.708 -18.938 -64.522 1.00 53.78 596 ILE A O 1
ATOM 4683 N N . PRO A 1 597 ? 33.304 -19.001 -66.741 1.00 47.53 597 PRO A N 1
ATOM 4684 C CA . PRO A 1 597 ? 34.488 -18.918 -67.607 1.00 47.53 597 PRO A CA 1
ATOM 4685 C C . PRO A 1 597 ? 34.174 -18.567 -69.076 1.00 47.53 597 PRO A C 1
ATOM 4687 O O . PRO A 1 597 ? 33.468 -19.311 -69.749 1.00 47.53 597 PRO A O 1
ATOM 4690 N N . GLY A 1 598 ? 34.800 -17.503 -69.609 1.00 50.75 598 GLY A N 1
ATOM 4691 C CA . GLY A 1 598 ? 35.160 -17.465 -71.038 1.00 50.75 598 GLY A CA 1
ATOM 4692 C C . GLY A 1 598 ? 34.825 -16.242 -71.899 1.00 50.75 598 GLY A C 1
ATOM 4693 O O . GLY A 1 598 ? 35.320 -16.209 -73.018 1.00 50.75 598 GLY A O 1
ATOM 4694 N N . GLU A 1 599 ? 34.076 -15.229 -71.450 1.00 44.19 599 GLU A N 1
ATOM 4695 C CA . GLU A 1 599 ? 33.735 -14.089 -72.329 1.00 44.19 599 GLU A CA 1
ATOM 4696 C C . GLU A 1 599 ? 33.871 -12.740 -71.604 1.00 44.19 599 GLU A C 1
ATOM 4698 O O . GLU A 1 599 ? 32.943 -12.176 -71.027 1.00 44.19 599 GLU A O 1
ATOM 4703 N N . ILE A 1 600 ? 35.105 -12.235 -71.586 1.00 50.00 600 ILE A N 1
ATOM 4704 C CA . ILE A 1 600 ? 35.453 -10.903 -71.094 1.00 50.00 600 ILE A CA 1
ATOM 4705 C C . ILE A 1 600 ? 35.060 -9.912 -72.192 1.00 50.00 600 ILE A C 1
ATOM 4707 O O . ILE A 1 600 ? 35.811 -9.740 -73.147 1.00 50.00 600 ILE A O 1
ATOM 4711 N N . GLY A 1 601 ? 33.901 -9.259 -72.088 1.00 49.53 601 GLY A N 1
ATOM 4712 C CA . GLY A 1 601 ? 33.694 -8.050 -72.893 1.00 49.53 601 GLY A CA 1
ATOM 4713 C C . GLY A 1 601 ? 32.283 -7.534 -73.137 1.00 49.53 601 GLY A C 1
ATOM 4714 O O . GLY A 1 601 ? 32.180 -6.435 -73.668 1.00 49.53 601 GLY A O 1
ATOM 4715 N N . SER A 1 602 ? 31.199 -8.238 -72.793 1.00 45.19 602 SER A N 1
ATOM 4716 C CA . SER A 1 602 ? 29.860 -7.738 -73.162 1.00 45.19 602 SER A CA 1
ATOM 4717 C C . SER A 1 602 ? 28.756 -8.093 -72.166 1.00 45.19 602 SER A C 1
ATOM 4719 O O . SER A 1 602 ? 27.790 -8.771 -72.488 1.00 45.19 602 SER A O 1
ATOM 4721 N N . LEU A 1 603 ? 28.901 -7.616 -70.930 1.00 45.94 603 LEU A N 1
ATOM 4722 C CA . LEU A 1 603 ? 27.797 -7.497 -69.973 1.00 45.94 603 LEU A CA 1
ATOM 4723 C C . LEU A 1 603 ? 27.941 -6.159 -69.247 1.00 45.94 603 LEU A C 1
ATOM 4725 O O . LEU A 1 603 ? 28.211 -6.094 -68.046 1.00 45.94 603 LEU A O 1
ATOM 4729 N N . ASP A 1 604 ? 27.804 -5.080 -70.013 1.00 44.19 604 ASP A N 1
ATOM 4730 C CA . ASP A 1 604 ? 27.493 -3.781 -69.437 1.00 44.19 604 ASP A CA 1
ATOM 4731 C C . ASP A 1 604 ? 26.129 -3.864 -68.734 1.00 44.19 604 ASP A C 1
ATOM 4733 O O . ASP A 1 604 ? 25.121 -4.260 -69.316 1.00 44.19 604 ASP A O 1
ATOM 4737 N N . ALA A 1 605 ? 26.131 -3.453 -67.467 1.00 50.50 605 ALA A N 1
ATOM 4738 C CA . ALA A 1 605 ? 24.982 -2.927 -66.739 1.00 50.50 605 ALA A CA 1
ATOM 4739 C C . ALA A 1 605 ? 23.785 -3.864 -66.473 1.00 50.50 605 ALA A C 1
ATOM 4741 O O . ALA A 1 605 ? 22.649 -3.574 -66.842 1.00 50.50 605 ALA A O 1
ATOM 4742 N N . SER A 1 606 ? 23.978 -4.876 -65.625 1.00 50.94 606 SER A N 1
ATOM 4743 C CA . SER A 1 606 ? 22.949 -5.152 -64.611 1.00 50.94 606 SER A CA 1
ATOM 4744 C C . SER A 1 606 ? 23.388 -4.508 -63.293 1.00 50.94 606 SER A C 1
ATOM 4746 O O . SER A 1 606 ? 24.337 -4.985 -62.668 1.00 50.94 606 SER A O 1
ATOM 4748 N N . SER A 1 607 ? 22.706 -3.431 -62.882 1.00 53.62 607 SER A N 1
ATOM 4749 C CA . SER A 1 607 ? 22.944 -2.627 -61.662 1.00 53.62 607 SER A CA 1
ATOM 4750 C C . SER A 1 607 ? 23.259 -3.453 -60.400 1.00 53.62 607 SER A C 1
ATOM 4752 O O . SER A 1 607 ? 24.007 -3.016 -59.530 1.00 53.62 607 SER A O 1
ATOM 4754 N N . ASN A 1 608 ? 22.748 -4.682 -60.320 1.00 51.62 608 ASN A N 1
ATOM 4755 C CA . ASN A 1 608 ? 22.892 -5.572 -59.168 1.00 51.62 608 ASN A CA 1
ATOM 4756 C C . ASN A 1 608 ? 24.322 -6.126 -58.977 1.00 51.62 608 ASN A C 1
ATOM 4758 O O . ASN A 1 608 ? 24.682 -6.514 -57.871 1.00 51.62 608 ASN A O 1
ATOM 4762 N N . ASN A 1 609 ? 25.162 -6.143 -60.020 1.00 55.56 609 ASN A N 1
ATOM 4763 C CA . ASN A 1 609 ? 26.527 -6.689 -59.938 1.00 55.56 609 ASN A CA 1
ATOM 4764 C C . ASN A 1 609 ? 27.562 -5.671 -59.419 1.00 55.56 609 ASN A C 1
ATOM 4766 O O . ASN A 1 609 ? 28.636 -6.062 -58.960 1.00 55.56 609 ASN A O 1
ATOM 4770 N N . GLU A 1 610 ? 27.264 -4.370 -59.481 1.00 59.25 610 GLU A N 1
ATOM 4771 C CA . GLU A 1 610 ? 28.153 -3.307 -58.985 1.00 59.25 610 GLU A CA 1
ATOM 4772 C C . GLU A 1 610 ? 28.082 -3.165 -57.457 1.00 59.25 610 GLU A C 1
ATOM 4774 O O . GLU A 1 610 ? 29.048 -2.793 -56.798 1.00 59.25 610 GLU A O 1
ATOM 4779 N N . GLU A 1 611 ? 26.942 -3.532 -56.881 1.00 61.03 611 GLU A N 1
ATOM 4780 C CA . GLU A 1 611 ? 26.676 -3.504 -55.447 1.00 61.03 611 GLU A CA 1
ATOM 4781 C C . GLU A 1 611 ? 27.496 -4.517 -54.621 1.00 61.03 611 GLU A C 1
ATOM 4783 O O . GLU A 1 611 ? 27.620 -4.382 -53.403 1.00 61.03 611 GLU A O 1
ATOM 4788 N N . VAL A 1 612 ? 28.064 -5.526 -55.285 1.00 64.31 612 VAL A N 1
ATOM 4789 C CA . VAL A 1 612 ? 28.758 -6.672 -54.666 1.00 64.31 612 VAL A CA 1
ATOM 4790 C C . VAL A 1 612 ? 30.252 -6.671 -55.016 1.00 64.31 612 VAL A C 1
ATOM 4792 O O . VAL A 1 612 ? 31.041 -7.394 -54.411 1.00 64.31 612 VAL A O 1
ATOM 4795 N N . ARG A 1 613 ? 30.677 -5.824 -55.963 1.00 66.25 613 ARG A N 1
ATOM 4796 C CA . ARG A 1 613 ? 32.070 -5.701 -56.416 1.00 66.25 613 ARG A CA 1
ATOM 4797 C C . ARG A 1 613 ? 32.791 -4.518 -55.758 1.00 66.25 613 ARG A C 1
ATOM 4799 O O . ARG A 1 613 ? 32.191 -3.504 -55.407 1.00 66.25 613 ARG A O 1
ATOM 4806 N N . GLY A 1 614 ? 34.115 -4.636 -55.646 1.00 72.56 614 GLY A N 1
ATOM 4807 C CA . GLY A 1 614 ? 35.001 -3.547 -55.227 1.00 72.56 614 GLY A CA 1
ATOM 4808 C C . GLY A 1 614 ? 34.743 -3.046 -53.802 1.00 72.56 614 GLY A C 1
ATOM 4809 O O . GLY A 1 614 ? 34.390 -3.813 -52.907 1.00 72.56 614 GLY A O 1
ATOM 4810 N N . THR A 1 615 ? 34.925 -1.743 -53.590 1.00 78.50 615 THR A N 1
ATOM 4811 C CA . THR A 1 615 ? 34.783 -1.099 -52.274 1.00 78.50 615 THR A CA 1
ATOM 4812 C C . THR A 1 615 ? 33.374 -1.239 -51.698 1.00 78.50 615 THR A C 1
ATOM 4814 O O . THR A 1 615 ? 33.241 -1.461 -50.502 1.00 78.50 615 THR A O 1
ATOM 4817 N N . LYS A 1 616 ? 32.324 -1.214 -52.533 1.00 75.50 616 LYS A N 1
ATOM 4818 C CA . LYS A 1 616 ? 30.916 -1.325 -52.105 1.00 75.50 616 LYS A CA 1
ATOM 4819 C C . LYS A 1 616 ? 30.601 -2.673 -51.441 1.00 75.50 616 LYS A C 1
ATOM 4821 O O . LYS A 1 616 ? 29.968 -2.698 -50.385 1.00 75.50 616 LYS A O 1
ATOM 4826 N N . GLY A 1 617 ? 31.083 -3.778 -52.018 1.00 78.50 617 GLY A N 1
ATOM 4827 C CA . GLY A 1 617 ? 30.910 -5.117 -51.445 1.00 78.50 617 GLY A CA 1
ATOM 4828 C C . GLY A 1 617 ? 31.660 -5.292 -50.119 1.00 78.50 617 GLY A C 1
ATOM 4829 O O . GLY A 1 617 ? 31.093 -5.791 -49.148 1.00 78.50 617 GLY A O 1
ATOM 4830 N N . ILE A 1 618 ? 32.899 -4.791 -50.047 1.00 82.56 618 ILE A N 1
ATOM 4831 C CA . ILE A 1 618 ? 33.702 -4.789 -48.813 1.00 82.56 618 ILE A CA 1
ATOM 4832 C C . ILE A 1 618 ? 33.018 -3.951 -47.727 1.00 82.56 618 ILE A C 1
ATOM 4834 O O . ILE A 1 618 ? 32.881 -4.414 -46.600 1.00 82.56 618 ILE A O 1
ATOM 4838 N N . THR A 1 619 ? 32.514 -2.759 -48.062 1.00 84.12 619 THR A N 1
ATOM 4839 C CA . THR A 1 619 ? 31.790 -1.897 -47.119 1.00 84.12 619 THR A CA 1
ATOM 4840 C C . THR A 1 619 ? 30.552 -2.584 -46.537 1.00 84.12 619 THR A C 1
ATOM 4842 O O . THR A 1 619 ? 30.251 -2.379 -45.366 1.00 84.12 619 THR A O 1
ATOM 4845 N N . ARG A 1 620 ? 29.833 -3.421 -47.298 1.00 81.62 620 ARG A N 1
ATOM 4846 C CA . ARG A 1 620 ? 28.682 -4.182 -46.773 1.00 81.62 620 ARG A CA 1
ATOM 4847 C C . ARG A 1 620 ? 29.090 -5.241 -45.751 1.00 81.62 620 ARG A C 1
ATOM 4849 O O . ARG A 1 620 ? 28.469 -5.321 -44.696 1.00 81.62 620 ARG A O 1
ATOM 4856 N N . ILE A 1 621 ? 30.154 -5.993 -46.028 1.00 86.75 621 ILE A N 1
ATOM 4857 C CA . ILE A 1 621 ? 30.695 -6.984 -45.084 1.00 86.75 621 ILE A CA 1
ATOM 4858 C C . ILE A 1 621 ? 31.245 -6.282 -43.836 1.00 86.75 621 ILE A C 1
ATOM 4860 O O . ILE A 1 621 ? 30.950 -6.692 -42.718 1.00 86.75 621 ILE A O 1
ATOM 4864 N N . MET A 1 622 ? 31.974 -5.176 -44.018 1.00 88.25 622 MET A N 1
ATOM 4865 C CA . MET A 1 622 ? 32.465 -4.348 -42.914 1.00 88.25 622 MET A CA 1
ATOM 4866 C C . MET A 1 622 ? 31.320 -3.828 -42.044 1.00 88.25 622 MET A C 1
ATOM 4868 O O . MET A 1 622 ? 31.421 -3.891 -40.830 1.00 88.25 622 MET A O 1
ATOM 4872 N N . LYS A 1 623 ? 30.204 -3.373 -42.629 1.00 89.69 623 LYS A N 1
ATOM 4873 C CA . LYS A 1 623 ? 29.025 -2.935 -41.863 1.00 89.69 623 LYS A CA 1
ATOM 4874 C C . LYS A 1 623 ? 28.462 -4.045 -40.976 1.00 89.69 623 LYS A C 1
ATOM 4876 O O . LYS A 1 623 ? 28.141 -3.770 -39.824 1.00 89.69 623 LYS A O 1
ATOM 4881 N N . ALA A 1 624 ? 28.351 -5.273 -41.486 1.00 89.62 624 ALA A N 1
ATOM 4882 C CA . ALA A 1 624 ? 27.876 -6.410 -40.698 1.00 89.62 624 ALA A CA 1
ATOM 4883 C C . ALA A 1 624 ? 28.860 -6.772 -39.571 1.00 89.62 624 ALA A C 1
ATOM 4885 O O . ALA A 1 624 ? 28.437 -6.939 -38.429 1.00 89.62 624 ALA A O 1
ATOM 4886 N N . LEU A 1 625 ? 30.163 -6.812 -39.877 1.00 90.81 625 LEU A N 1
ATOM 4887 C CA . LEU A 1 625 ? 31.220 -7.094 -38.903 1.00 90.81 625 LEU A CA 1
ATOM 4888 C C . LEU A 1 625 ? 31.262 -6.044 -37.785 1.00 90.81 625 LEU A C 1
ATOM 4890 O O . LEU A 1 625 ? 31.153 -6.403 -36.619 1.00 90.81 625 LEU A O 1
ATOM 4894 N N . LEU A 1 626 ? 31.344 -4.759 -38.144 1.00 92.38 626 LEU A N 1
ATOM 4895 C CA . LEU A 1 626 ? 31.387 -3.645 -37.193 1.00 92.38 626 LEU A CA 1
ATOM 4896 C C . LEU A 1 626 ? 30.134 -3.606 -36.312 1.00 92.38 626 LEU A C 1
ATOM 4898 O O . LEU A 1 626 ? 30.223 -3.336 -35.121 1.00 92.38 626 LEU A O 1
ATOM 4902 N N . SER A 1 627 ? 28.967 -3.920 -36.881 1.00 93.06 627 SER A N 1
ATOM 4903 C CA . SER A 1 627 ? 27.720 -3.998 -36.116 1.00 93.06 627 SER A CA 1
ATOM 4904 C C . SER A 1 627 ? 27.746 -5.122 -35.080 1.00 93.06 627 SER A C 1
ATOM 4906 O O . SER A 1 627 ? 27.358 -4.904 -33.935 1.00 93.06 627 SER A O 1
ATOM 4908 N N . ALA A 1 628 ? 28.193 -6.319 -35.473 1.00 93.75 628 ALA A N 1
ATOM 4909 C CA . ALA A 1 628 ? 28.277 -7.469 -34.578 1.00 93.75 628 ALA A CA 1
ATOM 4910 C C . ALA A 1 628 ? 29.333 -7.263 -33.483 1.00 93.75 628 ALA A C 1
ATOM 4912 O O . ALA A 1 628 ? 29.080 -7.567 -32.320 1.00 93.75 628 ALA A O 1
ATOM 4913 N N . GLU A 1 629 ? 30.496 -6.720 -33.846 1.00 93.88 629 GLU A N 1
ATOM 4914 C CA . GLU A 1 629 ? 31.586 -6.431 -32.915 1.00 93.88 629 GLU A CA 1
ATOM 4915 C C . GLU A 1 629 ? 31.185 -5.370 -31.890 1.00 93.88 629 GLU A C 1
ATOM 4917 O O . GLU A 1 629 ? 31.392 -5.578 -30.697 1.00 93.88 629 GLU A O 1
ATOM 4922 N N . PHE A 1 630 ? 30.526 -4.299 -32.339 1.00 93.88 630 PHE A N 1
ATOM 4923 C CA . PHE A 1 630 ? 30.000 -3.260 -31.460 1.00 93.88 630 PHE A CA 1
ATOM 4924 C C . PHE A 1 630 ? 28.975 -3.813 -30.463 1.00 93.88 630 PHE A C 1
ATOM 4926 O O . PHE A 1 630 ? 29.109 -3.591 -29.263 1.00 93.88 630 PHE A O 1
ATOM 4933 N N . VAL A 1 631 ? 27.974 -4.573 -30.930 1.00 94.56 631 VAL A N 1
ATOM 4934 C CA . VAL A 1 631 ? 26.962 -5.160 -30.032 1.00 94.56 631 VAL A CA 1
ATOM 4935 C C . VAL A 1 631 ? 27.601 -6.151 -29.059 1.00 94.56 631 VAL A C 1
ATOM 4937 O O . VAL A 1 631 ? 27.273 -6.123 -27.877 1.00 94.56 631 VAL A O 1
ATOM 4940 N N . ARG A 1 632 ? 28.540 -6.993 -29.515 1.00 94.81 632 ARG A N 1
ATOM 4941 C CA . ARG A 1 632 ? 29.280 -7.914 -28.638 1.00 94.81 632 ARG A CA 1
ATOM 4942 C C . ARG A 1 632 ? 30.022 -7.155 -27.541 1.00 94.81 632 ARG A C 1
ATOM 4944 O O . ARG A 1 632 ? 29.882 -7.513 -26.379 1.00 94.81 632 ARG A O 1
ATOM 4951 N N . GLN A 1 633 ? 30.773 -6.115 -27.903 1.00 94.31 633 GLN A N 1
ATOM 4952 C CA . GLN A 1 633 ? 31.520 -5.315 -26.936 1.00 94.31 633 GLN A CA 1
ATOM 4953 C C . GLN A 1 633 ? 30.588 -4.650 -25.914 1.00 94.31 633 GLN A C 1
ATOM 4955 O O . GLN A 1 633 ? 30.863 -4.707 -24.722 1.00 94.31 633 GLN A O 1
ATOM 4960 N N . GLN A 1 634 ? 29.458 -4.088 -26.353 1.00 93.62 634 GLN A N 1
ATOM 4961 C CA . GLN A 1 634 ? 28.477 -3.489 -25.442 1.00 93.62 634 GLN A CA 1
ATOM 4962 C C . GLN A 1 634 ? 27.862 -4.518 -24.481 1.00 93.62 634 GLN A C 1
ATOM 4964 O O . GLN A 1 634 ? 27.698 -4.234 -23.299 1.00 93.62 634 GLN A O 1
ATOM 4969 N N . LEU A 1 635 ? 27.564 -5.732 -24.953 1.00 93.50 635 LEU A N 1
ATOM 4970 C CA . LEU A 1 635 ? 27.064 -6.805 -24.087 1.00 93.50 635 LEU A CA 1
ATOM 4971 C C . LEU A 1 635 ? 28.122 -7.291 -23.083 1.00 93.50 635 LEU A C 1
ATOM 4973 O O . LEU A 1 635 ? 27.772 -7.597 -21.945 1.00 93.50 635 LEU A O 1
ATOM 4977 N N . GLU A 1 636 ? 29.395 -7.347 -23.481 1.00 94.56 636 GLU A N 1
ATOM 4978 C CA . GLU A 1 636 ? 30.512 -7.654 -22.577 1.00 94.56 636 GLU A CA 1
ATOM 4979 C C . GLU A 1 636 ? 30.658 -6.571 -21.503 1.00 94.56 636 GLU A C 1
ATOM 4981 O O . GLU A 1 636 ? 30.675 -6.889 -20.317 1.00 94.56 636 GLU A O 1
ATOM 4986 N N . GLU A 1 637 ? 30.653 -5.293 -21.889 1.00 93.38 637 GLU A N 1
ATOM 4987 C CA . GLU A 1 637 ? 30.685 -4.166 -20.949 1.00 93.38 637 GLU A CA 1
ATOM 4988 C C . GLU A 1 637 ? 29.508 -4.212 -19.965 1.00 93.38 637 GLU A C 1
ATOM 4990 O O . GLU A 1 637 ? 29.690 -4.004 -18.767 1.00 93.38 637 GLU A O 1
ATOM 4995 N N . TRP A 1 638 ? 28.303 -4.543 -20.436 1.00 92.00 638 TRP A N 1
ATOM 4996 C CA . TRP A 1 638 ? 27.132 -4.672 -19.568 1.00 92.00 638 TRP A CA 1
ATOM 4997 C C . TRP A 1 638 ? 27.226 -5.850 -18.611 1.00 92.00 638 TRP A C 1
ATOM 4999 O O . TRP A 1 638 ? 26.804 -5.718 -17.463 1.00 92.00 638 TRP A O 1
ATOM 5009 N N . SER A 1 639 ? 27.802 -6.972 -19.044 1.00 91.56 639 SER A N 1
ATOM 5010 C CA . SER A 1 639 ? 27.992 -8.140 -18.180 1.00 91.56 639 SER A CA 1
ATOM 5011 C C . SER A 1 639 ? 28.892 -7.854 -16.972 1.00 91.56 639 SER A C 1
ATOM 5013 O O . SER A 1 639 ? 28.724 -8.486 -15.934 1.00 91.56 639 SER A O 1
ATOM 5015 N N . GLU A 1 640 ? 29.763 -6.845 -17.079 1.00 93.25 640 GLU A N 1
ATOM 5016 C CA . GLU A 1 640 ? 30.659 -6.374 -16.014 1.00 93.25 640 GLU A CA 1
ATOM 5017 C C . GLU A 1 640 ? 30.051 -5.247 -15.153 1.00 93.25 640 GLU A C 1
ATOM 5019 O O . GLU A 1 640 ? 30.682 -4.758 -14.213 1.00 93.25 640 GLU A O 1
ATOM 5024 N N . THR A 1 641 ? 28.826 -4.794 -15.442 1.00 94.88 641 THR A N 1
ATOM 5025 C CA . THR A 1 641 ? 28.153 -3.793 -14.596 1.00 94.88 641 THR A CA 1
ATOM 5026 C C . THR A 1 641 ? 27.653 -4.419 -13.298 1.00 94.88 641 THR A C 1
ATOM 5028 O O . THR A 1 641 ? 27.224 -5.574 -13.276 1.00 94.88 641 THR A O 1
ATOM 5031 N N . SER A 1 642 ? 27.631 -3.633 -12.213 1.00 93.50 642 SER A N 1
ATOM 5032 C CA . SER A 1 642 ? 27.217 -4.114 -10.885 1.00 93.50 642 SER A CA 1
ATOM 5033 C C . SER A 1 642 ? 25.855 -4.805 -10.911 1.00 93.50 642 SER A C 1
ATOM 5035 O O . SER A 1 642 ? 25.691 -5.864 -10.327 1.00 93.50 642 SER A O 1
ATOM 5037 N N . PHE A 1 643 ? 24.900 -4.258 -11.663 1.00 93.69 643 PHE A N 1
ATOM 5038 C CA . PHE A 1 643 ? 23.561 -4.822 -11.769 1.00 93.69 643 PHE A CA 1
ATOM 5039 C C . PHE A 1 643 ? 23.542 -6.243 -12.358 1.00 93.69 643 PHE A C 1
ATOM 5041 O O . PHE A 1 643 ? 22.906 -7.132 -11.793 1.00 93.69 643 PHE A O 1
ATOM 5048 N N . PHE A 1 644 ? 24.220 -6.477 -13.487 1.00 94.12 644 PHE A N 1
ATOM 5049 C CA . PHE A 1 644 ? 24.234 -7.802 -14.114 1.00 94.12 644 PHE A CA 1
ATOM 5050 C C . PHE A 1 644 ? 25.138 -8.789 -13.365 1.00 94.12 644 PHE A C 1
ATOM 5052 O O . PHE A 1 644 ? 24.822 -9.979 -13.339 1.00 94.12 644 PHE A O 1
ATOM 5059 N N . LEU A 1 645 ? 26.195 -8.309 -12.700 1.00 94.44 645 LEU A N 1
ATOM 5060 C CA . LEU A 1 645 ? 26.999 -9.117 -11.782 1.00 94.44 645 LEU A CA 1
ATOM 5061 C C . LEU A 1 645 ? 26.164 -9.601 -10.587 1.00 94.44 645 LEU A C 1
ATOM 5063 O O . LEU A 1 645 ? 26.131 -10.804 -10.328 1.00 94.44 645 LEU A O 1
ATOM 5067 N N . ASP A 1 646 ? 25.422 -8.700 -9.936 1.00 92.75 646 ASP A N 1
ATOM 5068 C CA . ASP A 1 646 ? 24.520 -9.030 -8.825 1.00 92.75 646 ASP A CA 1
ATOM 5069 C C . ASP A 1 646 ? 23.418 -9.998 -9.284 1.00 92.75 646 ASP A C 1
ATOM 5071 O O . ASP A 1 646 ? 23.103 -10.981 -8.610 1.00 92.75 646 ASP A O 1
ATOM 5075 N N . MET A 1 647 ? 22.829 -9.764 -10.463 1.00 92.81 647 MET A N 1
ATOM 5076 C CA . MET A 1 647 ? 21.837 -10.672 -11.045 1.00 92.81 647 MET A CA 1
ATOM 5077 C C . MET A 1 647 ? 22.424 -12.069 -11.276 1.00 92.81 647 MET A C 1
ATOM 5079 O O . MET A 1 647 ? 21.789 -13.064 -10.927 1.00 92.81 647 MET A O 1
ATOM 5083 N N . ASN A 1 648 ? 23.631 -12.158 -11.835 1.00 91.69 648 ASN A N 1
ATOM 5084 C CA . ASN A 1 648 ? 24.302 -13.426 -12.096 1.00 91.69 648 ASN A CA 1
ATOM 5085 C C . ASN A 1 648 ? 24.652 -14.169 -10.796 1.00 91.69 648 ASN A C 1
ATOM 5087 O O . ASN A 1 648 ? 24.465 -15.383 -10.720 1.00 91.69 648 ASN A O 1
ATOM 5091 N N . GLU A 1 649 ? 25.097 -13.459 -9.754 1.00 92.88 649 GLU A N 1
ATOM 5092 C CA . GLU A 1 649 ? 25.330 -14.047 -8.429 1.00 92.88 649 GLU A CA 1
ATOM 5093 C C . GLU A 1 649 ? 24.035 -14.619 -7.837 1.00 92.88 649 GLU A C 1
ATOM 5095 O O . GLU A 1 649 ? 24.010 -15.768 -7.386 1.00 92.88 649 GLU A O 1
ATOM 5100 N N . ASN A 1 650 ? 22.936 -13.863 -7.915 1.00 91.50 650 ASN A N 1
ATOM 5101 C CA . ASN A 1 650 ? 21.630 -14.315 -7.445 1.00 91.50 650 ASN A CA 1
ATOM 5102 C C . ASN A 1 650 ? 21.130 -15.544 -8.229 1.00 91.50 650 ASN A C 1
ATOM 5104 O O . ASN A 1 650 ? 20.633 -16.490 -7.617 1.00 91.50 650 ASN A O 1
ATOM 5108 N N . ILE A 1 651 ? 21.315 -15.590 -9.553 1.00 91.31 651 ILE A N 1
ATOM 5109 C CA . ILE A 1 651 ? 20.982 -16.768 -10.376 1.00 91.31 651 ILE A CA 1
ATOM 5110 C C . ILE A 1 651 ? 21.841 -17.972 -9.968 1.00 91.31 651 ILE A C 1
ATOM 5112 O O . ILE A 1 651 ? 21.310 -19.050 -9.711 1.00 91.31 651 ILE A O 1
ATOM 5116 N N . ALA A 1 652 ? 23.158 -17.795 -9.833 1.00 89.75 652 ALA A N 1
ATOM 5117 C CA . ALA A 1 652 ? 24.070 -18.867 -9.438 1.00 89.75 652 ALA A CA 1
ATOM 5118 C C . ALA A 1 652 ? 23.804 -19.390 -8.015 1.00 89.75 652 ALA A C 1
ATOM 5120 O O . ALA A 1 652 ? 24.168 -20.524 -7.691 1.00 89.75 652 ALA A O 1
ATOM 5121 N N . SER A 1 653 ? 23.200 -18.572 -7.149 1.00 89.75 653 SER A N 1
ATOM 5122 C CA . SER A 1 653 ? 22.767 -18.994 -5.817 1.00 89.75 653 SER A CA 1
ATOM 5123 C C . SER A 1 653 ? 21.566 -19.948 -5.865 1.00 89.75 653 SER A C 1
ATOM 5125 O O . SER A 1 653 ? 21.536 -20.898 -5.084 1.00 89.75 653 SER A O 1
ATOM 5127 N N . LEU A 1 654 ? 20.644 -19.761 -6.820 1.00 84.50 654 LEU A N 1
ATOM 5128 C CA . LEU A 1 654 ? 19.476 -20.627 -7.015 1.00 84.50 654 LEU A CA 1
ATOM 5129 C C . LEU A 1 654 ? 19.857 -22.013 -7.543 1.00 84.50 654 LEU A C 1
ATOM 5131 O O . LEU A 1 654 ? 19.257 -22.998 -7.140 1.00 84.50 654 LEU A O 1
ATOM 5135 N N . ASP A 1 655 ? 20.882 -22.113 -8.392 1.00 74.56 655 ASP A N 1
ATOM 5136 C CA . ASP A 1 655 ? 21.374 -23.408 -8.894 1.00 74.56 655 ASP A CA 1
ATOM 5137 C C . ASP A 1 655 ? 22.031 -24.269 -7.796 1.00 74.56 655 ASP A C 1
ATOM 5139 O O . ASP A 1 655 ? 22.248 -25.470 -7.980 1.00 74.56 655 ASP A O 1
ATOM 5143 N N . LYS A 1 656 ? 22.387 -23.661 -6.655 1.00 66.69 656 LYS A N 1
ATOM 5144 C CA . LYS A 1 656 ? 23.006 -24.340 -5.503 1.00 66.69 656 LYS A CA 1
ATOM 5145 C C . LYS A 1 656 ? 22.006 -24.743 -4.417 1.00 66.69 656 LYS A C 1
ATOM 5147 O O . LYS A 1 656 ? 22.382 -25.536 -3.551 1.00 66.69 656 LYS A O 1
ATOM 5152 N N . SER A 1 657 ? 20.800 -24.175 -4.425 1.00 52.25 657 SER A N 1
ATOM 5153 C CA . SER A 1 657 ? 19.698 -24.482 -3.502 1.00 52.25 657 SER A CA 1
ATOM 5154 C C . SER A 1 657 ? 18.779 -25.542 -4.085 1.00 52.25 657 SER A C 1
ATOM 5156 O O . SER A 1 657 ? 18.388 -26.458 -3.327 1.00 52.25 657 SER A O 1
#

pLDDT: mean 76.77, std 20.24, range [29.33, 98.12]

Secondary structure (DSSP, 8-state):
--------------HHHHHH-GGGGHHHHS---TTS-PPP---HHHHHHHHHH-S----S-HHHHHHHHHHHHHHHHHHHHHHHHHHHHHHHHHH-S----S-HHHHHHHHHHHHHTT----------SSSSHHHHHHHHHHHHHHHHHHHHHHHHHHHHHHH-TT-HHHHHHHHHHHHHHHHHHHHH---TT-HHHHHHHHHHHHHHHHHHHHHHHHHHHHHHHHHHHTTPSPHHHH-HHHHTTS--PPP--TT-HHHHHHHHHHHHHHHHHHHTTSSPPPTTEEPPTT------TT-PPPPTTSTT----HHHHHHHTTTTHHHHHHHSSSSTT--TT-HHHHHHHHHHHHHHHTTTTPPPSSSSS---HHHHHHHEE--SSTTSPPEEP--EE-HHHHHHHHHHHHHHHHHHHHHHHHTT-HHHHHHHHHHHHHHHHHHHHH-THHHHTTTTT-SPPHHHHHHTSHHHHHHHHHHHHHHHHHHHHHHHHSTTTT-EEEGGG---TT---TTS--SS-S-TTS---PPEEEHHHHHHHHHHHHHHHHHTT-S-HHHHHHHIIIIIHHHHHHHHHHHHHHHHHHHHHHHHHHHT-SS-TT-----GGGTSSSHHHHHHHHHHHHHHHHHHHHHHHHHHTSHHHHHHHHHHHHHTT-

InterPro domains:
  IPR007528 RINT-1/Tip20 [PF04437] (317-656)
  IPR007528 RINT-1/Tip20 [PS51386] (211-657)
  IPR007528 RINT-1/Tip20 [PTHR13520] (64-649)

Radius of gyration: 45.84 Å; chains: 1; bounding box: 116×93×146 Å

Foldseek 3Di:
DDDDDPPDDQDDDDPVRCVVPVCCVVSLVDDPDPPPDPDDDDDPVNLVCVVVPDPDDPDDDSVVVVVVRVVVNVVVVVVVVVSVVVVVVNVCVNPDDDDDDPDPPVVVVVVVVVVVVVPPDDDDDDDDDPPCVVVVVVVLVVLLVVLVVLVVVLVVLVVQLVVCVPDLVSLLVSLVSLLVSLVVLVPPDPDPPDPRSVVSSVVSVVSSLVSLVVLLVVLLVLLLVLCVVVVPPDPCLLDLPVVVVDDDDPDDPPPSPSNLVSLQSLLSSQCSCCVSVNDPDALQWDDDPPDPPPPPPPPQRDFQQDPPGDASVSLLSSCVVSCPSLCVQQVDPHPNNDLLCLLSSLVVLLSSLLSCCQQQAFAPFQPGDGHVVNVSSQWHDDPDPVDDTHGDGTRGNSSSNSRNSSNNVVLVSVVVSLVVQLVPLVSLLSNLVSLLVSQVCSCVSPVQQQCPSNRNGHDRSNCVQCVPVSSLVSNLVSLQVVLVVQLVVLVPDPQQLPKDFLVVPPDPDDPPPPPPPDPDDDPPPDPDTQIAGNSLSVLLVSLVVLCVSCLSPPDLVSSVSCCVRHNVVSVVVLVVVLVVLVVVLVVLVVVVVVVDDDDPDDDPDPPSNVCNDDPNVVSSNVNSVSSVVSNVVSVVVVCPDPSVVVSVVVVVVVVVD

Sequence (657 aa):
MSGGVARFEVPRYTLEELRAEPQRLMHYLQAPDTQCTEPNAYTSADLSLLPLLDERAEHPDPKEAAEHANHANQNALHVLQNVETNLRAILSSALGEDYNDDDLVETLQRLTEQLQVSTSKSTTQQHEEADDAPSETLEQLYIARNCTQLLAEADEVEAQAMARTDDVHAQMNALQRLTILVDGVSLSQQKDGLQFPKRAREELVRRRDALYGQLERRYHTALREALQAMHWPPPELENPDATKKREVKPVHILGNSQLEGAWSDVCELQLTGAELGLCGAPSCIKPLPLVSTSEIPGSTPAQPGSDAYVPLTAASILFQPILLRFRFHFDSDRSTNRLDKPEWFLRHMLALVQMNSELFAPAPDAWHPGGQIAELTRLRRPTSPDQPFRKRHILADTAAELLHNALYPLRKKIHASMPLLVSEPALLAHSIFQYLTFDADLREAYHPALMASDGRGAVRLADDVLGNDTWFKQWLDGERVFAQRRFDAVLESPTAWTLVQADTLTNENDPSLDAVAGPTRDADAAVDALTTTLSACTLTNILAGVTERYQPLHSLAQQCAFVIHVQRPLLSQFEVRLSRHMDAMEAMSSIFSRAIPGEIGSLDASSNNEEVRGTKGITRIMKALLSAEFVRQQLEEWSETSFFLDMNENIASLDKS

Organism: NCBI:txid1821822